Protein AF-A0A848HHR5-F1 (afdb_monomer_lite)

Radius of gyration: 33.27 Å; chains: 1; bounding box: 95×96×100 Å

Foldseek 3Di:
DDDDDDDDDDDDDDDDDDDDDDDDDDDDDDDDDDDDDDDDDDDDDDDDDDDDDDDDDDDDDDDDDDDDDDDDDDDDDDDDDDDDDPDDDPDDPDDDDPDPPPPPPDPDQDDLVVLLVPWDWDWDADPNDIFIFTPLVNLLSLLQSLLVVLVVLLLQDHSLLLQLQLCLVAVRTWDWDQDPVRFIFGTSNRDGPVLCVVLVNDDRNPSNSVSNSLSNLLSVQSLVQCVLLVPPPDDLLLSQLLSSLSSLCSSRDDPVLSVPDNSPVSVVDDPSSVSSSVSSVVSSVVSVCVVVVNDDDDDRSDRRDPVSSVCVNVVVVVVVVPPPPPPPPPPPPPDPWAFPDKDWDFDDDPPDTDIFIWTATPVGDIHGDDDDPDDDDDDDDDDDD

Organism: NCBI:txid2728837

Secondary structure (DSSP, 8-state):
---PPP-------------------------PPPPPPPPPPP----PPPPP--------------------------------------------------------PPPPHHHHHHH--EEEEEETTEEEEEE-HHHHHHHHHHHHHHHTGGGGT--HHHHHHHHHHHHTT----EE-TTSPEEBTTTTB-HHHHHHTT-S-TT-HHHHHHHHHHHHHHHHHHHHHHHTTS---HHHHHHHHHHHHHHHHHS-HHHHTT--SS-GGGS-HHHHHHHHHHHHHHHHHHHHHTTT---PPP-PPPPHHHHHHHHHHHHHHHHH-TT--------PPPPPEEEEEEEE---TTTPPEEEEEEETTS-EEEPP---S-------PPP-

Structure (mmCIF, N/CA/C/O backbone):
data_AF-A0A848HHR5-F1
#
_entry.id   AF-A0A848HHR5-F1
#
loop_
_atom_site.group_PDB
_atom_site.id
_atom_site.type_symbol
_atom_site.label_atom_id
_atom_site.label_alt_id
_atom_site.label_comp_id
_atom_site.label_asym_id
_atom_site.label_entity_id
_atom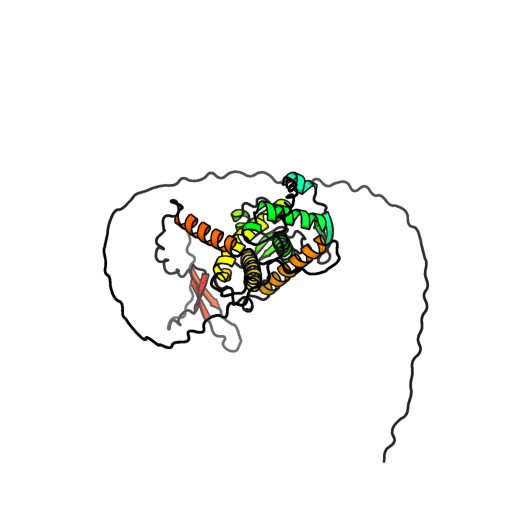_site.label_seq_id
_atom_site.pdbx_PDB_ins_code
_atom_site.Cartn_x
_atom_site.Cartn_y
_atom_site.Cartn_z
_atom_site.occupancy
_atom_site.B_iso_or_equiv
_atom_site.auth_seq_id
_atom_site.auth_comp_id
_atom_site.auth_asym_id
_atom_site.auth_atom_id
_atom_site.pdbx_PDB_model_num
ATOM 1 N N . MET A 1 1 ? 62.975 30.315 33.479 1.00 37.38 1 MET A N 1
ATOM 2 C CA . MET A 1 1 ? 62.998 28.867 33.166 1.00 37.38 1 MET A CA 1
ATOM 3 C C . MET A 1 1 ? 61.947 28.173 34.021 1.00 37.38 1 MET A C 1
ATOM 5 O O . MET A 1 1 ? 61.693 28.634 35.124 1.00 37.38 1 MET A O 1
ATOM 9 N N . GLN A 1 2 ? 61.260 27.200 33.428 1.00 36.53 2 GLN A N 1
ATOM 10 C CA . GLN A 1 2 ? 59.900 26.728 33.726 1.00 36.53 2 GLN A CA 1
ATOM 11 C C . GLN A 1 2 ? 59.571 26.403 35.196 1.00 36.53 2 GLN A C 1
ATOM 13 O O . GLN A 1 2 ? 60.320 25.706 35.872 1.00 36.53 2 GLN A O 1
ATOM 18 N N . LYS A 1 3 ? 58.369 26.819 35.618 1.00 33.44 3 LYS A N 1
ATOM 19 C CA . LYS A 1 3 ? 57.545 26.160 36.642 1.00 33.44 3 LYS A CA 1
ATOM 20 C C . LYS A 1 3 ? 56.336 25.534 35.932 1.00 33.44 3 LYS A C 1
ATOM 22 O O . LYS A 1 3 ? 55.678 26.265 35.194 1.00 33.44 3 LYS A O 1
ATOM 27 N N . PRO A 1 4 ? 56.028 24.246 36.132 1.00 59.38 4 PRO A N 1
ATOM 28 C CA . PRO A 1 4 ? 54.695 23.721 35.881 1.00 59.38 4 PRO A CA 1
ATOM 29 C C . PRO A 1 4 ? 53.913 23.582 37.193 1.00 59.38 4 PRO A C 1
ATOM 31 O O . PRO A 1 4 ? 54.432 23.101 38.202 1.00 59.38 4 PRO A O 1
ATOM 34 N N . ASP A 1 5 ? 52.661 24.026 37.137 1.00 50.75 5 ASP A N 1
ATOM 35 C CA . ASP A 1 5 ? 51.685 23.977 38.216 1.00 50.75 5 ASP A CA 1
ATOM 36 C C . ASP A 1 5 ? 51.195 22.546 38.491 1.00 50.75 5 ASP A C 1
ATOM 38 O O . ASP A 1 5 ? 50.785 21.797 37.605 1.00 50.75 5 ASP A O 1
ATOM 42 N N . SER A 1 6 ? 51.213 22.213 39.778 1.00 45.38 6 SER A N 1
ATOM 43 C CA . SER A 1 6 ? 50.353 21.259 40.486 1.00 45.38 6 SER A CA 1
ATOM 44 C C . SER A 1 6 ? 48.867 21.583 40.242 1.00 45.38 6 SER A C 1
ATOM 46 O O . SER A 1 6 ? 48.511 22.753 40.191 1.00 45.38 6 SER A O 1
ATOM 48 N N . SER A 1 7 ? 47.921 20.638 40.161 1.00 39.66 7 SER A N 1
ATOM 49 C CA . SER A 1 7 ? 47.359 19.981 41.354 1.00 39.66 7 SER A CA 1
ATOM 50 C C . SER A 1 7 ? 46.052 19.217 41.017 1.00 39.66 7 SER A C 1
ATOM 52 O O . SER A 1 7 ? 45.116 19.844 40.534 1.00 39.66 7 SER A O 1
ATOM 54 N N . PHE A 1 8 ? 46.010 17.921 41.385 1.00 41.19 8 PHE A N 1
ATOM 55 C CA . PHE A 1 8 ? 44.899 17.112 41.961 1.00 41.19 8 PHE A CA 1
ATOM 56 C C . PHE A 1 8 ? 43.572 16.933 41.163 1.00 41.19 8 PHE A C 1
ATOM 58 O O . PHE A 1 8 ? 42.907 17.902 40.832 1.00 41.19 8 PHE A O 1
ATOM 65 N N . ALA A 1 9 ? 43.129 15.730 40.735 1.00 34.00 9 ALA A N 1
ATOM 66 C CA . ALA A 1 9 ? 42.747 14.498 41.476 1.00 34.00 9 ALA A CA 1
ATOM 67 C C . ALA A 1 9 ? 41.619 14.751 42.510 1.00 34.00 9 ALA A C 1
ATOM 69 O O . ALA A 1 9 ? 41.742 15.673 43.297 1.00 34.00 9 ALA A O 1
ATOM 70 N N . ALA A 1 10 ? 40.525 13.998 42.677 1.00 34.19 10 ALA A N 1
ATOM 71 C CA . ALA A 1 10 ? 39.921 12.798 42.086 1.00 34.19 10 ALA A CA 1
ATOM 72 C C . ALA A 1 10 ? 38.470 12.678 42.693 1.00 34.19 10 ALA A C 1
ATOM 74 O O . ALA A 1 10 ? 38.070 13.562 43.450 1.00 34.19 10 ALA A O 1
ATOM 75 N N . PRO A 1 11 ? 37.673 11.626 42.394 1.00 59.50 11 PRO A N 1
ATOM 76 C CA . PRO A 1 11 ? 36.202 11.571 42.517 1.00 59.50 11 PRO A CA 1
ATOM 77 C C . PRO A 1 11 ? 35.675 10.808 43.752 1.00 59.50 11 PRO A C 1
ATOM 79 O O . PRO A 1 11 ? 36.403 9.986 44.295 1.00 59.50 11 PRO A O 1
ATOM 82 N N . VAL A 1 12 ? 34.378 10.936 44.101 1.00 33.50 12 VAL A N 1
ATOM 83 C CA . VAL A 1 12 ? 33.639 9.931 44.910 1.00 33.50 12 VAL A CA 1
ATO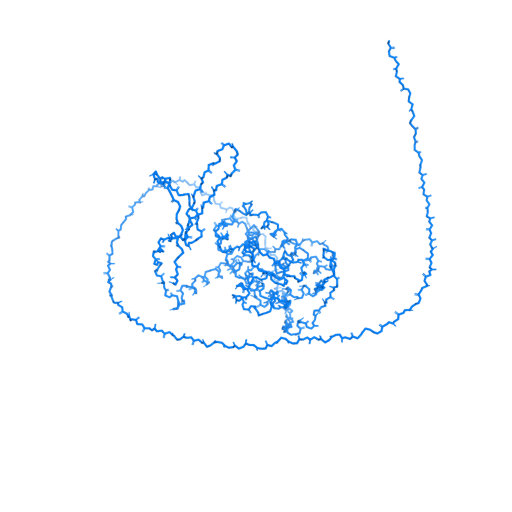M 84 C C . VAL A 1 12 ? 32.143 9.862 44.536 1.00 33.50 12 VAL A C 1
ATOM 86 O O . VAL A 1 12 ? 31.489 10.863 44.263 1.00 33.50 12 VAL A O 1
ATOM 89 N N . ARG A 1 13 ? 31.646 8.619 44.522 1.00 37.34 13 ARG A N 1
ATOM 90 C CA . ARG A 1 13 ? 30.286 8.109 44.279 1.00 37.34 13 ARG A CA 1
ATOM 91 C C . ARG A 1 13 ? 29.279 8.524 45.366 1.00 37.34 13 ARG A C 1
ATOM 93 O O . ARG A 1 13 ? 29.666 8.666 46.516 1.00 37.34 13 ARG A O 1
ATOM 100 N N . ASN A 1 14 ? 27.981 8.521 45.048 1.00 32.12 14 ASN A N 1
ATOM 101 C CA . ASN A 1 14 ? 26.959 8.164 46.038 1.00 32.12 14 ASN A CA 1
ATOM 102 C C . ASN A 1 14 ? 25.774 7.416 45.409 1.00 32.12 14 ASN A C 1
ATOM 104 O O . ASN A 1 14 ? 25.196 7.835 44.409 1.00 32.12 14 ASN A O 1
ATOM 108 N N . VAL A 1 15 ? 25.462 6.284 46.034 1.00 34.97 15 VAL A N 1
ATOM 109 C CA . VAL A 1 15 ? 24.302 5.407 45.859 1.00 34.97 15 VAL A CA 1
ATOM 110 C C . VAL A 1 15 ? 23.445 5.615 47.105 1.00 34.97 15 VAL A C 1
ATOM 112 O O . VAL A 1 15 ? 24.000 5.504 48.192 1.00 34.97 15 VAL A O 1
ATOM 115 N N . LEU A 1 16 ? 22.133 5.846 46.981 1.00 31.00 16 LEU A N 1
ATOM 116 C CA . LEU A 1 16 ? 21.130 5.235 47.868 1.00 31.00 16 LEU A CA 1
ATOM 117 C C . LEU A 1 16 ? 19.696 5.451 47.359 1.00 31.00 16 LEU A C 1
ATOM 119 O O . LEU A 1 16 ? 19.347 6.504 46.834 1.00 31.00 16 LEU A O 1
ATOM 123 N N . ALA A 1 17 ? 18.886 4.415 47.554 1.00 34.59 17 ALA A N 1
ATOM 124 C CA . ALA A 1 17 ? 17.460 4.324 47.283 1.00 34.59 17 ALA A CA 1
ATOM 125 C C . ALA A 1 17 ? 16.608 4.860 48.448 1.00 34.59 17 ALA A C 1
ATOM 127 O O . ALA A 1 17 ? 17.047 4.809 49.596 1.00 34.59 17 ALA A O 1
ATOM 128 N N . LEU A 1 18 ? 15.351 5.238 48.177 1.00 27.98 18 LEU A N 1
ATOM 129 C CA . LEU A 1 18 ? 14.260 5.086 49.146 1.00 27.98 18 LEU A CA 1
ATOM 130 C C . LEU A 1 18 ? 12.892 4.982 48.453 1.00 27.98 18 LEU A C 1
ATOM 132 O O . LEU A 1 18 ? 12.607 5.685 47.486 1.00 27.98 18 LEU A O 1
ATOM 136 N N . ALA A 1 19 ? 12.078 4.061 48.962 1.00 33.22 19 ALA A N 1
ATOM 137 C CA . ALA A 1 19 ? 10.745 3.692 48.505 1.00 33.22 19 ALA A CA 1
ATOM 138 C C . ALA A 1 19 ? 9.636 4.293 49.395 1.00 33.22 19 ALA A C 1
ATOM 140 O O . ALA A 1 19 ? 9.909 4.746 50.503 1.00 33.22 19 ALA A O 1
ATOM 141 N N . LEU A 1 20 ? 8.392 4.128 48.915 1.00 30.38 20 LEU A N 1
ATOM 142 C CA . LEU A 1 20 ? 7.089 4.173 49.607 1.00 30.38 20 LEU A CA 1
ATOM 143 C C . LEU A 1 20 ? 6.464 5.537 49.949 1.00 30.38 20 LEU A C 1
ATOM 145 O O . LEU A 1 20 ? 6.865 6.209 50.890 1.00 30.38 20 LEU A O 1
ATOM 149 N N . LEU A 1 21 ? 5.324 5.815 49.299 1.00 33.81 21 LEU A N 1
ATOM 150 C CA . LEU A 1 21 ? 4.102 6.236 49.993 1.00 33.81 21 LEU A CA 1
ATOM 151 C C . LEU A 1 21 ? 2.856 5.960 49.139 1.00 33.81 21 LEU A C 1
ATOM 153 O O . LEU A 1 21 ? 2.748 6.387 47.992 1.00 33.81 21 LEU A O 1
ATOM 157 N N . ALA A 1 22 ? 1.930 5.213 49.738 1.00 35.84 22 ALA A N 1
ATOM 158 C CA . ALA A 1 22 ? 0.585 4.945 49.260 1.00 35.84 22 ALA A CA 1
ATOM 159 C C . ALA A 1 22 ? -0.413 5.830 50.025 1.00 35.84 22 ALA A C 1
ATOM 161 O O . ALA A 1 22 ? -0.352 5.896 51.249 1.00 35.84 22 ALA A O 1
ATOM 162 N N . ALA A 1 23 ? -1.336 6.461 49.301 1.00 37.28 23 ALA A N 1
ATOM 163 C CA . ALA A 1 23 ? -2.657 6.937 49.734 1.00 37.28 23 ALA A CA 1
ATOM 164 C C . ALA A 1 23 ? -3.402 7.304 48.430 1.00 37.28 23 ALA A C 1
ATOM 166 O O . ALA A 1 23 ? -2.829 7.966 47.575 1.00 37.28 23 ALA A O 1
ATOM 167 N N . GLY A 1 24 ? -4.607 6.838 48.108 1.00 32.59 24 GLY A N 1
ATOM 168 C CA . GLY A 1 24 ? -5.768 6.683 48.973 1.00 32.59 24 GLY A CA 1
ATOM 169 C C . GLY A 1 24 ? -6.681 7.902 48.802 1.00 32.59 24 GLY A C 1
ATOM 170 O O . GLY A 1 24 ? -6.751 8.718 49.709 1.00 32.59 24 GLY A O 1
ATOM 171 N N . VAL A 1 25 ? -7.352 8.051 47.649 1.00 41.31 25 VAL A N 1
ATOM 172 C CA . VAL A 1 25 ? -8.451 9.022 47.474 1.00 41.31 25 VAL A CA 1
ATOM 173 C C . VAL A 1 25 ? -9.601 8.369 46.709 1.00 41.31 25 VAL A C 1
ATOM 175 O O . VAL A 1 25 ? -9.448 7.879 45.592 1.00 41.31 25 VAL A O 1
ATOM 178 N N . THR A 1 26 ? -10.754 8.352 47.367 1.00 40.81 26 THR A N 1
ATOM 179 C CA . THR A 1 26 ? -12.044 7.831 46.922 1.00 40.81 26 THR A CA 1
ATOM 180 C C . THR A 1 26 ? -12.837 8.849 46.099 1.00 40.81 26 THR A C 1
ATOM 182 O O . THR A 1 26 ? -12.903 10.018 46.456 1.00 40.81 26 THR A O 1
ATOM 185 N N . ALA A 1 27 ? -13.486 8.331 45.052 1.00 37.78 27 ALA A N 1
ATOM 186 C CA . ALA A 1 27 ? -14.789 8.680 44.470 1.00 37.78 27 ALA A CA 1
ATOM 187 C C . ALA A 1 27 ? -15.259 10.152 44.393 1.00 37.78 27 ALA A C 1
ATOM 189 O O . ALA A 1 27 ? -15.566 10.799 45.389 1.00 37.78 27 ALA A O 1
ATOM 190 N N . SER A 1 28 ? -15.564 10.586 43.166 1.00 43.88 28 SER A N 1
ATOM 191 C CA . SER A 1 28 ? -16.749 11.409 42.882 1.00 43.88 28 SER A CA 1
ATOM 192 C C . SER A 1 28 ? -17.263 11.110 41.475 1.00 43.88 28 SER A C 1
ATOM 194 O O . SER A 1 28 ? -16.676 11.492 40.466 1.00 43.88 28 SER A O 1
ATOM 196 N N . THR A 1 29 ? -18.363 10.366 41.431 1.00 38.31 29 THR A N 1
ATOM 197 C CA . THR A 1 29 ? -19.198 10.096 40.260 1.00 38.31 29 THR A CA 1
ATOM 198 C C . THR A 1 29 ? -20.155 11.266 40.036 1.00 38.31 29 THR A C 1
ATOM 200 O O . THR A 1 29 ? -21.004 11.529 40.886 1.00 38.31 29 THR A O 1
ATOM 203 N N . LEU A 1 30 ? -20.064 11.929 38.882 1.00 48.12 30 LEU A N 1
ATOM 204 C CA . LEU A 1 30 ? -21.084 12.855 38.380 1.00 48.12 30 LEU A CA 1
ATOM 205 C C . LEU A 1 30 ? -21.720 12.265 37.111 1.00 48.12 30 LEU A C 1
ATOM 207 O O . LEU A 1 30 ? -20.984 11.831 36.221 1.00 48.12 30 LEU A O 1
ATOM 211 N N . PRO A 1 31 ? -23.060 12.244 36.984 1.00 52.94 31 PRO A N 1
ATOM 212 C CA . PRO A 1 31 ? -23.716 11.781 35.770 1.00 52.94 31 PRO A CA 1
ATOM 213 C C . PRO A 1 31 ? -23.699 12.884 34.701 1.00 52.94 31 PRO A C 1
ATOM 215 O O . PRO A 1 31 ? -24.351 13.920 34.839 1.00 52.94 31 PRO A O 1
ATOM 218 N N . LEU A 1 32 ? -22.967 12.654 33.610 1.00 48.69 32 LEU A N 1
ATOM 219 C CA . LEU A 1 32 ? -23.020 13.482 32.405 1.00 48.69 32 LEU A CA 1
ATOM 220 C C . LEU A 1 32 ? -24.165 13.013 31.497 1.00 48.69 32 LEU A C 1
ATOM 222 O O . LEU A 1 32 ? -24.203 11.888 31.005 1.00 48.69 32 LEU A O 1
ATOM 226 N N . ARG A 1 33 ? -25.111 13.928 31.307 1.00 46.00 33 ARG A N 1
ATOM 227 C CA . ARG A 1 33 ? -26.273 13.878 30.414 1.00 46.00 33 ARG A CA 1
ATOM 228 C C . ARG A 1 33 ? -25.806 13.811 28.945 1.00 46.00 33 ARG A C 1
ATOM 230 O O . ARG A 1 33 ? -25.019 14.672 28.553 1.00 46.00 33 ARG A O 1
ATOM 237 N N . PRO A 1 34 ? -26.262 12.858 28.110 1.00 55.62 34 PRO A N 1
ATOM 238 C CA . PRO A 1 34 ? -25.859 12.828 26.706 1.00 55.62 34 PRO A CA 1
ATOM 239 C C . PRO A 1 34 ? -26.571 13.937 25.920 1.00 55.62 34 PRO A C 1
ATOM 241 O O . PRO A 1 34 ? -27.795 14.066 25.964 1.00 55.62 34 PRO A O 1
ATOM 244 N N . ALA A 1 35 ? -25.784 14.747 25.211 1.00 46.03 35 ALA A N 1
ATOM 245 C CA . ALA A 1 35 ? -26.263 15.731 24.252 1.00 46.03 35 ALA A CA 1
ATOM 246 C C . ALA A 1 35 ? -26.775 15.035 22.978 1.00 46.03 35 ALA A C 1
ATOM 248 O O . ALA A 1 35 ? -26.181 14.072 22.494 1.00 46.03 35 ALA A O 1
ATOM 249 N N . ALA A 1 36 ? -27.891 15.537 22.450 1.00 44.28 36 ALA A N 1
ATOM 250 C CA . ALA A 1 36 ? -28.538 15.045 21.243 1.00 44.28 36 ALA A CA 1
ATOM 251 C C . ALA A 1 36 ? -27.656 15.246 19.999 1.00 44.28 36 ALA A C 1
ATOM 253 O O . ALA A 1 36 ? -27.106 16.324 19.779 1.00 44.28 36 ALA A O 1
ATOM 254 N N . VAL A 1 37 ? -27.564 14.208 19.166 1.00 52.19 37 VAL A N 1
ATOM 255 C CA . VAL A 1 37 ? -26.891 14.244 17.862 1.00 52.19 37 VAL A CA 1
ATOM 256 C C . VAL A 1 37 ? -27.896 14.708 16.797 1.00 52.19 37 VAL A C 1
ATOM 258 O O . VAL A 1 37 ? -28.930 14.056 16.640 1.00 52.19 37 VAL A O 1
ATOM 261 N N . PRO A 1 38 ? -27.635 15.790 16.041 1.00 42.22 38 PRO A N 1
ATOM 262 C CA . PRO A 1 38 ? -28.465 16.156 14.898 1.00 42.22 38 PRO A CA 1
ATOM 263 C C . PRO A 1 38 ? -28.172 15.245 13.695 1.00 42.22 38 PRO A C 1
ATOM 265 O O . PRO A 1 38 ? -27.018 15.039 13.318 1.00 42.22 38 PRO A O 1
ATOM 268 N N . GLN A 1 39 ? -29.228 14.705 13.078 1.00 44.66 39 GLN A N 1
ATOM 269 C CA . GLN A 1 39 ? -29.140 13.976 11.810 1.00 44.66 39 GLN A CA 1
ATOM 270 C C . GLN A 1 39 ? -28.968 14.945 10.628 1.00 44.66 39 GLN A C 1
ATOM 272 O O . GLN A 1 39 ? -29.688 15.945 10.567 1.00 44.66 39 GLN A O 1
ATOM 277 N N . PRO A 1 40 ? -28.092 14.656 9.648 1.00 42.28 40 PRO A N 1
ATOM 278 C CA . PRO A 1 40 ? -28.073 15.392 8.394 1.00 42.28 40 PRO A CA 1
ATOM 279 C C . PRO A 1 40 ? -29.152 14.887 7.424 1.00 42.28 40 PRO A C 1
ATOM 281 O O . PRO A 1 40 ? -29.304 13.693 7.169 1.00 42.28 40 PRO A O 1
ATOM 284 N N . LEU A 1 41 ? -29.878 15.864 6.886 1.00 33.81 41 LEU A N 1
ATOM 285 C CA . LEU A 1 41 ? -30.939 15.763 5.893 1.00 33.81 41 LEU A CA 1
ATOM 286 C C . LEU A 1 41 ? -30.459 15.162 4.561 1.00 33.81 41 LEU A C 1
ATOM 288 O O . LEU A 1 41 ? -29.432 15.545 4.004 1.00 33.81 41 LEU A O 1
ATOM 292 N N . LEU A 1 42 ? -31.290 14.267 4.026 1.00 38.62 42 LEU A N 1
ATOM 293 C CA . LEU A 1 42 ? -31.287 13.792 2.645 1.00 38.62 42 LEU A CA 1
ATOM 294 C C . LEU A 1 42 ? -31.529 14.950 1.659 1.00 38.62 42 LEU A C 1
ATOM 296 O O . LEU A 1 42 ? -32.478 15.717 1.804 1.00 38.62 42 LEU A O 1
ATOM 300 N N . SER A 1 43 ? -30.725 15.031 0.600 1.00 36.53 43 SER A N 1
ATOM 301 C CA . SER A 1 43 ? -31.025 15.782 -0.632 1.00 36.53 43 SER A CA 1
ATOM 302 C C . SER A 1 43 ? -30.386 15.030 -1.803 1.00 36.53 43 SER A C 1
ATOM 304 O O . SER A 1 43 ? -29.174 14.865 -1.855 1.00 36.53 43 SER A O 1
ATOM 306 N N . GLN A 1 44 ? -31.180 14.233 -2.518 1.00 31.78 44 GLN A N 1
ATOM 307 C CA . GLN A 1 44 ? -31.932 14.579 -3.737 1.00 31.78 44 GLN A CA 1
ATOM 308 C C . GLN A 1 44 ? -31.090 14.509 -5.026 1.00 31.78 44 GLN A C 1
ATOM 310 O O . GLN A 1 44 ? -30.401 15.436 -5.425 1.00 31.78 44 GLN A O 1
ATOM 315 N N . SER A 1 45 ? -31.190 13.324 -5.637 1.00 33.25 45 SER A N 1
ATOM 316 C CA . SER A 1 45 ? -31.357 12.999 -7.062 1.00 33.25 45 SER A CA 1
ATOM 317 C C . SER A 1 45 ? -31.180 14.116 -8.105 1.00 33.25 45 SER A C 1
ATOM 319 O O . SER A 1 45 ? -31.955 15.068 -8.146 1.00 33.25 45 SER A O 1
ATOM 321 N N . ALA A 1 46 ? -30.273 13.893 -9.062 1.00 32.53 46 ALA A N 1
ATOM 322 C CA . ALA A 1 46 ? -30.305 14.533 -10.376 1.00 32.53 46 ALA A CA 1
ATOM 323 C C . ALA A 1 46 ? -30.219 13.467 -11.486 1.00 32.53 46 ALA A C 1
ATOM 325 O O . ALA A 1 46 ? -29.346 12.598 -11.478 1.00 32.53 46 ALA A O 1
ATOM 326 N N . LYS A 1 47 ? -31.183 13.542 -12.414 1.00 32.06 47 LYS A N 1
ATOM 327 C CA . LYS A 1 47 ? -31.397 12.674 -13.585 1.00 32.06 47 LYS A CA 1
ATOM 328 C C . LYS A 1 47 ? -30.266 12.787 -14.627 1.00 32.06 47 LYS A C 1
ATOM 330 O O . LYS A 1 47 ? -29.716 13.874 -14.793 1.00 32.06 47 LYS A O 1
ATOM 335 N N . PRO A 1 48 ? -29.987 11.720 -15.402 1.00 30.61 48 PRO A N 1
ATOM 336 C CA . PRO A 1 48 ? -29.057 11.769 -16.527 1.00 30.61 48 PRO A CA 1
ATOM 337 C C . PRO A 1 48 ? -29.718 12.377 -17.775 1.00 30.61 48 PRO A C 1
ATOM 339 O O . PRO A 1 48 ? -30.859 12.045 -18.101 1.00 30.61 48 PRO A O 1
ATOM 342 N N . LEU A 1 49 ? -28.990 13.244 -18.487 1.00 28.03 49 LEU A N 1
ATOM 343 C CA . LEU A 1 49 ? -29.385 13.738 -19.807 1.00 28.03 49 LEU A CA 1
ATOM 344 C C . LEU A 1 49 ? -28.797 12.847 -20.911 1.00 28.03 49 LEU A C 1
ATOM 346 O O . LEU A 1 49 ? -27.661 12.384 -20.823 1.00 28.03 49 LEU A O 1
ATOM 350 N N . ALA A 1 50 ? -29.624 12.608 -21.923 1.00 29.08 50 ALA A N 1
ATOM 351 C CA . ALA A 1 50 ? -29.460 11.620 -22.973 1.00 29.08 50 ALA A CA 1
ATOM 352 C C . ALA A 1 50 ? -28.391 11.960 -24.027 1.00 29.08 50 ALA A C 1
ATOM 354 O O . ALA A 1 50 ? -28.065 13.114 -24.297 1.00 29.08 50 ALA A O 1
ATOM 355 N N . ILE A 1 51 ? -27.905 10.881 -24.640 1.00 28.36 51 ILE A N 1
ATOM 356 C CA . ILE A 1 51 ? -26.971 10.792 -25.762 1.00 28.36 51 ILE A CA 1
ATOM 357 C C . ILE A 1 51 ? -27.695 11.157 -27.067 1.00 28.36 51 ILE A C 1
ATOM 359 O O . ILE A 1 51 ? -28.794 10.665 -27.314 1.00 28.36 51 ILE A O 1
ATOM 363 N N . ALA A 1 52 ? -27.042 11.938 -27.931 1.00 29.25 52 ALA A N 1
ATOM 364 C CA . ALA A 1 52 ? -27.423 12.106 -29.332 1.00 29.25 52 ALA A CA 1
ATOM 365 C C . ALA A 1 52 ? -26.330 11.520 -30.242 1.00 29.25 52 ALA A C 1
ATOM 367 O O . ALA A 1 52 ? -25.149 11.836 -30.096 1.00 29.25 52 ALA A O 1
ATOM 368 N N . ALA A 1 53 ? -26.741 10.647 -31.161 1.00 33.72 53 ALA A N 1
ATOM 369 C CA . ALA A 1 53 ? -25.914 9.968 -32.155 1.00 33.72 53 ALA A CA 1
ATOM 370 C C . ALA A 1 53 ? -26.165 10.557 -33.550 1.00 33.72 53 ALA A C 1
ATOM 372 O O . ALA A 1 53 ? -27.324 10.714 -33.918 1.00 33.72 53 ALA A O 1
ATOM 373 N N . VAL A 1 54 ? -25.112 10.812 -34.341 1.00 29.72 54 VAL A N 1
ATOM 374 C CA . VAL A 1 54 ? -25.177 11.024 -35.808 1.00 29.72 54 VAL A CA 1
ATOM 375 C C . VAL A 1 54 ? -23.787 10.728 -36.447 1.00 29.72 54 VAL A C 1
ATOM 377 O O . VAL A 1 54 ? -22.826 10.547 -35.699 1.00 29.72 54 VAL A O 1
ATOM 380 N N . PRO A 1 55 ? -23.635 10.584 -37.785 1.00 33.94 55 PRO A N 1
ATOM 381 C CA . PRO A 1 55 ? -23.530 9.302 -38.476 1.00 33.94 55 PRO A CA 1
ATOM 382 C C . PRO A 1 55 ? -22.151 9.047 -39.127 1.00 33.94 55 PRO A C 1
ATOM 384 O O . PRO A 1 55 ? -21.250 9.881 -39.129 1.00 33.94 55 PRO A O 1
ATOM 387 N N . ALA A 1 56 ? -22.013 7.845 -39.689 1.00 30.80 56 ALA A N 1
ATOM 388 C CA . ALA A 1 56 ? -20.823 7.309 -40.342 1.00 30.80 56 ALA A CA 1
ATOM 389 C C . ALA A 1 56 ? -20.450 8.014 -41.662 1.00 30.80 56 ALA A C 1
ATOM 391 O O . ALA A 1 56 ? -21.318 8.309 -42.482 1.00 30.80 56 ALA A O 1
ATOM 392 N N . ALA A 1 57 ? -19.144 8.153 -41.911 1.00 31.73 57 ALA A N 1
ATOM 393 C CA . ALA A 1 57 ? -18.572 8.464 -43.221 1.00 31.73 57 ALA A CA 1
ATOM 394 C C . ALA A 1 57 ? -17.512 7.412 -43.603 1.00 31.73 57 ALA A C 1
ATOM 396 O O . ALA A 1 57 ? -16.776 6.912 -42.750 1.00 31.73 57 ALA A O 1
ATOM 397 N N . ARG A 1 58 ? -17.508 7.043 -44.889 1.00 32.66 58 ARG A N 1
ATOM 398 C CA . ARG A 1 58 ? -16.719 5.979 -45.534 1.00 32.66 58 ARG A CA 1
ATOM 399 C C . ARG A 1 58 ? -15.422 6.506 -46.177 1.00 32.66 58 ARG A C 1
ATOM 401 O O . ARG A 1 58 ? -15.356 7.673 -46.541 1.00 32.66 58 ARG A O 1
ATOM 408 N N . HIS A 1 59 ? -14.534 5.542 -46.469 1.00 29.31 59 HIS A N 1
ATOM 409 C CA . HIS A 1 59 ? -13.371 5.548 -47.386 1.00 29.31 59 HIS A CA 1
ATOM 410 C C . HIS A 1 59 ? -12.112 6.273 -46.855 1.00 29.31 59 HIS A C 1
ATOM 412 O O . HIS A 1 59 ? -12.226 7.214 -46.089 1.00 29.31 59 HIS A O 1
ATOM 418 N N . VAL A 1 60 ? -10.866 5.856 -47.127 1.00 32.25 60 VAL A N 1
ATOM 419 C CA . VAL A 1 60 ? -10.242 5.295 -48.344 1.00 32.25 60 VAL A CA 1
ATOM 420 C C . VAL A 1 60 ? -9.065 4.366 -47.960 1.00 32.25 60 VAL A C 1
ATOM 422 O O . VAL A 1 60 ? -8.390 4.599 -46.961 1.00 32.25 60 VAL A O 1
ATOM 425 N N . VAL A 1 61 ? -8.827 3.325 -48.767 1.00 32.81 61 VAL A N 1
ATOM 426 C CA . VAL A 1 61 ? -7.664 2.415 -48.732 1.00 32.81 61 VAL A CA 1
ATOM 427 C C . VAL A 1 61 ? -6.505 3.040 -49.516 1.00 32.81 61 VAL A C 1
ATOM 429 O O . VAL A 1 61 ? -6.723 3.496 -50.635 1.00 32.81 61 VAL A O 1
ATOM 432 N N . ALA A 1 62 ? -5.283 3.009 -48.980 1.00 34.12 62 ALA A N 1
ATOM 433 C CA . ALA A 1 62 ? -4.060 3.268 -49.743 1.00 34.12 62 ALA A CA 1
ATOM 434 C C . ALA A 1 62 ? -2.943 2.303 -49.308 1.00 34.12 62 ALA A C 1
ATOM 436 O O . ALA A 1 62 ? -2.798 1.999 -48.124 1.00 34.12 62 ALA A O 1
ATOM 437 N N . ALA A 1 63 ? -2.215 1.798 -50.301 1.00 31.73 63 ALA A N 1
ATOM 438 C CA . ALA A 1 63 ? -1.279 0.681 -50.258 1.00 31.73 63 ALA A CA 1
ATOM 439 C C . ALA A 1 63 ? 0.191 1.134 -50.369 1.00 31.73 63 ALA A C 1
ATOM 441 O O . ALA A 1 63 ? 0.436 2.081 -51.106 1.00 31.73 63 ALA A O 1
ATOM 442 N N . GLY A 1 64 ? 1.103 0.377 -49.722 1.00 29.31 64 GLY A N 1
ATOM 443 C CA . GLY A 1 64 ? 2.543 0.142 -50.032 1.00 29.31 64 GLY A CA 1
ATOM 444 C C . GLY A 1 64 ? 3.490 1.350 -50.186 1.00 29.31 64 GLY A C 1
ATOM 445 O O . GLY A 1 64 ? 3.000 2.473 -50.222 1.00 29.31 64 GLY A O 1
ATOM 446 N N . PRO A 1 65 ? 4.833 1.181 -50.319 1.00 49.34 65 PRO A N 1
ATOM 447 C CA . PRO A 1 65 ? 5.712 -0.020 -50.391 1.00 49.34 65 PRO A CA 1
ATOM 448 C C . PRO A 1 65 ? 6.688 -0.112 -49.171 1.00 49.34 65 PRO A C 1
ATOM 450 O O . PRO A 1 65 ? 6.699 0.803 -48.357 1.00 49.34 65 PRO A O 1
ATOM 453 N N . ALA A 1 66 ? 7.388 -1.200 -48.801 1.00 36.78 66 ALA A N 1
ATOM 454 C CA . ALA A 1 66 ? 8.339 -2.150 -49.426 1.00 36.78 66 ALA A CA 1
ATOM 455 C C . ALA A 1 66 ? 9.815 -1.666 -49.549 1.00 36.78 66 ALA A C 1
ATOM 457 O O . ALA A 1 66 ? 10.050 -0.600 -50.107 1.00 36.78 66 ALA A O 1
ATOM 458 N N . ALA A 1 67 ? 10.739 -2.550 -49.105 1.00 37.09 67 ALA A N 1
ATOM 459 C CA . ALA A 1 67 ? 12.223 -2.588 -49.212 1.00 37.09 67 ALA A CA 1
ATOM 460 C C . ALA A 1 67 ? 13.022 -1.645 -48.263 1.00 37.09 67 ALA A C 1
ATOM 462 O O . ALA A 1 67 ? 12.515 -0.590 -47.907 1.00 37.09 67 ALA A O 1
ATOM 463 N N . GLU A 1 68 ? 14.211 -1.959 -47.715 1.00 39.69 68 GLU A N 1
ATOM 464 C CA . GLU A 1 68 ? 15.362 -2.769 -48.177 1.00 39.69 68 GLU A CA 1
ATOM 465 C C . GLU A 1 68 ? 16.183 -3.399 -47.013 1.00 39.69 68 GLU A C 1
ATOM 467 O O . GLU A 1 68 ? 16.218 -2.860 -45.905 1.00 39.69 68 GLU A O 1
ATOM 472 N N . GLU A 1 69 ? 16.866 -4.517 -47.306 1.00 43.66 69 GLU A N 1
ATOM 473 C CA . GLU A 1 69 ? 18.041 -5.081 -46.597 1.00 43.66 69 GLU A CA 1
ATOM 474 C C . GLU A 1 69 ? 19.344 -4.341 -46.984 1.00 43.66 69 GLU A C 1
ATOM 476 O O . GLU A 1 69 ? 19.363 -3.644 -48.000 1.00 43.66 69 GLU A O 1
ATOM 481 N N . PRO A 1 70 ? 20.437 -4.466 -46.199 1.00 57.00 70 PRO A N 1
ATOM 482 C CA . PRO A 1 70 ? 21.552 -5.380 -46.563 1.00 57.00 70 PRO A CA 1
ATOM 483 C C . PRO A 1 70 ? 22.130 -6.134 -45.334 1.00 57.00 70 PRO A C 1
ATOM 485 O O . PRO A 1 70 ? 22.032 -5.647 -44.210 1.00 57.00 70 PRO A O 1
ATOM 488 N N . ALA A 1 71 ? 22.526 -7.409 -45.430 1.00 40.28 71 ALA A N 1
ATOM 489 C CA . ALA A 1 71 ? 23.737 -8.029 -46.009 1.00 40.28 71 ALA A CA 1
ATOM 490 C C . ALA A 1 71 ? 25.022 -7.922 -45.147 1.00 40.28 71 ALA A C 1
ATOM 492 O O . ALA A 1 71 ? 25.471 -6.825 -44.830 1.00 40.28 71 ALA A O 1
ATOM 493 N N . ASP A 1 72 ? 25.563 -9.117 -44.853 1.00 42.78 72 ASP A N 1
ATOM 494 C CA . ASP A 1 72 ? 26.948 -9.550 -44.583 1.00 42.78 72 ASP A CA 1
ATOM 495 C C . ASP A 1 72 ? 27.769 -8.886 -43.464 1.00 42.78 72 ASP A C 1
ATOM 497 O O . ASP A 1 72 ? 27.965 -7.679 -43.466 1.00 42.78 72 ASP A O 1
ATOM 501 N N . THR A 1 73 ? 28.358 -9.675 -42.546 1.00 42.12 73 THR A N 1
ATOM 502 C CA . THR A 1 73 ? 29.790 -10.068 -42.612 1.00 42.12 73 THR A CA 1
ATOM 503 C C . THR A 1 73 ? 30.206 -11.079 -41.506 1.00 42.12 73 THR A C 1
ATOM 505 O O . THR A 1 73 ? 29.816 -10.944 -40.350 1.00 42.12 73 THR A O 1
ATOM 508 N N . GLU A 1 74 ? 31.072 -12.016 -41.922 1.00 52.94 74 GLU A N 1
ATOM 509 C CA . GLU A 1 74 ? 32.141 -12.770 -41.219 1.00 52.94 74 GLU A CA 1
ATOM 510 C C . GLU A 1 74 ? 31.857 -14.098 -40.489 1.00 52.94 74 GLU A C 1
ATOM 512 O O . GLU A 1 74 ? 31.487 -14.172 -39.318 1.00 52.94 74 GLU A O 1
ATOM 517 N N . GLU A 1 75 ? 32.173 -15.156 -41.249 1.00 46.81 75 GLU A N 1
ATOM 518 C CA . GLU A 1 75 ? 32.807 -16.411 -40.844 1.00 46.81 75 GLU A CA 1
ATOM 519 C C . GLU A 1 75 ? 34.048 -16.197 -39.962 1.00 46.81 75 GLU A C 1
ATOM 521 O O . GLU A 1 75 ? 34.905 -15.359 -40.244 1.00 46.81 75 GLU A O 1
ATOM 526 N N . GLY A 1 76 ? 34.174 -17.043 -38.943 1.00 44.16 76 GLY A N 1
ATOM 527 C CA . GLY A 1 76 ? 35.397 -17.260 -38.183 1.00 44.16 76 GLY A CA 1
ATOM 528 C C . GLY A 1 76 ? 35.411 -18.694 -37.670 1.00 44.16 76 GLY A C 1
ATOM 529 O O . GLY A 1 76 ? 34.758 -19.002 -36.673 1.00 44.16 76 GLY A O 1
ATOM 530 N N . ASP A 1 77 ? 36.120 -19.551 -38.401 1.00 44.66 77 ASP A N 1
ATOM 531 C CA . ASP A 1 77 ? 36.577 -20.872 -37.977 1.00 44.66 77 ASP A CA 1
ATOM 532 C C . ASP A 1 77 ? 37.358 -20.781 -36.655 1.00 44.66 77 ASP A C 1
ATOM 534 O O . ASP A 1 77 ? 38.157 -19.867 -36.472 1.00 44.66 77 ASP A O 1
ATOM 538 N N . GLU A 1 78 ? 37.193 -21.756 -35.760 1.00 49.75 78 GLU A N 1
ATOM 539 C CA . GLU A 1 78 ? 38.282 -22.699 -35.475 1.00 49.75 78 GLU A CA 1
ATOM 540 C C . GLU A 1 78 ? 37.852 -23.828 -34.529 1.00 49.75 78 GLU A C 1
ATOM 542 O O . GLU A 1 78 ? 37.081 -23.671 -33.582 1.00 49.75 78 GLU A O 1
ATOM 547 N N . ALA A 1 79 ? 38.374 -25.000 -34.875 1.00 44.88 79 ALA A N 1
ATOM 548 C CA . ALA A 1 79 ? 38.138 -26.309 -34.309 1.00 44.88 79 ALA A CA 1
ATOM 549 C C . ALA A 1 79 ? 38.597 -26.451 -32.850 1.00 44.88 79 ALA A C 1
ATOM 551 O O . ALA A 1 79 ? 39.619 -25.913 -32.430 1.00 44.88 79 ALA A O 1
ATOM 552 N N . GLY A 1 80 ? 37.874 -27.292 -32.113 1.00 44.22 80 GLY A N 1
ATOM 553 C CA . GLY A 1 80 ? 38.228 -27.730 -30.769 1.00 44.22 80 GLY A CA 1
ATOM 554 C C . GLY A 1 80 ? 37.335 -28.883 -30.327 1.00 44.22 80 GLY A C 1
ATOM 555 O O . GLY A 1 80 ? 36.563 -28.745 -29.384 1.00 44.22 80 GLY A O 1
ATOM 556 N N . GLU A 1 81 ? 37.385 -29.997 -31.059 1.00 47.25 81 GLU A N 1
ATOM 557 C CA . GLU A 1 81 ? 36.793 -31.265 -30.629 1.00 47.25 81 GLU A CA 1
ATOM 558 C C . GLU A 1 81 ? 37.650 -31.857 -29.498 1.00 47.25 81 GLU A C 1
ATOM 560 O O . GLU A 1 81 ? 38.687 -32.469 -29.745 1.00 47.25 81 GLU A O 1
ATOM 565 N N . GLU A 1 82 ? 37.223 -31.673 -28.247 1.00 49.81 82 GLU A N 1
ATOM 566 C CA . GLU A 1 82 ? 37.662 -32.508 -27.127 1.00 49.81 82 GLU A CA 1
ATOM 567 C C . GLU A 1 82 ? 36.564 -33.533 -26.813 1.00 49.81 82 GLU A C 1
ATOM 569 O O . GLU A 1 82 ? 35.463 -33.193 -26.373 1.00 49.81 82 GLU A O 1
ATOM 574 N N . GLU A 1 83 ? 36.869 -34.809 -27.068 1.00 53.03 83 GLU A N 1
ATOM 575 C CA . GLU A 1 83 ? 36.062 -35.954 -26.650 1.00 53.03 83 GLU A CA 1
ATOM 576 C C . GLU A 1 83 ? 35.869 -35.958 -25.121 1.00 53.03 83 GLU A C 1
ATOM 578 O O . GLU A 1 83 ? 36.852 -35.955 -24.371 1.00 53.03 83 GLU A O 1
ATOM 583 N N . PRO A 1 84 ? 34.631 -36.047 -24.605 1.00 57.03 84 PRO A N 1
ATOM 584 C CA . PRO A 1 84 ? 34.425 -36.241 -23.182 1.00 57.03 84 PRO A CA 1
ATOM 585 C C . PRO A 1 84 ? 34.708 -37.699 -22.802 1.00 57.03 84 PRO A C 1
ATOM 587 O O . PRO A 1 84 ? 33.992 -38.630 -23.175 1.00 57.03 84 PRO A O 1
ATOM 590 N N . VAL A 1 85 ? 35.742 -37.880 -21.981 1.00 55.72 85 VAL A N 1
ATOM 591 C CA . VAL A 1 85 ? 36.009 -39.101 -21.217 1.00 55.72 85 VAL A CA 1
ATOM 592 C C . VAL A 1 85 ? 34.755 -39.484 -20.421 1.00 55.72 85 VAL A C 1
ATOM 594 O O . VAL A 1 85 ? 34.341 -38.776 -19.503 1.00 55.72 85 VAL A O 1
ATOM 597 N N . LEU A 1 86 ? 34.166 -40.634 -20.759 1.00 45.47 86 LEU A N 1
ATOM 598 C CA . LEU A 1 86 ? 33.079 -41.282 -20.021 1.00 45.47 86 LEU A CA 1
ATOM 599 C C . LEU A 1 86 ? 33.563 -41.707 -18.622 1.00 45.47 86 LEU A C 1
ATOM 601 O O . LEU A 1 86 ? 33.935 -42.859 -18.395 1.00 45.47 86 LEU A O 1
ATOM 605 N N . GLN A 1 87 ? 33.545 -40.782 -17.661 1.00 56.59 87 GLN A N 1
ATOM 606 C CA . GLN A 1 87 ? 33.585 -41.133 -16.244 1.00 56.59 87 GLN A CA 1
ATOM 607 C C . GLN A 1 87 ? 32.229 -41.713 -15.842 1.00 56.59 87 GLN A C 1
ATOM 609 O O . GLN A 1 87 ? 31.213 -41.021 -15.788 1.00 56.59 87 GLN A O 1
ATOM 614 N N . GLN A 1 88 ? 32.236 -43.016 -15.572 1.00 51.03 88 GLN A N 1
ATOM 615 C CA . GLN A 1 88 ? 31.138 -43.750 -14.960 1.00 51.03 88 GLN A CA 1
ATOM 616 C C . GLN A 1 88 ? 30.727 -43.068 -13.649 1.00 51.03 88 GLN A C 1
ATOM 618 O O . GLN A 1 88 ? 31.442 -43.116 -12.648 1.00 51.03 88 GLN A O 1
ATOM 623 N N . LEU A 1 89 ? 29.560 -42.426 -13.675 1.00 52.75 89 LEU A N 1
ATOM 624 C CA . LEU A 1 89 ? 28.886 -41.919 -12.490 1.00 52.75 89 LEU A CA 1
ATOM 625 C C . LEU A 1 89 ? 28.475 -43.104 -11.596 1.00 52.75 89 LEU A C 1
ATOM 627 O O . LEU A 1 89 ? 27.926 -44.086 -12.104 1.00 52.75 89 LEU A O 1
ATOM 631 N N . PRO A 1 90 ? 28.709 -43.035 -10.274 1.00 57.78 90 PRO A N 1
ATOM 632 C CA . PRO A 1 90 ? 28.209 -44.034 -9.344 1.00 57.78 90 PRO A CA 1
ATOM 633 C C . PRO A 1 90 ? 26.676 -44.059 -9.368 1.00 57.78 90 PRO A C 1
ATOM 635 O O . PRO A 1 90 ? 26.025 -43.014 -9.342 1.00 57.78 90 PRO A O 1
ATOM 638 N N . LEU A 1 91 ? 26.128 -45.277 -9.417 1.00 53.59 91 LEU A N 1
ATOM 639 C CA . LEU A 1 91 ? 24.706 -45.601 -9.295 1.00 53.59 91 LEU A CA 1
ATOM 640 C C . LEU A 1 91 ? 24.063 -44.753 -8.185 1.00 53.59 91 LEU A C 1
ATOM 642 O O . LEU A 1 91 ? 24.398 -44.899 -7.008 1.00 53.59 91 LEU A O 1
ATOM 646 N N . ALA A 1 92 ? 23.159 -43.854 -8.574 1.00 56.56 92 ALA A N 1
ATOM 647 C CA . ALA A 1 92 ? 22.397 -43.045 -7.638 1.00 56.56 92 ALA A CA 1
ATOM 648 C C . ALA A 1 92 ? 21.521 -43.953 -6.748 1.00 56.56 92 ALA A C 1
ATOM 650 O O . ALA A 1 92 ? 20.946 -44.927 -7.246 1.00 56.56 92 ALA A O 1
ATOM 651 N N . PRO A 1 93 ? 21.419 -43.668 -5.438 1.00 57.88 93 PRO A N 1
ATOM 652 C CA . PRO A 1 93 ? 20.556 -44.412 -4.533 1.00 57.88 93 PRO A CA 1
ATOM 653 C C . PRO A 1 93 ? 19.085 -44.247 -4.927 1.00 57.88 93 PRO A C 1
ATOM 655 O O . PRO A 1 93 ? 18.662 -43.177 -5.359 1.00 57.88 93 PRO A O 1
ATOM 658 N N . ALA A 1 94 ? 18.350 -45.348 -4.764 1.00 56.16 94 ALA A N 1
ATOM 659 C CA . ALA A 1 94 ? 16.946 -45.540 -5.094 1.00 56.16 94 ALA A CA 1
ATOM 660 C C . ALA A 1 94 ? 16.067 -44.305 -4.843 1.00 56.16 94 ALA A C 1
ATOM 662 O O . ALA A 1 94 ? 16.091 -43.709 -3.765 1.00 56.16 94 ALA A O 1
ATOM 663 N N . GLU A 1 95 ? 15.272 -43.976 -5.861 1.00 48.84 95 GLU A N 1
ATOM 664 C CA . GLU A 1 95 ? 14.224 -42.964 -5.845 1.00 48.84 95 GLU A CA 1
ATOM 665 C C . GLU A 1 95 ? 13.297 -43.198 -4.645 1.00 48.84 95 GLU A C 1
ATOM 667 O O . GLU A 1 95 ? 12.502 -44.136 -4.611 1.00 48.84 95 GLU A O 1
ATOM 672 N N . ALA A 1 96 ? 13.437 -42.351 -3.625 1.00 58.09 96 ALA A N 1
ATOM 673 C CA . ALA A 1 96 ? 12.486 -42.282 -2.532 1.00 58.09 96 ALA A CA 1
ATOM 674 C C . ALA A 1 96 ? 11.145 -41.819 -3.110 1.00 58.09 96 ALA A C 1
ATOM 676 O O . ALA A 1 96 ? 11.049 -40.718 -3.657 1.00 58.09 96 ALA A O 1
ATOM 677 N N . GLU A 1 97 ? 10.129 -42.676 -3.003 1.00 51.97 97 GLU A N 1
ATOM 678 C CA . GLU A 1 97 ? 8.760 -42.363 -3.396 1.00 51.97 97 GLU A CA 1
ATOM 679 C C . GLU A 1 97 ? 8.352 -40.995 -2.822 1.00 51.97 97 GLU A C 1
ATOM 681 O O . GLU A 1 97 ? 8.574 -40.736 -1.631 1.00 51.97 97 GLU A O 1
ATOM 686 N N . PRO A 1 98 ? 7.788 -40.086 -3.640 1.00 53.66 98 PRO A N 1
ATOM 687 C CA . PRO A 1 98 ? 7.430 -38.758 -3.180 1.00 53.66 98 PRO A CA 1
ATOM 688 C C . PRO A 1 98 ? 6.346 -38.892 -2.114 1.00 53.66 98 PRO A C 1
ATOM 690 O O . PRO A 1 98 ? 5.192 -39.201 -2.412 1.00 53.66 98 PRO A O 1
ATOM 693 N N . ALA A 1 99 ? 6.727 -38.649 -0.859 1.00 49.25 99 ALA A N 1
ATOM 694 C CA . ALA A 1 99 ? 5.794 -38.498 0.240 1.00 49.25 99 ALA A CA 1
ATOM 695 C C . ALA A 1 99 ? 4.741 -37.466 -0.179 1.00 49.25 99 ALA A C 1
ATOM 697 O O . ALA A 1 99 ? 5.043 -36.284 -0.359 1.00 49.25 99 ALA A O 1
ATOM 698 N N . ILE A 1 100 ? 3.510 -37.933 -0.386 1.00 46.22 100 ILE A N 1
ATOM 699 C CA . ILE A 1 100 ? 2.361 -37.099 -0.718 1.00 46.22 100 ILE A CA 1
ATOM 700 C C . ILE A 1 100 ? 2.118 -36.215 0.505 1.00 46.22 100 ILE A C 1
ATOM 702 O O . ILE A 1 100 ? 1.496 -36.631 1.482 1.00 46.22 100 ILE A O 1
ATOM 706 N N . ILE A 1 101 ? 2.677 -35.003 0.484 1.00 44.88 101 ILE A N 1
ATOM 707 C CA . ILE A 1 101 ? 2.435 -33.991 1.506 1.00 44.88 101 ILE A CA 1
ATOM 708 C C . ILE A 1 101 ? 0.948 -33.665 1.417 1.00 44.88 101 ILE A C 1
ATOM 710 O O . ILE A 1 101 ? 0.500 -33.025 0.464 1.00 44.88 101 ILE A O 1
ATOM 714 N N . ALA A 1 102 ? 0.180 -34.149 2.393 1.00 43.66 102 ALA A N 1
ATOM 715 C CA . ALA A 1 102 ? -1.226 -33.825 2.538 1.00 43.66 102 ALA A CA 1
ATOM 716 C C . ALA A 1 102 ? -1.369 -32.297 2.540 1.00 43.66 102 ALA A C 1
ATOM 718 O O . ALA A 1 102 ? -0.893 -31.610 3.447 1.00 43.66 102 ALA A O 1
ATOM 719 N N . VAL A 1 103 ? -1.975 -31.764 1.479 1.00 47.03 103 VAL A N 1
ATOM 720 C CA . VAL A 1 103 ? -2.286 -30.343 1.351 1.00 47.03 103 VAL A CA 1
ATOM 721 C C . VAL A 1 103 ? -3.303 -30.037 2.441 1.00 47.03 103 VAL A C 1
ATOM 723 O O . VAL A 1 103 ? -4.477 -30.362 2.295 1.00 47.03 103 VAL A O 1
ATOM 726 N N . ALA A 1 104 ? -2.835 -29.481 3.560 1.00 48.38 104 ALA A N 1
ATOM 727 C CA . ALA A 1 104 ? -3.695 -29.058 4.654 1.00 48.38 104 ALA A CA 1
ATOM 728 C C . ALA A 1 104 ? -4.831 -28.202 4.079 1.00 48.38 104 ALA A C 1
ATOM 730 O O . ALA A 1 104 ? -4.570 -27.196 3.408 1.00 48.38 104 ALA A O 1
ATOM 731 N N . GLU A 1 105 ? -6.077 -28.634 4.294 1.00 47.81 105 GLU A N 1
ATOM 732 C CA . GLU A 1 105 ? -7.259 -27.916 3.832 1.00 47.81 105 GLU A CA 1
ATOM 733 C C . GLU A 1 105 ? -7.184 -26.472 4.323 1.00 47.81 105 GLU A C 1
ATOM 735 O O . GLU A 1 105 ? -7.138 -26.174 5.518 1.00 47.81 105 GLU A O 1
ATOM 740 N N . LYS A 1 106 ? -7.098 -25.553 3.365 1.00 64.62 106 LYS A N 1
ATOM 741 C CA . LYS A 1 106 ? -6.990 -24.127 3.630 1.00 64.62 106 LYS A CA 1
ATOM 742 C C . LYS A 1 106 ? -8.333 -23.670 4.184 1.00 64.62 106 LYS A C 1
ATOM 744 O O . LYS A 1 106 ? -9.290 -23.567 3.419 1.00 64.62 106 LYS A O 1
ATOM 749 N N . GLU A 1 107 ? -8.399 -23.411 5.491 1.00 74.00 107 GLU A N 1
ATOM 750 C CA . GLU A 1 107 ? -9.615 -22.900 6.129 1.00 74.00 107 GLU A CA 1
ATOM 751 C C . GLU A 1 107 ? -10.223 -21.756 5.296 1.00 74.00 107 GLU A C 1
ATOM 753 O O . GLU A 1 107 ? -9.494 -20.848 4.859 1.00 74.00 107 GLU A O 1
ATOM 758 N N . PRO A 1 108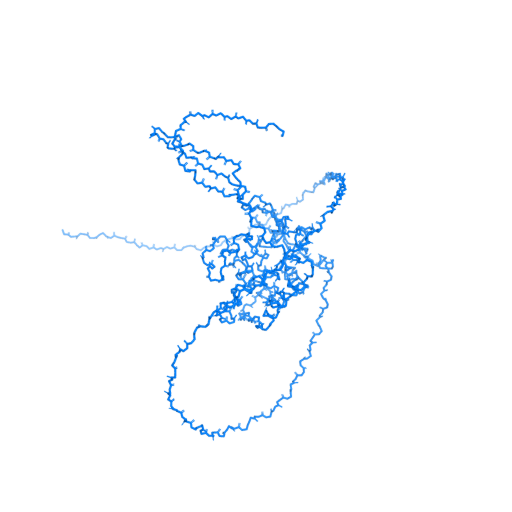 ? -11.545 -21.779 5.049 1.00 80.50 108 PRO A N 1
ATOM 759 C CA . PRO A 1 108 ? -12.192 -20.748 4.260 1.00 80.50 108 PRO A CA 1
ATOM 760 C C . PRO A 1 108 ? -12.012 -19.387 4.938 1.00 80.50 108 PRO A C 1
ATOM 762 O O . PRO A 1 108 ? -12.255 -19.217 6.134 1.00 80.50 108 PRO A O 1
ATOM 765 N N . LEU A 1 109 ? -11.582 -18.388 4.162 1.00 83.75 109 LEU A N 1
ATOM 766 C CA . LEU A 1 109 ? -11.407 -17.029 4.670 1.00 83.75 109 LEU A CA 1
ATOM 767 C C . LEU A 1 109 ? -12.748 -16.479 5.176 1.00 83.75 109 LEU A C 1
ATOM 769 O O . LEU A 1 109 ? -13.747 -16.593 4.459 1.00 83.75 109 LEU A O 1
ATOM 773 N N . PRO A 1 110 ? -12.774 -15.805 6.344 1.00 84.88 110 PRO A N 1
ATOM 774 C CA . PRO A 1 110 ? -14.000 -15.215 6.867 1.00 84.88 110 PRO A CA 1
ATOM 775 C C . PRO A 1 110 ? -14.568 -14.217 5.860 1.00 84.88 110 PRO A C 1
ATOM 777 O O . PRO A 1 110 ? -13.812 -13.511 5.174 1.00 84.88 110 PRO A O 1
ATOM 780 N N . ASP A 1 111 ? -15.895 -14.139 5.766 1.00 93.00 111 ASP A N 1
ATOM 781 C CA . ASP A 1 111 ? -16.547 -13.096 4.976 1.00 93.00 111 ASP A CA 1
ATOM 782 C C . ASP A 1 111 ? -16.186 -11.688 5.505 1.00 93.00 111 ASP A C 1
ATOM 784 O O . ASP A 1 111 ? -15.646 -11.522 6.603 1.00 93.00 111 ASP A O 1
ATOM 788 N N . LEU A 1 112 ? -16.438 -10.643 4.710 1.00 92.94 112 LEU A N 1
ATOM 789 C CA . LEU A 1 112 ? -16.037 -9.280 5.087 1.00 92.94 112 LEU A CA 1
ATOM 790 C C . LEU A 1 112 ? -16.772 -8.759 6.331 1.00 92.94 112 LEU A C 1
ATOM 792 O O . LEU A 1 112 ? -16.247 -7.884 7.018 1.00 92.94 112 LEU A O 1
ATOM 796 N N . GLN A 1 113 ? -17.969 -9.264 6.629 1.00 94.06 113 GLN A N 1
ATOM 797 C CA . GLN A 1 113 ? -18.735 -8.865 7.805 1.00 94.06 113 GLN A CA 1
ATOM 798 C C . GLN A 1 113 ? -18.200 -9.546 9.069 1.00 94.06 113 GLN A C 1
ATOM 800 O O . GLN A 1 113 ? -17.976 -8.879 10.078 1.00 94.06 113 GLN A O 1
ATOM 805 N N . GLN A 1 114 ? -17.902 -10.842 8.991 1.00 93.44 114 GLN A N 1
ATOM 806 C CA . GLN A 1 114 ? -17.203 -11.592 10.034 1.00 93.44 114 GLN A CA 1
ATOM 807 C C . GLN A 1 114 ? -15.811 -11.020 10.302 1.00 93.44 114 GLN A C 1
ATOM 809 O O . GLN A 1 114 ? -15.353 -10.986 11.440 1.00 93.44 114 GLN A O 1
ATOM 814 N N . LEU A 1 115 ? -15.121 -10.547 9.265 1.00 94.25 115 LEU A N 1
ATOM 815 C CA . LEU A 1 115 ? -13.827 -9.903 9.439 1.00 94.25 115 LEU A CA 1
ATOM 816 C C . LEU A 1 115 ? -13.946 -8.617 10.264 1.00 94.25 115 LEU A C 1
ATOM 818 O O . LEU A 1 115 ? -13.137 -8.421 11.166 1.00 94.25 115 LEU A O 1
ATOM 822 N N . ARG A 1 116 ? -14.966 -7.782 10.009 1.00 96.88 116 ARG A N 1
ATOM 823 C CA . ARG A 1 116 ? -15.220 -6.558 10.793 1.00 96.88 116 ARG A CA 1
ATOM 824 C C . ARG A 1 116 ? -15.449 -6.857 12.271 1.00 96.88 116 ARG A C 1
ATOM 826 O O . ARG A 1 116 ? -14.884 -6.161 13.108 1.00 96.88 116 ARG A O 1
ATOM 833 N N . SER A 1 117 ? -16.237 -7.884 12.593 1.00 96.88 117 SER A N 1
ATOM 834 C CA . SER A 1 117 ? -16.537 -8.239 13.988 1.00 96.88 117 SER A CA 1
ATOM 835 C C . SER A 1 117 ? -15.348 -8.846 14.737 1.00 96.88 117 SER A C 1
ATOM 837 O O . SER A 1 117 ? -15.329 -8.828 15.965 1.00 96.88 117 SER A O 1
ATOM 839 N N . ARG A 1 118 ? -14.339 -9.354 14.018 1.00 95.62 118 ARG A N 1
ATOM 840 C CA . ARG A 1 118 ? -13.096 -9.886 14.598 1.00 95.62 118 ARG A CA 1
ATOM 841 C C . ARG A 1 118 ? -12.032 -8.817 14.859 1.00 95.62 118 ARG A C 1
ATOM 843 O O . ARG A 1 118 ? -11.036 -9.131 15.507 1.00 95.62 118 ARG A O 1
ATOM 850 N N . LEU A 1 119 ? -12.207 -7.588 14.363 1.00 96.81 119 LEU A N 1
ATOM 851 C CA . LEU A 1 119 ? -11.229 -6.522 14.577 1.00 96.81 119 LEU A CA 1
ATOM 852 C C . LEU A 1 119 ? -11.275 -6.021 16.017 1.00 96.81 119 LEU A C 1
ATOM 854 O O . LEU A 1 119 ? -12.312 -5.580 16.511 1.00 96.81 119 LEU A O 1
ATOM 858 N N . LYS A 1 120 ? -10.111 -6.021 16.658 1.00 97.69 120 LYS A N 1
ATOM 859 C CA . LYS A 1 120 ? -9.888 -5.404 17.961 1.00 97.69 120 LYS A CA 1
ATOM 860 C C . LYS A 1 120 ? -9.186 -4.071 17.768 1.00 97.69 120 LYS A C 1
ATOM 862 O O . LYS A 1 120 ? -8.214 -3.974 17.021 1.00 97.69 120 LYS A O 1
ATOM 867 N N . TRP A 1 121 ? -9.679 -3.056 18.462 1.00 97.75 121 TRP A N 1
ATOM 868 C CA . TRP A 1 121 ? -9.151 -1.699 18.412 1.00 97.75 121 TRP A CA 1
ATOM 869 C C . TRP A 1 121 ? -8.427 -1.380 19.713 1.00 97.75 121 TRP A C 1
ATOM 871 O O . TRP A 1 121 ? -8.910 -1.716 20.793 1.00 97.75 121 TRP A O 1
ATOM 881 N N . VAL A 1 122 ? -7.278 -0.723 19.605 1.00 97.69 122 VAL A N 1
ATOM 882 C CA . VAL A 1 122 ? -6.473 -0.263 20.739 1.00 97.69 122 VAL A CA 1
ATOM 883 C C . VAL A 1 122 ? -6.231 1.236 20.630 1.00 97.69 122 VAL A C 1
ATOM 885 O O . VAL A 1 122 ? -6.133 1.778 19.527 1.00 97.69 122 VAL A O 1
ATOM 888 N N . GLN A 1 123 ? -6.147 1.899 21.782 1.00 97.56 123 GLN A N 1
ATOM 889 C CA . GLN A 1 123 ? -5.812 3.317 21.866 1.00 97.56 123 GLN A CA 1
ATOM 890 C C . GLN A 1 123 ? -4.306 3.518 21.693 1.00 97.56 123 GLN A C 1
ATOM 892 O O . GLN A 1 123 ? -3.499 2.753 22.226 1.00 97.56 123 GLN A O 1
ATOM 897 N N . VAL A 1 124 ? -3.930 4.559 20.960 1.00 95.69 124 VAL A N 1
ATOM 898 C CA . VAL A 1 124 ? -2.546 4.982 20.740 1.00 95.69 124 VAL A CA 1
ATOM 899 C C . VAL A 1 124 ? -2.447 6.501 20.794 1.00 95.69 124 VAL A C 1
ATOM 901 O O . VAL A 1 124 ? -3.387 7.213 20.449 1.00 95.69 124 VAL A O 1
ATOM 904 N N . GLN A 1 125 ? -1.286 7.002 21.203 1.00 95.62 125 GLN A N 1
ATOM 905 C CA . GLN A 1 125 ? -0.983 8.431 21.201 1.00 95.62 125 GLN A CA 1
ATOM 906 C C . GLN A 1 125 ? -0.192 8.785 19.941 1.00 95.62 125 GLN A C 1
ATOM 908 O O . GLN A 1 125 ? 0.917 8.289 19.737 1.00 95.62 125 GLN A O 1
ATOM 913 N N . VAL A 1 126 ? -0.746 9.654 19.094 1.00 92.06 126 VAL A N 1
ATOM 914 C CA . VAL A 1 126 ? -0.097 10.123 17.861 1.00 92.06 126 VAL A CA 1
ATOM 915 C C . VAL A 1 126 ? -0.105 11.643 17.843 1.00 92.06 126 VAL A C 1
ATOM 917 O O . VAL A 1 126 ? -1.158 12.269 17.772 1.00 92.06 126 VAL A O 1
ATOM 920 N N . GLY A 1 127 ? 1.080 12.254 17.919 1.00 89.81 127 GLY A N 1
ATOM 921 C CA . GLY A 1 127 ? 1.206 13.716 17.930 1.00 89.81 127 GLY A CA 1
ATOM 922 C C . GLY A 1 127 ? 0.463 14.380 19.097 1.00 89.81 127 GLY A C 1
ATOM 923 O O . GLY A 1 127 ? -0.133 15.437 18.913 1.00 89.81 127 GLY A O 1
ATOM 924 N N . GLY A 1 128 ? 0.444 13.733 20.269 1.00 92.88 128 GLY A N 1
ATOM 925 C CA . GLY A 1 128 ? -0.255 14.217 21.465 1.00 92.88 128 GLY A CA 1
ATOM 926 C C . GLY A 1 128 ? -1.780 14.076 21.423 1.00 92.88 128 GLY A C 1
ATOM 927 O O . GLY A 1 128 ? -2.460 14.666 22.257 1.00 92.88 128 GLY A O 1
ATOM 928 N N . ARG A 1 129 ? -2.327 13.340 20.447 1.00 94.94 129 ARG A N 1
ATOM 929 C CA . ARG A 1 129 ? -3.758 13.036 20.349 1.00 94.94 129 ARG A CA 1
ATOM 930 C C . ARG A 1 129 ? -4.002 11.546 20.533 1.00 94.94 129 ARG A C 1
ATOM 932 O O . ARG A 1 129 ? -3.305 10.725 19.934 1.00 94.94 129 ARG A O 1
ATOM 939 N N . GLU A 1 130 ? -5.048 11.226 21.285 1.00 96.00 130 GLU A N 1
ATOM 940 C CA . GLU A 1 130 ? -5.571 9.867 21.388 1.00 96.00 130 GLU A CA 1
ATOM 941 C C . GLU A 1 130 ? -6.278 9.480 20.091 1.00 96.00 130 GLU A C 1
ATOM 943 O O . GLU A 1 130 ? -7.158 10.187 19.595 1.00 96.00 130 GLU A O 1
ATOM 948 N N . MET A 1 131 ? -5.859 8.356 19.522 1.00 95.88 131 MET A N 1
ATOM 949 C CA . MET A 1 131 ? -6.425 7.778 18.313 1.00 95.88 131 MET A CA 1
ATOM 950 C C . MET A 1 131 ? -6.591 6.272 18.495 1.00 95.88 131 MET A C 1
ATOM 952 O O . MET A 1 131 ? -5.887 5.649 19.285 1.00 95.88 131 MET A O 1
ATOM 956 N N . VAL A 1 132 ? -7.475 5.666 17.706 1.00 97.00 132 VAL A N 1
ATOM 957 C CA . VAL A 1 132 ? -7.648 4.210 17.678 1.00 97.00 132 VAL A CA 1
ATOM 958 C C . VAL A 1 132 ? -6.960 3.595 16.467 1.00 97.00 132 VAL A C 1
ATOM 960 O O . VAL A 1 132 ? -6.931 4.171 15.381 1.00 97.00 132 VAL A O 1
ATOM 963 N N . THR A 1 133 ? -6.429 2.393 16.637 1.00 97.50 133 THR A N 1
ATOM 964 C CA . THR A 1 133 ? -5.834 1.587 15.564 1.00 97.50 133 THR A CA 1
ATOM 965 C C . THR A 1 133 ? -6.195 0.119 15.775 1.00 97.50 133 THR A C 1
ATOM 967 O O . THR A 1 133 ? -6.395 -0.283 16.925 1.00 97.50 133 THR A O 1
ATOM 970 N N . PRO A 1 134 ? -6.294 -0.708 14.719 1.00 97.75 134 PRO A N 1
ATOM 971 C CA . PRO A 1 134 ? -6.423 -2.146 14.905 1.00 97.75 134 PRO A CA 1
ATOM 972 C C . PRO A 1 134 ? -5.216 -2.684 15.684 1.00 97.75 134 PRO A C 1
ATOM 974 O O . PRO A 1 134 ? -4.091 -2.220 15.471 1.00 97.75 134 PRO A O 1
ATOM 977 N N . ASP A 1 135 ? -5.420 -3.661 16.565 1.00 97.38 135 ASP A N 1
ATOM 978 C CA . ASP A 1 135 ? -4.316 -4.342 17.247 1.00 97.38 135 ASP A CA 1
ATOM 979 C C . ASP A 1 135 ? -3.446 -5.145 16.258 1.00 97.38 135 ASP A C 1
ATOM 981 O O . ASP A 1 135 ? -3.805 -5.350 15.097 1.00 97.38 135 ASP A O 1
ATOM 985 N N . ALA A 1 136 ? -2.268 -5.598 16.695 1.00 96.44 136 ALA A N 1
ATOM 986 C CA . ALA A 1 136 ? -1.309 -6.257 15.805 1.00 96.44 136 ALA A CA 1
ATOM 987 C C . ALA A 1 136 ? -1.892 -7.492 15.087 1.00 96.44 136 ALA A C 1
ATOM 989 O O . ALA A 1 136 ? -1.662 -7.678 13.890 1.00 96.44 136 ALA A O 1
ATOM 990 N N . GLN A 1 137 ? -2.694 -8.298 15.790 1.00 95.56 137 GLN A N 1
ATOM 991 C CA . GLN A 1 137 ? -3.338 -9.483 15.220 1.00 95.56 137 GLN A CA 1
ATOM 992 C C . GLN A 1 137 ? -4.416 -9.105 14.200 1.00 95.56 137 GLN A C 1
ATOM 994 O O . GLN A 1 137 ? -4.479 -9.693 13.120 1.00 95.56 137 GLN A O 1
ATOM 999 N N . SER A 1 138 ? -5.208 -8.070 14.481 1.00 96.81 138 SER A N 1
ATOM 1000 C CA . SER A 1 138 ? -6.208 -7.535 13.554 1.00 96.81 138 SER A CA 1
ATOM 1001 C C . SER A 1 138 ? -5.560 -6.974 12.288 1.00 96.81 138 SER A C 1
ATOM 1003 O O . SER A 1 138 ? -6.081 -7.193 11.196 1.00 96.81 138 SER A O 1
ATOM 1005 N N . ARG A 1 139 ? -4.397 -6.313 12.392 1.00 98.06 139 ARG A N 1
ATOM 1006 C CA . ARG A 1 139 ? -3.631 -5.830 11.223 1.00 98.06 139 ARG A CA 1
ATOM 1007 C C . ARG A 1 139 ? -3.177 -6.980 10.327 1.00 98.06 139 ARG A C 1
ATOM 1009 O O . ARG A 1 139 ? -3.379 -6.926 9.114 1.00 98.06 139 ARG A O 1
ATOM 1016 N N . LEU A 1 140 ? -2.604 -8.035 10.915 1.00 96.88 140 LEU A N 1
ATOM 1017 C CA . LEU A 1 140 ? -2.202 -9.234 10.174 1.00 96.88 140 LEU A CA 1
ATOM 1018 C C . LEU A 1 140 ? -3.403 -9.929 9.528 1.00 96.88 140 LEU A C 1
ATOM 1020 O O . LEU A 1 140 ? -3.348 -10.282 8.350 1.00 96.88 140 LEU A O 1
ATOM 1024 N N . LEU A 1 141 ? -4.497 -10.094 10.274 1.00 95.38 141 LEU A N 1
ATOM 1025 C CA . LEU A 1 141 ? -5.731 -10.699 9.778 1.00 95.38 141 LEU A CA 1
ATOM 1026 C C . LEU A 1 141 ? -6.294 -9.921 8.577 1.00 95.38 141 LEU A C 1
ATOM 1028 O O . LEU A 1 141 ? -6.622 -10.524 7.552 1.00 95.38 141 LEU A O 1
ATOM 1032 N N . LEU A 1 142 ? -6.351 -8.587 8.677 1.00 97.38 142 LEU A N 1
ATOM 1033 C CA . LEU A 1 142 ? -6.772 -7.699 7.591 1.00 97.38 142 LEU A CA 1
ATOM 1034 C C . LEU A 1 142 ? -5.883 -7.853 6.356 1.00 97.38 142 LEU A C 1
ATOM 1036 O O . LEU A 1 142 ? -6.397 -8.082 5.262 1.00 97.38 142 LEU A O 1
ATOM 1040 N N . ALA A 1 143 ? -4.563 -7.762 6.529 1.00 98.12 143 ALA A N 1
ATOM 1041 C CA . ALA A 1 143 ? -3.611 -7.847 5.427 1.00 98.12 143 ALA A CA 1
ATOM 1042 C C . ALA A 1 143 ? -3.669 -9.211 4.719 1.00 98.12 143 ALA A C 1
ATOM 1044 O O . ALA A 1 143 ? -3.676 -9.265 3.488 1.00 98.12 143 ALA A O 1
ATOM 1045 N N . ARG A 1 144 ? -3.774 -10.314 5.477 1.00 96.12 144 ARG A N 1
ATOM 1046 C CA . ARG A 1 144 ? -3.886 -11.678 4.928 1.00 96.12 144 ARG A CA 1
ATOM 1047 C C . ARG A 1 144 ? -5.178 -11.875 4.148 1.00 96.12 144 ARG A C 1
ATOM 1049 O O . ARG A 1 144 ? -5.131 -12.380 3.027 1.00 96.12 144 ARG A O 1
ATOM 1056 N N . SER A 1 145 ? -6.309 -11.451 4.712 1.00 96.69 145 SER A N 1
ATOM 1057 C CA . SER A 1 145 ? -7.605 -11.530 4.029 1.00 96.69 145 SER A CA 1
ATOM 1058 C C . SER A 1 145 ? -7.596 -10.717 2.731 1.00 96.69 145 SER A C 1
ATOM 1060 O O . SER A 1 145 ? -7.982 -11.227 1.678 1.00 96.69 145 SER A O 1
ATOM 1062 N N . ALA A 1 146 ? -7.057 -9.495 2.779 1.00 98.00 146 ALA A N 1
ATOM 1063 C CA . ALA A 1 146 ? -6.980 -8.610 1.625 1.00 98.00 146 ALA A CA 1
ATOM 1064 C C . ALA A 1 146 ? -6.075 -9.153 0.516 1.00 98.00 146 ALA A C 1
ATOM 1066 O O . ALA A 1 146 ? -6.498 -9.203 -0.640 1.00 98.00 146 ALA A O 1
ATOM 1067 N N . ALA A 1 147 ? -4.871 -9.618 0.860 1.00 97.44 147 ALA A N 1
ATOM 1068 C CA . ALA A 1 147 ? -3.943 -10.199 -0.105 1.00 97.44 147 ALA A CA 1
ATOM 1069 C C . ALA A 1 147 ? -4.518 -11.451 -0.778 1.00 97.44 147 ALA A C 1
ATOM 1071 O O . ALA A 1 147 ? -4.431 -11.598 -1.998 1.00 97.44 147 ALA A O 1
ATOM 1072 N N . ALA A 1 148 ? -5.144 -12.333 0.004 1.00 95.62 148 ALA A N 1
ATOM 1073 C CA . ALA A 1 148 ? -5.725 -13.558 -0.522 1.00 95.62 148 ALA A CA 1
ATOM 1074 C C . ALA A 1 148 ? -6.937 -13.282 -1.425 1.00 95.62 148 ALA A C 1
ATOM 1076 O O . ALA A 1 148 ? -7.007 -13.824 -2.524 1.00 95.62 148 ALA A O 1
ATOM 1077 N N . ARG A 1 149 ? -7.853 -12.392 -1.019 1.00 96.19 149 ARG A N 1
ATOM 1078 C CA . ARG A 1 149 ? -9.030 -12.023 -1.829 1.00 96.19 149 ARG A CA 1
ATOM 1079 C C . ARG A 1 149 ? -8.671 -11.259 -3.102 1.00 96.19 149 ARG A C 1
ATOM 1081 O O . ARG A 1 149 ? -9.391 -11.371 -4.087 1.00 96.19 149 ARG A O 1
ATOM 1088 N N . ALA A 1 150 ? -7.587 -10.487 -3.091 1.00 96.75 150 ALA A N 1
ATOM 1089 C CA . ALA A 1 150 ? -7.081 -9.831 -4.293 1.00 96.75 150 ALA A CA 1
ATOM 1090 C C . ALA A 1 150 ? -6.299 -10.793 -5.210 1.00 96.75 150 ALA A C 1
ATOM 1092 O O . ALA A 1 150 ? -6.053 -10.457 -6.366 1.00 96.75 150 ALA A O 1
ATOM 1093 N N . GLY A 1 151 ? -5.909 -11.985 -4.742 1.00 96.00 151 GLY A N 1
ATOM 1094 C CA . GLY A 1 151 ? -5.029 -12.878 -5.500 1.00 96.00 151 GLY A CA 1
ATOM 1095 C C . GLY A 1 151 ? -3.657 -12.241 -5.723 1.00 96.00 151 GLY A C 1
ATOM 1096 O O . GLY A 1 151 ? -3.177 -12.158 -6.850 1.00 96.00 151 GLY A O 1
ATOM 1097 N N . LEU A 1 152 ? -3.052 -11.699 -4.661 1.00 96.62 152 LEU A N 1
ATOM 1098 C CA . LEU A 1 152 ? -1.730 -11.070 -4.751 1.00 96.62 152 LEU A CA 1
ATOM 1099 C C . LEU A 1 152 ? -0.610 -12.068 -5.068 1.00 96.62 152 LEU A C 1
ATOM 1101 O O . LEU A 1 152 ? 0.362 -11.698 -5.724 1.00 96.62 152 LEU A O 1
ATOM 1105 N N . ALA A 1 153 ? -0.788 -13.338 -4.693 1.00 95.81 153 ALA A N 1
ATOM 1106 C CA . ALA A 1 153 ? 0.151 -14.405 -5.027 1.00 95.81 153 ALA A CA 1
ATOM 1107 C C . ALA A 1 153 ? 0.349 -14.544 -6.550 1.00 95.81 153 ALA A C 1
ATOM 1109 O O . ALA A 1 153 ? 1.468 -14.782 -6.998 1.00 95.81 153 ALA A O 1
ATOM 1110 N N . ASP A 1 154 ? -0.700 -14.288 -7.344 1.00 94.38 154 ASP A N 1
ATOM 1111 C CA . ASP A 1 154 ? -0.664 -14.333 -8.815 1.00 94.38 154 ASP A CA 1
ATOM 1112 C C . ASP A 1 154 ? 0.297 -13.299 -9.419 1.00 94.38 154 ASP A C 1
ATOM 1114 O O . ASP A 1 154 ? 0.711 -13.409 -10.566 1.00 94.38 154 ASP A O 1
ATOM 1118 N N . VAL A 1 155 ? 0.634 -12.251 -8.669 1.00 94.62 155 VAL A N 1
ATOM 1119 C CA . VAL A 1 155 ? 1.544 -11.186 -9.110 1.00 94.62 155 VAL A CA 1
ATOM 1120 C C . VAL A 1 155 ? 2.802 -11.127 -8.253 1.00 94.62 155 VAL A C 1
ATOM 1122 O O . VAL A 1 155 ? 3.506 -10.117 -8.234 1.00 94.62 155 VAL A O 1
ATOM 1125 N N . GLY A 1 156 ? 3.100 -12.211 -7.536 1.00 92.94 156 GLY A N 1
ATOM 1126 C CA . GLY A 1 156 ? 4.322 -12.302 -6.756 1.00 92.94 156 GLY A CA 1
ATOM 1127 C C . GLY A 1 156 ? 4.347 -11.471 -5.480 1.00 92.94 156 GLY A C 1
ATOM 1128 O O . GLY A 1 156 ? 5.426 -11.174 -4.963 1.00 92.94 156 GLY A O 1
ATOM 1129 N N . LEU A 1 157 ? 3.170 -11.078 -5.004 1.00 96.38 157 LEU A N 1
ATOM 1130 C CA . LEU A 1 157 ? 2.982 -10.315 -3.783 1.00 96.38 157 LEU A CA 1
ATOM 1131 C C . LEU A 1 157 ? 2.285 -11.152 -2.719 1.00 96.38 157 LEU A C 1
ATOM 1133 O O . LEU A 1 157 ? 1.617 -12.149 -3.003 1.00 96.38 157 LEU A O 1
ATOM 1137 N N . ASP A 1 158 ? 2.389 -10.707 -1.477 1.00 96.75 158 ASP A N 1
ATOM 1138 C CA . ASP A 1 158 ? 1.706 -11.335 -0.358 1.00 96.75 158 ASP A CA 1
ATOM 1139 C C . ASP A 1 158 ? 1.161 -10.310 0.651 1.00 96.75 158 ASP A C 1
ATOM 1141 O O . ASP A 1 158 ? 1.051 -9.108 0.398 1.00 96.75 158 ASP A O 1
ATOM 1145 N N . PHE A 1 159 ? 0.725 -10.805 1.808 1.00 97.56 159 PHE A N 1
ATOM 1146 C CA . PHE A 1 159 ? 0.143 -9.972 2.855 1.00 97.56 159 PHE A CA 1
ATOM 1147 C C . PHE A 1 159 ? 1.145 -8.995 3.484 1.00 97.56 159 PHE A C 1
ATOM 1149 O O . PHE A 1 159 ? 0.722 -7.966 4.015 1.00 97.56 159 PHE A O 1
ATOM 1156 N N . ARG A 1 160 ? 2.451 -9.285 3.432 1.00 97.88 160 ARG A N 1
ATOM 1157 C CA . ARG A 1 160 ? 3.508 -8.399 3.935 1.00 97.88 160 ARG A CA 1
ATOM 1158 C C . ARG A 1 160 ? 3.575 -7.135 3.090 1.00 97.88 160 ARG A C 1
ATOM 1160 O O . ARG A 1 160 ? 3.756 -6.059 3.651 1.00 97.88 160 ARG A O 1
ATOM 1167 N N . ASP A 1 161 ? 3.340 -7.239 1.782 1.00 98.44 161 ASP A N 1
ATOM 1168 C CA . ASP A 1 161 ? 3.290 -6.081 0.884 1.00 98.44 161 ASP A CA 1
ATOM 1169 C C . ASP A 1 161 ? 2.078 -5.182 1.197 1.00 98.44 161 ASP A C 1
ATOM 1171 O O . ASP A 1 161 ? 2.223 -3.964 1.316 1.00 98.44 161 ASP A O 1
ATOM 1175 N N . VAL A 1 162 ? 0.895 -5.771 1.439 1.00 98.56 162 VAL A N 1
ATOM 1176 C CA . VAL A 1 162 ? -0.295 -5.022 1.901 1.00 98.56 162 VAL A CA 1
ATOM 1177 C C . VAL A 1 162 ? -0.011 -4.329 3.229 1.00 98.56 162 VAL A C 1
ATOM 1179 O O . VAL A 1 162 ? -0.276 -3.136 3.379 1.00 98.56 162 VAL A O 1
ATOM 1182 N N . TYR A 1 163 ? 0.545 -5.066 4.194 1.00 98.62 163 TYR A N 1
ATOM 1183 C CA . TYR A 1 163 ? 0.863 -4.518 5.507 1.00 98.62 163 TYR A CA 1
ATOM 1184 C C . TYR A 1 163 ? 1.868 -3.370 5.402 1.00 98.62 163 TYR A C 1
ATOM 1186 O O . TYR A 1 163 ? 1.682 -2.330 6.035 1.00 98.62 163 TYR A O 1
ATOM 1194 N N . GLY A 1 164 ? 2.910 -3.550 4.589 1.00 98.44 164 GLY A N 1
ATOM 1195 C CA . GLY A 1 164 ? 3.935 -2.552 4.319 1.00 98.44 164 GLY A CA 1
ATOM 1196 C C . GLY A 1 164 ? 3.347 -1.246 3.805 1.00 98.44 164 GLY A C 1
ATOM 1197 O O . GLY A 1 164 ? 3.645 -0.188 4.359 1.00 98.44 164 GLY A O 1
ATOM 1198 N N . VAL A 1 165 ? 2.463 -1.312 2.808 1.00 98.56 165 VAL A N 1
ATOM 1199 C CA . VAL A 1 165 ? 1.822 -0.118 2.237 1.00 98.56 165 VAL A CA 1
ATOM 1200 C C . VAL A 1 165 ? 0.953 0.603 3.260 1.00 98.56 165 VAL A C 1
ATOM 1202 O O . VAL A 1 165 ? 1.155 1.793 3.482 1.00 98.56 165 VAL A O 1
ATOM 1205 N N . ILE A 1 166 ? 0.064 -0.097 3.968 1.00 98.62 166 ILE A N 1
ATOM 1206 C CA . ILE A 1 166 ? -0.774 0.545 4.998 1.00 98.62 166 ILE A CA 1
ATOM 1207 C C . ILE A 1 166 ? 0.081 1.163 6.114 1.00 98.62 166 ILE A C 1
ATOM 1209 O O . ILE A 1 166 ? -0.213 2.255 6.612 1.00 98.62 166 ILE A O 1
ATOM 1213 N N . ASN A 1 167 ? 1.175 0.494 6.483 1.00 98.31 167 ASN A N 1
ATOM 1214 C CA . ASN A 1 167 ? 2.130 1.027 7.441 1.00 98.31 167 ASN A CA 1
ATOM 1215 C C . ASN A 1 167 ? 2.814 2.305 6.927 1.00 98.31 167 ASN A C 1
ATOM 1217 O O . ASN A 1 167 ? 2.967 3.255 7.689 1.00 98.31 167 ASN A O 1
ATOM 1221 N N . ALA A 1 168 ? 3.198 2.358 5.651 1.00 97.94 168 ALA A N 1
ATOM 1222 C CA . ALA A 1 168 ? 3.827 3.537 5.062 1.00 97.94 168 ALA A CA 1
ATOM 1223 C C . ALA A 1 168 ? 2.885 4.748 4.983 1.00 97.94 168 ALA A C 1
ATOM 1225 O O . ALA A 1 168 ? 3.339 5.873 5.198 1.00 97.94 168 ALA A O 1
ATOM 1226 N N . GLU A 1 169 ? 1.594 4.520 4.736 1.00 97.25 169 GLU A N 1
ATOM 1227 C CA . GLU A 1 169 ? 0.585 5.583 4.656 1.00 97.25 169 GLU A CA 1
ATOM 1228 C C . GLU A 1 169 ? 0.260 6.193 6.028 1.00 97.25 169 GLU A C 1
ATOM 1230 O O . GLU A 1 169 ? 0.237 7.418 6.228 1.00 97.25 169 GLU A O 1
ATOM 1235 N N . THR A 1 170 ? -0.020 5.335 7.009 1.00 97.19 170 THR A N 1
ATOM 1236 C CA . THR A 1 170 ? -0.634 5.787 8.266 1.00 97.19 170 THR A CA 1
ATOM 1237 C C . THR A 1 170 ? -0.056 5.176 9.524 1.00 97.19 170 THR A C 1
ATOM 1239 O O . THR A 1 170 ? -0.544 5.483 10.612 1.00 97.19 170 THR A O 1
ATOM 1242 N N . SER A 1 171 ? 0.942 4.300 9.418 1.00 97.31 171 SER A N 1
ATOM 1243 C CA . SER A 1 171 ? 1.360 3.444 10.533 1.00 97.31 171 SER A CA 1
ATOM 1244 C C . SER A 1 171 ? 0.164 2.726 11.177 1.00 97.31 171 SER A C 1
ATOM 1246 O O . SER A 1 171 ? 0.114 2.559 12.395 1.00 97.31 171 SER A O 1
ATOM 1248 N N . TRP A 1 172 ? -0.826 2.342 10.357 1.00 98.06 172 TRP A N 1
ATOM 1249 C CA . TRP A 1 172 ? -2.097 1.739 10.772 1.00 98.06 172 TRP A CA 1
ATOM 1250 C C . TRP A 1 172 ? -3.042 2.624 11.603 1.00 98.06 172 TRP A C 1
ATOM 1252 O O . TRP A 1 172 ? -3.984 2.106 12.207 1.00 98.06 172 TRP A O 1
ATOM 1262 N N . VAL A 1 173 ? -2.849 3.943 11.641 1.00 97.62 173 VAL A N 1
ATOM 1263 C CA . VAL A 1 173 ? -3.722 4.871 12.378 1.00 97.62 173 VAL A CA 1
ATOM 1264 C C . VAL A 1 173 ? -4.626 5.630 11.397 1.00 97.62 173 VAL A C 1
ATOM 1266 O O . VAL A 1 173 ? -4.134 6.503 10.680 1.00 97.62 173 VAL A O 1
ATOM 1269 N N . PRO A 1 174 ? -5.942 5.340 11.333 1.00 95.69 174 PRO A N 1
ATOM 1270 C CA . PRO A 1 174 ? -6.835 5.991 10.381 1.00 95.69 174 PRO A CA 1
ATOM 1271 C C . PRO A 1 174 ? -6.827 7.505 10.595 1.00 95.69 174 PRO A C 1
ATOM 1273 O O . PRO A 1 174 ? -7.060 7.989 11.702 1.00 95.69 174 PRO A O 1
ATOM 1276 N N . ARG A 1 175 ? -6.561 8.262 9.533 1.00 94.38 175 ARG A N 1
ATOM 1277 C CA . ARG A 1 175 ? -6.526 9.726 9.580 1.00 94.38 175 ARG A CA 1
ATOM 1278 C C . ARG A 1 175 ? -6.873 10.317 8.226 1.00 94.38 175 ARG A C 1
ATOM 1280 O O . ARG A 1 175 ? -6.833 9.622 7.214 1.00 94.38 175 ARG A O 1
ATOM 1287 N N . SER A 1 176 ? -7.162 11.608 8.209 1.00 91.56 176 SER A N 1
ATOM 1288 C CA . SER A 1 176 ? -7.204 12.374 6.968 1.00 91.56 176 SER A CA 1
ATOM 1289 C C . SER A 1 176 ? -5.857 13.054 6.752 1.00 91.56 176 SER A C 1
ATOM 1291 O O . SER A 1 176 ? -5.294 13.630 7.685 1.00 91.56 176 SER A O 1
ATOM 1293 N N . GLY A 1 177 ? -5.339 12.967 5.535 1.00 86.50 177 GLY A N 1
ATOM 1294 C CA . GLY A 1 177 ? -4.141 13.666 5.082 1.00 86.50 177 GLY A CA 1
ATOM 1295 C C . GLY A 1 177 ? -4.489 14.641 3.965 1.00 86.50 177 GLY A C 1
ATOM 1296 O O . GLY A 1 177 ? -5.503 14.482 3.292 1.00 86.50 177 GLY A O 1
ATOM 1297 N N . MET A 1 178 ? -3.660 15.659 3.756 1.00 90.06 178 MET A N 1
ATOM 1298 C CA . MET A 1 178 ? -3.764 16.533 2.588 1.00 90.06 178 MET A CA 1
ATOM 1299 C C . MET A 1 178 ? -2.580 16.261 1.667 1.00 90.06 178 MET A C 1
ATOM 1301 O O . MET A 1 178 ? -1.426 16.387 2.082 1.00 90.06 178 MET A O 1
ATOM 1305 N N . GLY A 1 179 ? -2.871 15.870 0.429 1.00 82.44 179 GLY A N 1
ATOM 1306 C CA . GLY A 1 179 ? -1.870 15.703 -0.614 1.00 82.44 179 GLY A CA 1
ATOM 1307 C C . GLY A 1 179 ? -1.259 17.041 -1.034 1.00 82.44 179 GLY A C 1
ATOM 1308 O O . GLY A 1 179 ? -1.799 18.117 -0.774 1.00 82.44 179 GLY A O 1
ATOM 1309 N N . ARG A 1 180 ? -0.128 16.988 -1.747 1.00 81.06 180 ARG A N 1
ATOM 1310 C CA . ARG A 1 180 ? 0.539 18.189 -2.301 1.00 81.06 180 ARG A CA 1
ATOM 1311 C C . ARG A 1 180 ? -0.319 18.950 -3.314 1.00 81.06 180 ARG A C 1
ATOM 1313 O O . ARG A 1 180 ? -0.103 20.132 -3.541 1.00 81.06 180 ARG A O 1
ATOM 1320 N N . ASN A 1 181 ? -1.272 18.257 -3.924 1.00 82.12 181 ASN A N 1
ATOM 1321 C CA . ASN A 1 181 ? -2.293 18.791 -4.822 1.00 82.12 181 ASN A CA 1
ATOM 1322 C C . ASN A 1 181 ? -3.465 19.464 -4.076 1.00 82.12 181 ASN A C 1
ATOM 1324 O O . ASN A 1 181 ? -4.402 19.917 -4.726 1.00 82.12 181 ASN A O 1
ATOM 1328 N N . GLY A 1 182 ? -3.450 19.496 -2.738 1.00 89.56 182 GLY A N 1
ATOM 1329 C CA . GLY A 1 182 ? -4.547 20.007 -1.912 1.00 89.56 182 GLY A CA 1
ATOM 1330 C C . GLY A 1 182 ? -5.729 19.043 -1.769 1.00 89.56 182 GLY A C 1
ATOM 1331 O O . GLY A 1 182 ? -6.702 19.370 -1.091 1.00 89.56 182 GLY A O 1
ATOM 1332 N N . VAL A 1 183 ? -5.664 17.850 -2.370 1.00 91.25 183 VAL A N 1
ATOM 1333 C CA . VAL A 1 183 ? -6.732 16.848 -2.286 1.00 91.25 183 VAL A CA 1
ATOM 1334 C C . VAL A 1 183 ? -6.619 16.099 -0.963 1.00 91.25 183 VAL A C 1
ATOM 1336 O O . VAL A 1 183 ? -5.537 15.693 -0.544 1.00 91.25 183 VAL A O 1
ATOM 1339 N N . THR A 1 184 ? -7.745 15.932 -0.271 1.00 93.81 184 THR A N 1
ATOM 1340 C CA . THR A 1 184 ? -7.781 15.199 0.996 1.00 93.81 184 THR A CA 1
ATOM 1341 C C . THR A 1 184 ? -7.794 13.692 0.754 1.00 93.81 184 THR A C 1
ATOM 1343 O O . THR A 1 184 ? -8.700 13.172 0.105 1.00 93.81 184 THR A O 1
ATOM 1346 N N . SER A 1 185 ? -6.828 12.998 1.340 1.00 95.25 185 SER A N 1
ATOM 1347 C CA . SER A 1 185 ? -6.758 11.544 1.443 1.00 95.25 185 SER A CA 1
ATOM 1348 C C . SER A 1 185 ? -7.387 11.066 2.749 1.00 95.25 185 SER A C 1
ATOM 1350 O O . SER A 1 185 ? -7.272 11.743 3.772 1.00 95.25 185 SER A O 1
ATOM 1352 N N . GLN A 1 186 ? -8.053 9.909 2.741 1.00 96.44 186 GLN A N 1
ATOM 1353 C CA . GLN A 1 186 ? -8.825 9.428 3.897 1.00 96.44 186 GLN A CA 1
AT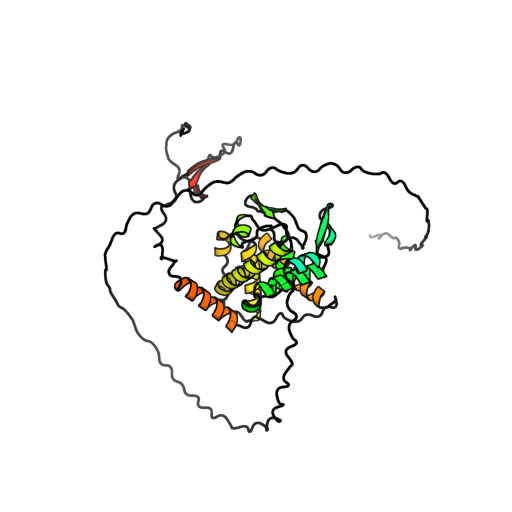OM 1354 C C . GLN A 1 186 ? -8.484 7.988 4.304 1.00 96.44 186 GLN A C 1
ATOM 1356 O O . GLN A 1 186 ? -8.152 7.141 3.470 1.00 96.44 186 GLN A O 1
ATOM 1361 N N . GLY A 1 187 ? -8.625 7.713 5.603 1.00 96.44 187 GLY A N 1
ATOM 1362 C CA . GLY A 1 187 ? -8.583 6.372 6.184 1.00 96.44 187 GLY A CA 1
ATOM 1363 C C . GLY A 1 187 ? -7.195 5.745 6.301 1.00 96.44 187 GLY A C 1
ATOM 1364 O O . GLY A 1 187 ? -6.170 6.408 6.168 1.00 96.44 187 GLY A O 1
ATOM 1365 N N . LEU A 1 188 ? -7.158 4.434 6.561 1.00 97.56 188 LEU A N 1
ATOM 1366 C CA . LEU A 1 188 ? -5.908 3.677 6.748 1.00 97.56 188 LEU A CA 1
ATOM 1367 C C . LEU A 1 188 ? -4.999 3.694 5.516 1.00 97.56 188 LEU A C 1
ATOM 1369 O O . LEU A 1 188 ? -3.779 3.707 5.640 1.00 97.56 188 LEU A O 1
ATOM 1373 N N . ALA A 1 189 ? -5.614 3.678 4.338 1.00 97.56 189 ALA A N 1
ATOM 1374 C CA . ALA A 1 189 ? -4.938 3.563 3.056 1.00 97.56 189 ALA A CA 1
ATOM 1375 C C . ALA A 1 189 ? -4.730 4.924 2.360 1.00 97.56 189 ALA A C 1
ATOM 1377 O O . ALA A 1 189 ? -4.236 4.954 1.239 1.00 97.56 189 ALA A O 1
ATOM 1378 N N . GLN A 1 190 ? -5.124 6.039 2.993 1.00 97.69 190 GLN A N 1
ATOM 1379 C CA . GLN A 1 190 ? -4.974 7.401 2.453 1.00 97.69 190 GLN A CA 1
ATOM 1380 C C . GLN A 1 190 ? -5.505 7.561 1.017 1.00 97.69 190 GLN A C 1
ATOM 1382 O O . GLN A 1 190 ? -4.895 8.221 0.176 1.00 97.69 190 GLN A O 1
ATOM 1387 N N . PHE A 1 191 ? -6.676 6.992 0.723 1.00 97.25 191 PHE A N 1
ATOM 1388 C CA . PHE A 1 191 ? -7.261 7.119 -0.608 1.00 97.25 191 PHE A CA 1
ATOM 1389 C C . PHE A 1 191 ? -7.740 8.545 -0.876 1.00 97.25 191 PHE A C 1
ATOM 1391 O O . PHE A 1 191 ? -8.557 9.084 -0.127 1.00 97.25 191 PHE A O 1
ATOM 1398 N N . GLU A 1 192 ? -7.288 9.118 -1.990 1.00 96.00 192 GLU A N 1
ATOM 1399 C CA . GLU A 1 192 ? -7.936 10.277 -2.604 1.00 96.00 192 GLU A CA 1
ATOM 1400 C C . GLU A 1 192 ? -9.311 9.875 -3.183 1.00 96.00 192 GLU A C 1
ATOM 1402 O O . GLU A 1 192 ? -9.482 8.728 -3.616 1.00 96.00 192 GLU A O 1
ATOM 1407 N N . PRO A 1 193 ? -10.292 10.794 -3.286 1.00 95.69 193 PRO A N 1
ATOM 1408 C CA . PRO A 1 193 ? -11.638 10.471 -3.766 1.00 95.69 193 PRO A CA 1
ATOM 1409 C C . PRO A 1 193 ? -11.671 9.867 -5.177 1.00 95.69 193 PRO A C 1
ATOM 1411 O O . PRO A 1 193 ? -12.442 8.944 -5.443 1.00 95.69 193 PRO A O 1
ATOM 1414 N N . GLY A 1 194 ? -10.820 10.364 -6.083 1.00 95.00 194 GLY A N 1
ATOM 1415 C CA . GLY A 1 194 ? -10.722 9.847 -7.450 1.00 95.00 194 GLY A CA 1
ATOM 1416 C C . GLY A 1 194 ? -10.244 8.396 -7.480 1.00 95.00 194 GLY A C 1
ATOM 1417 O O . GLY A 1 194 ? -10.861 7.551 -8.130 1.00 95.00 194 GLY A O 1
ATOM 1418 N N . THR A 1 195 ? -9.198 8.093 -6.710 1.00 94.94 195 THR A N 1
ATOM 1419 C CA . THR A 1 195 ? -8.655 6.737 -6.580 1.00 94.94 195 THR A CA 1
ATOM 1420 C C . THR A 1 195 ? -9.646 5.813 -5.883 1.00 94.94 195 THR A C 1
ATOM 1422 O O . THR A 1 195 ? -9.886 4.719 -6.385 1.00 94.94 195 THR A O 1
ATOM 1425 N N . ALA A 1 196 ? -10.287 6.260 -4.795 1.00 96.50 196 ALA A N 1
ATOM 1426 C CA . ALA A 1 196 ? -11.327 5.501 -4.099 1.00 96.50 196 ALA A CA 1
ATOM 1427 C C . ALA A 1 196 ? -12.441 5.070 -5.065 1.00 96.50 196 ALA A C 1
ATOM 1429 O O . ALA A 1 196 ? -12.791 3.891 -5.130 1.00 96.50 196 ALA A O 1
ATOM 1430 N N . LYS A 1 197 ? -12.935 6.003 -5.888 1.00 96.56 197 LYS A N 1
ATOM 1431 C CA . LYS A 1 197 ? -13.937 5.710 -6.917 1.00 96.56 197 LYS A CA 1
ATOM 1432 C C . LYS A 1 197 ? -13.425 4.698 -7.946 1.00 96.56 197 LYS A C 1
ATOM 1434 O O . LYS A 1 197 ? -14.151 3.763 -8.273 1.00 96.56 197 LYS A O 1
ATOM 1439 N N . ALA A 1 198 ? -12.196 4.866 -8.435 1.00 94.81 198 ALA A N 1
ATOM 1440 C CA . ALA A 1 198 ? -11.604 3.977 -9.437 1.00 94.81 198 ALA A CA 1
ATOM 1441 C C . ALA A 1 198 ? -11.468 2.527 -8.940 1.00 94.81 198 ALA A C 1
ATOM 1443 O O . ALA A 1 198 ? -11.715 1.596 -9.701 1.00 94.81 198 ALA A O 1
ATOM 1444 N N . VAL A 1 199 ? -11.152 2.330 -7.656 1.00 95.31 199 VAL A N 1
ATOM 1445 C CA . VAL A 1 199 ? -11.018 0.993 -7.046 1.00 95.31 199 VAL A CA 1
ATOM 1446 C C . VAL A 1 199 ? -12.315 0.471 -6.412 1.00 95.31 199 VAL A C 1
ATOM 1448 O O . VAL A 1 199 ? -12.293 -0.551 -5.713 1.00 95.31 199 VAL A O 1
ATOM 1451 N N . GLY A 1 200 ? -13.441 1.166 -6.613 1.00 96.06 200 GLY A N 1
ATOM 1452 C CA . GLY A 1 200 ? -14.751 0.792 -6.071 1.00 96.06 200 GLY A CA 1
ATOM 1453 C C . GLY A 1 200 ? -14.841 0.846 -4.540 1.00 96.06 200 GLY A C 1
ATOM 1454 O O . GLY A 1 200 ? -15.592 0.078 -3.940 1.00 96.06 200 GLY A O 1
ATOM 1455 N N . LEU A 1 201 ? -14.045 1.697 -3.892 1.00 97.31 201 LEU A N 1
ATOM 1456 C CA . LEU A 1 201 ? -14.086 1.932 -2.450 1.00 97.31 201 LEU A CA 1
ATOM 1457 C C . LEU A 1 201 ? -15.231 2.890 -2.113 1.00 97.31 201 LEU A C 1
ATOM 1459 O O . LEU A 1 201 ? -15.257 4.026 -2.587 1.00 97.31 201 LEU A O 1
ATOM 1463 N N . ARG A 1 202 ? -16.171 2.431 -1.283 1.00 97.31 202 ARG A N 1
ATOM 1464 C CA . ARG A 1 202 ? -17.363 3.209 -0.915 1.00 97.31 202 ARG A CA 1
ATOM 1465 C C . ARG A 1 202 ? -17.111 4.054 0.322 1.00 97.31 202 ARG A C 1
ATOM 1467 O O . ARG A 1 202 ? -17.472 5.226 0.339 1.00 97.31 202 ARG A O 1
ATOM 1474 N N . ASN A 1 203 ? -16.485 3.463 1.339 1.00 97.38 203 ASN A N 1
ATOM 1475 C CA . ASN A 1 203 ? -16.146 4.157 2.573 1.00 97.38 203 ASN A CA 1
ATOM 1476 C C . ASN A 1 203 ? -14.640 4.051 2.863 1.00 97.38 203 ASN A C 1
ATOM 1478 O O . ASN A 1 203 ? -14.196 3.015 3.358 1.00 97.38 203 ASN A O 1
ATOM 1482 N N . PRO A 1 204 ? -13.843 5.108 2.622 1.00 96.75 204 PRO A N 1
ATOM 1483 C CA . PRO A 1 204 ? -12.413 5.075 2.919 1.00 96.75 204 PRO A CA 1
ATOM 1484 C C . PRO A 1 204 ? -12.101 5.001 4.419 1.00 96.75 204 PRO A C 1
ATOM 1486 O O . PRO A 1 204 ? -11.002 4.591 4.781 1.00 96.75 204 PRO A O 1
ATOM 1489 N N . ASN A 1 205 ? -13.052 5.338 5.295 1.00 96.75 205 ASN A N 1
ATOM 1490 C CA . ASN A 1 205 ? -12.882 5.246 6.747 1.00 96.75 205 ASN A CA 1
ATOM 1491 C C . ASN A 1 205 ? -13.220 3.853 7.310 1.00 96.75 205 ASN A C 1
ATOM 1493 O O . ASN A 1 205 ? -12.925 3.581 8.472 1.00 96.75 205 ASN A O 1
ATOM 1497 N N . ASP A 1 206 ? -13.803 2.952 6.510 1.00 97.75 206 ASP A N 1
ATOM 1498 C CA . ASP A 1 206 ? -13.956 1.544 6.884 1.00 97.75 206 ASP A CA 1
ATOM 1499 C C . ASP A 1 206 ? -12.619 0.820 6.671 1.00 97.75 206 ASP A C 1
ATOM 1501 O O . ASP A 1 206 ? -12.143 0.676 5.544 1.00 97.75 206 ASP A O 1
ATOM 1505 N N . ALA A 1 207 ? -12.007 0.349 7.760 1.00 97.88 207 ALA A N 1
ATOM 1506 C CA . ALA A 1 207 ? -10.709 -0.321 7.714 1.00 97.88 207 ALA A CA 1
ATOM 1507 C C . ALA A 1 207 ? -10.701 -1.576 6.829 1.00 97.88 207 ALA A C 1
ATOM 1509 O O . ALA A 1 207 ? -9.721 -1.821 6.124 1.00 97.88 207 ALA A O 1
ATOM 1510 N N . VAL A 1 208 ? -11.781 -2.362 6.836 1.00 98.19 208 VAL A N 1
ATOM 1511 C CA . VAL A 1 208 ? -11.886 -3.563 6.004 1.00 98.19 208 VAL A CA 1
ATOM 1512 C C . VAL A 1 208 ? -11.972 -3.167 4.537 1.00 98.19 208 VAL A C 1
ATOM 1514 O O . VAL A 1 208 ? -11.218 -3.714 3.729 1.00 98.19 208 VAL A O 1
ATOM 1517 N N . GLU A 1 209 ? -12.843 -2.222 4.174 1.00 98.06 209 GLU A N 1
ATOM 1518 C CA . GLU A 1 209 ? -12.963 -1.796 2.773 1.00 98.06 209 GLU A CA 1
ATOM 1519 C C . GLU A 1 209 ? -11.678 -1.145 2.262 1.00 98.06 209 GLU A C 1
ATOM 1521 O O . GLU A 1 209 ? -11.217 -1.496 1.174 1.00 98.06 209 GLU A O 1
ATOM 1526 N N . ALA A 1 210 ? -11.074 -0.251 3.048 1.00 98.31 210 ALA A N 1
ATOM 1527 C CA . ALA A 1 210 ? -9.863 0.466 2.667 1.00 98.31 210 ALA A CA 1
ATOM 1528 C C . ALA A 1 210 ? -8.680 -0.485 2.434 1.00 98.31 210 ALA A C 1
ATOM 1530 O O . ALA A 1 210 ? -8.009 -0.383 1.409 1.00 98.31 210 ALA A O 1
ATOM 1531 N N . VAL A 1 211 ? -8.439 -1.453 3.326 1.00 98.50 211 VAL A N 1
ATOM 1532 C CA . VAL A 1 211 ? -7.313 -2.393 3.171 1.00 98.50 211 VAL A CA 1
ATOM 1533 C C . VAL A 1 211 ? -7.536 -3.353 1.992 1.00 98.50 211 VAL A C 1
ATOM 1535 O O . VAL A 1 211 ? -6.600 -3.629 1.241 1.00 98.50 211 VAL A O 1
ATOM 1538 N N . HIS A 1 212 ? -8.771 -3.809 1.749 1.00 98.44 212 HIS A N 1
ATOM 1539 C CA . HIS A 1 212 ? -9.080 -4.615 0.557 1.00 98.44 212 HIS A CA 1
ATOM 1540 C C . HIS A 1 212 ? -8.952 -3.817 -0.742 1.00 98.44 212 HIS A C 1
ATOM 1542 O O . HIS A 1 212 ? -8.450 -4.338 -1.739 1.00 98.44 212 HIS A O 1
ATOM 1548 N N . ALA A 1 213 ? -9.394 -2.560 -0.745 1.00 98.38 213 ALA A N 1
ATOM 1549 C CA . ALA A 1 213 ? -9.223 -1.666 -1.881 1.00 98.38 213 ALA A CA 1
ATOM 1550 C C . ALA A 1 213 ? -7.738 -1.407 -2.169 1.00 98.38 213 ALA A C 1
ATOM 1552 O O . ALA A 1 213 ? -7.335 -1.453 -3.331 1.00 98.38 213 ALA A O 1
ATOM 1553 N N . ALA A 1 214 ? -6.919 -1.222 -1.127 1.00 98.56 214 ALA A N 1
ATOM 1554 C CA . ALA A 1 214 ? -5.471 -1.098 -1.263 1.00 98.56 214 ALA A CA 1
ATOM 1555 C C . ALA A 1 214 ? -4.880 -2.349 -1.917 1.00 98.56 214 ALA A C 1
ATOM 1557 O O . ALA A 1 214 ? -4.198 -2.225 -2.926 1.00 98.56 214 ALA A O 1
ATOM 1558 N N . ALA A 1 215 ? -5.216 -3.554 -1.443 1.00 98.50 215 ALA A N 1
ATOM 1559 C CA . ALA A 1 215 ? -4.724 -4.794 -2.048 1.00 98.50 215 ALA A CA 1
ATOM 1560 C C . ALA A 1 215 ? -5.102 -4.936 -3.537 1.00 98.50 215 ALA A C 1
ATOM 1562 O O . ALA A 1 215 ? -4.269 -5.359 -4.336 1.00 98.50 215 ALA A O 1
ATOM 1563 N N . ARG A 1 216 ? -6.310 -4.523 -3.951 1.00 98.19 216 ARG A N 1
ATOM 1564 C CA . ARG A 1 216 ? -6.671 -4.477 -5.383 1.00 98.19 216 ARG A CA 1
ATOM 1565 C C . ARG A 1 216 ? -5.771 -3.521 -6.170 1.00 98.19 216 ARG A C 1
ATOM 1567 O O . ARG A 1 216 ? -5.281 -3.894 -7.233 1.00 98.19 216 ARG A O 1
ATOM 1574 N N . LEU A 1 217 ? -5.513 -2.331 -5.625 1.00 97.94 217 LEU A N 1
ATOM 1575 C CA . LEU A 1 217 ? -4.605 -1.358 -6.235 1.00 97.94 217 LEU A CA 1
ATOM 1576 C C . LEU A 1 217 ? -3.165 -1.888 -6.313 1.00 97.94 217 LEU A C 1
ATOM 1578 O O . LEU A 1 217 ? -2.482 -1.642 -7.302 1.00 97.94 217 LEU A O 1
ATOM 1582 N N . LEU A 1 218 ? -2.710 -2.661 -5.319 1.00 98.38 218 LEU A N 1
ATOM 1583 C CA . LEU A 1 218 ? -1.388 -3.297 -5.350 1.00 98.38 218 LEU A CA 1
ATOM 1584 C C . LEU A 1 218 ? -1.268 -4.342 -6.458 1.00 98.38 218 LEU A C 1
ATOM 1586 O O . LEU A 1 218 ? -0.203 -4.442 -7.061 1.00 98.38 218 LEU A O 1
ATOM 1590 N N . LYS A 1 219 ? -2.340 -5.080 -6.777 1.00 97.94 219 LYS A N 1
ATOM 1591 C CA . LYS A 1 219 ? -2.325 -6.009 -7.918 1.00 97.94 219 LYS A CA 1
ATOM 1592 C C . LYS A 1 219 ? -2.090 -5.266 -9.233 1.00 97.94 219 LYS A C 1
ATOM 1594 O O . LYS A 1 219 ? -1.237 -5.661 -10.021 1.00 97.94 219 LYS A O 1
ATOM 1599 N N . GLU A 1 220 ? -2.803 -4.162 -9.443 1.00 97.31 220 GLU A N 1
ATOM 1600 C CA . GLU A 1 220 ? -2.618 -3.298 -10.614 1.00 97.31 220 GLU A CA 1
ATOM 1601 C C . GLU A 1 220 ? -1.204 -2.694 -10.655 1.00 97.31 220 GLU A C 1
ATOM 1603 O O . GLU A 1 220 ? -0.525 -2.738 -11.684 1.00 97.31 220 GLU A O 1
ATOM 1608 N N . ALA A 1 221 ? -0.728 -2.201 -9.509 1.00 97.81 221 ALA A N 1
ATOM 1609 C CA . ALA A 1 221 ? 0.616 -1.664 -9.343 1.00 97.81 221 ALA A CA 1
ATOM 1610 C C . ALA A 1 221 ? 1.706 -2.696 -9.667 1.00 97.81 221 ALA A C 1
ATOM 1612 O O . ALA A 1 221 ? 2.717 -2.353 -10.283 1.00 97.81 221 ALA A O 1
ATOM 1613 N N . ALA A 1 222 ? 1.502 -3.959 -9.283 1.00 97.62 222 ALA A N 1
ATOM 1614 C CA . ALA A 1 222 ? 2.427 -5.050 -9.562 1.00 97.62 222 ALA A CA 1
ATOM 1615 C C . ALA A 1 222 ? 2.554 -5.302 -11.063 1.00 97.62 222 ALA A C 1
ATOM 1617 O O . ALA A 1 222 ? 3.670 -5.399 -11.563 1.00 97.62 222 ALA A O 1
ATOM 1618 N N . VAL A 1 223 ? 1.435 -5.332 -11.795 1.00 97.25 223 VAL A N 1
ATOM 1619 C CA . VAL A 1 223 ? 1.439 -5.491 -13.260 1.00 97.25 223 VAL A CA 1
ATOM 1620 C C . VAL A 1 223 ? 2.164 -4.319 -13.927 1.00 97.25 223 VAL A C 1
ATOM 1622 O O . VAL A 1 223 ? 3.044 -4.521 -14.765 1.00 97.25 223 VAL A O 1
ATOM 1625 N N . TRP A 1 224 ? 1.851 -3.089 -13.516 1.00 97.06 224 TRP A N 1
ATOM 1626 C CA . TRP A 1 224 ? 2.508 -1.880 -14.020 1.00 97.06 224 TRP A CA 1
ATOM 1627 C C . TRP A 1 224 ? 4.022 -1.863 -13.748 1.00 97.06 224 TRP A C 1
ATOM 1629 O O . TRP A 1 224 ? 4.812 -1.432 -14.596 1.00 97.06 224 TRP A O 1
ATOM 1639 N N . SER A 1 225 ? 4.421 -2.327 -12.563 1.00 97.56 225 SER A N 1
ATOM 1640 C CA . SER A 1 225 ? 5.814 -2.405 -12.127 1.00 97.56 225 SER A CA 1
ATOM 1641 C C . SER A 1 225 ? 6.560 -3.499 -12.891 1.00 97.56 225 SER A C 1
ATOM 1643 O O . SER A 1 225 ? 7.617 -3.235 -13.468 1.00 97.56 225 SER A O 1
ATOM 1645 N N . ALA A 1 226 ? 5.959 -4.690 -13.002 1.00 96.12 226 ALA A N 1
ATOM 1646 C CA . ALA A 1 226 ? 6.483 -5.834 -13.741 1.00 96.12 226 ALA A CA 1
ATOM 1647 C C . ALA A 1 226 ? 6.836 -5.460 -15.186 1.00 96.12 226 ALA A C 1
ATOM 1649 O O . ALA A 1 226 ? 7.928 -5.778 -15.645 1.00 96.12 226 ALA A O 1
ATOM 1650 N N . GLN A 1 227 ? 5.975 -4.706 -15.875 1.00 95.81 227 GLN A N 1
ATOM 1651 C CA . GLN A 1 227 ? 6.232 -4.244 -17.246 1.00 95.81 227 GLN A CA 1
ATOM 1652 C C . GLN A 1 227 ? 7.486 -3.367 -17.375 1.00 95.81 227 GLN A C 1
ATOM 1654 O O . GLN A 1 227 ? 8.182 -3.433 -18.388 1.00 95.81 227 GLN A O 1
ATOM 1659 N N . ARG A 1 228 ? 7.795 -2.550 -16.361 1.00 95.62 228 ARG A N 1
ATOM 1660 C CA . ARG A 1 228 ? 8.982 -1.676 -16.366 1.00 95.62 228 ARG A CA 1
ATOM 1661 C C . ARG A 1 228 ? 10.248 -2.440 -16.051 1.00 95.62 228 ARG A C 1
ATOM 1663 O O . ARG A 1 228 ? 11.263 -2.234 -16.707 1.00 95.62 228 ARG A O 1
ATOM 1670 N N . VAL A 1 229 ? 10.177 -3.334 -15.072 1.00 96.69 229 VAL A N 1
ATOM 1671 C CA . VAL A 1 229 ? 11.339 -4.125 -14.662 1.00 96.69 229 VAL A CA 1
ATOM 1672 C C . VAL A 1 229 ? 11.602 -5.299 -15.603 1.00 96.69 229 VAL A C 1
ATOM 1674 O O . VAL A 1 229 ? 12.706 -5.826 -15.598 1.00 96.69 229 VAL A O 1
ATOM 1677 N N . ALA A 1 230 ? 10.633 -5.700 -16.435 1.00 93.44 230 ALA A N 1
ATOM 1678 C CA . ALA A 1 230 ? 10.758 -6.812 -17.382 1.00 93.44 230 ALA A CA 1
ATOM 1679 C C . ALA A 1 230 ? 11.990 -6.678 -18.284 1.00 93.44 230 ALA A C 1
ATOM 1681 O O . ALA A 1 230 ? 12.704 -7.653 -18.481 1.00 93.44 230 ALA A O 1
ATOM 1682 N N . ARG A 1 231 ? 12.262 -5.460 -18.764 1.00 92.75 231 ARG A N 1
ATOM 1683 C CA . ARG A 1 231 ? 13.366 -5.156 -19.690 1.00 92.75 231 ARG A CA 1
ATOM 1684 C C . ARG A 1 231 ? 14.712 -4.949 -19.002 1.00 92.75 231 ARG A C 1
ATOM 1686 O O . ARG A 1 231 ? 15.709 -4.724 -19.675 1.00 92.75 231 ARG A O 1
ATOM 1693 N N . LEU A 1 232 ? 14.726 -4.958 -17.673 1.00 93.00 232 LEU A N 1
ATOM 1694 C CA . LEU A 1 232 ? 15.946 -4.853 -16.898 1.00 93.00 232 LEU A CA 1
ATOM 1695 C C . LEU A 1 232 ? 16.462 -6.277 -16.712 1.00 93.00 232 LEU A C 1
ATOM 1697 O O . LEU A 1 232 ? 15.742 -7.129 -16.181 1.00 93.00 232 LEU A O 1
ATOM 1701 N N . ASP A 1 233 ? 17.676 -6.545 -17.178 1.00 94.81 233 ASP A N 1
ATOM 1702 C CA . ASP A 1 233 ? 18.344 -7.835 -17.015 1.00 94.81 233 ASP A CA 1
ATOM 1703 C C . ASP A 1 233 ? 18.797 -8.015 -15.557 1.00 94.81 233 ASP A C 1
ATOM 1705 O O . ASP A 1 233 ? 19.950 -7.831 -15.180 1.00 94.81 233 ASP A O 1
ATOM 1709 N N . LEU A 1 234 ? 17.813 -8.217 -14.681 1.00 94.50 234 LEU A N 1
ATOM 1710 C CA . LEU A 1 234 ? 17.987 -8.311 -13.241 1.00 94.50 234 LEU A CA 1
ATOM 1711 C C . LEU A 1 234 ? 17.878 -9.763 -12.797 1.00 94.50 234 LEU A C 1
ATOM 1713 O O . LEU A 1 234 ? 16.931 -10.465 -13.179 1.00 94.50 234 LEU A O 1
ATOM 1717 N N . ALA A 1 235 ? 18.773 -10.138 -11.881 1.00 95.00 235 ALA A N 1
ATOM 1718 C CA . ALA A 1 235 ? 18.656 -11.357 -11.094 1.00 95.00 235 ALA A CA 1
ATOM 1719 C C . ALA A 1 235 ? 17.274 -11.438 -10.407 1.00 95.00 235 ALA A C 1
ATOM 1721 O O . ALA A 1 235 ? 16.705 -10.393 -10.062 1.00 95.00 235 ALA A O 1
ATOM 1722 N N . PRO A 1 236 ? 16.727 -12.646 -10.170 1.00 92.44 236 PRO A N 1
ATOM 1723 C CA . PRO A 1 236 ? 15.377 -12.824 -9.627 1.00 92.44 236 PRO A CA 1
ATOM 1724 C C . PRO A 1 236 ? 15.097 -12.018 -8.349 1.00 92.44 236 PRO A C 1
ATOM 1726 O O . PRO A 1 236 ? 14.068 -11.345 -8.262 1.00 92.44 236 PRO A O 1
ATOM 1729 N N . ASP A 1 237 ? 16.037 -11.999 -7.403 1.00 92.25 237 ASP A N 1
ATOM 1730 C CA . ASP A 1 237 ? 15.887 -11.267 -6.139 1.00 92.25 237 ASP A CA 1
ATOM 1731 C C . ASP A 1 237 ? 15.880 -9.747 -6.347 1.00 92.25 237 ASP A C 1
ATOM 1733 O O . ASP A 1 237 ? 15.021 -9.034 -5.817 1.00 92.25 237 ASP A O 1
ATOM 1737 N N . ALA A 1 238 ? 16.781 -9.240 -7.194 1.00 95.06 238 ALA A N 1
ATOM 1738 C CA . ALA A 1 238 ? 16.828 -7.825 -7.555 1.00 95.06 238 ALA A CA 1
ATOM 1739 C C . ALA A 1 238 ? 15.552 -7.398 -8.298 1.00 95.06 238 ALA A C 1
ATOM 1741 O O . ALA A 1 238 ? 14.998 -6.328 -8.032 1.00 95.06 238 ALA A O 1
ATOM 1742 N N . ARG A 1 239 ? 15.034 -8.253 -9.186 1.00 94.69 239 ARG A N 1
ATOM 1743 C CA . ARG A 1 239 ? 13.760 -8.039 -9.883 1.00 94.69 239 ARG A CA 1
ATOM 1744 C C . ARG A 1 239 ? 12.595 -7.978 -8.899 1.00 94.69 239 ARG A C 1
ATOM 1746 O O . ARG A 1 239 ? 11.773 -7.070 -9.002 1.00 94.69 239 ARG A O 1
ATOM 1753 N N . ALA A 1 240 ? 12.538 -8.888 -7.926 1.00 93.25 240 ALA A N 1
ATOM 1754 C CA . ALA A 1 240 ? 11.507 -8.901 -6.891 1.00 93.25 240 ALA A CA 1
ATOM 1755 C C . ALA A 1 240 ? 11.553 -7.637 -6.015 1.00 93.25 240 ALA A C 1
ATOM 1757 O O . ALA A 1 240 ? 10.513 -7.057 -5.690 1.00 93.25 240 ALA A O 1
ATOM 1758 N N . GLN A 1 241 ? 12.752 -7.168 -5.662 1.00 95.50 241 GLN A N 1
ATOM 1759 C CA . GLN A 1 241 ? 12.929 -5.907 -4.942 1.00 95.50 241 GLN A CA 1
ATOM 1760 C C . GLN A 1 241 ? 12.462 -4.708 -5.780 1.00 95.50 241 GLN A C 1
ATOM 1762 O O . GLN A 1 241 ? 11.680 -3.888 -5.294 1.00 95.50 241 GLN A O 1
ATOM 1767 N N . LYS A 1 242 ? 12.875 -4.624 -7.051 1.00 96.38 242 LYS A N 1
ATOM 1768 C CA . LYS A 1 242 ? 12.452 -3.549 -7.962 1.00 96.38 242 LYS A CA 1
ATOM 1769 C C . LYS A 1 242 ? 10.956 -3.548 -8.227 1.00 96.38 242 LYS A C 1
ATOM 1771 O O . LYS A 1 242 ? 10.358 -2.476 -8.315 1.00 96.38 242 LYS A O 1
ATOM 1776 N N . LEU A 1 243 ? 10.339 -4.724 -8.281 1.00 96.75 243 LEU A N 1
ATOM 1777 C CA . LEU A 1 243 ? 8.894 -4.849 -8.394 1.00 96.75 243 LEU A CA 1
ATOM 1778 C C . LEU A 1 243 ? 8.192 -4.145 -7.217 1.00 96.75 243 LEU A C 1
ATOM 1780 O O . LEU A 1 243 ? 7.293 -3.333 -7.449 1.00 96.75 243 LEU A O 1
ATOM 1784 N N . ARG A 1 244 ? 8.657 -4.377 -5.979 1.00 97.69 244 ARG A N 1
ATOM 1785 C CA . ARG A 1 244 ? 8.130 -3.753 -4.746 1.00 97.69 244 ARG A CA 1
ATOM 1786 C C . ARG A 1 244 ? 8.409 -2.254 -4.639 1.00 97.69 244 ARG A C 1
ATOM 1788 O O . ARG A 1 244 ? 7.541 -1.501 -4.188 1.00 97.69 244 ARG A O 1
ATOM 1795 N N . GLU A 1 245 ? 9.570 -1.797 -5.108 1.00 97.50 245 GLU A N 1
ATOM 1796 C CA . GLU A 1 245 ? 9.833 -0.359 -5.269 1.00 97.50 245 GLU A CA 1
ATOM 1797 C C . GLU A 1 245 ? 8.791 0.274 -6.199 1.00 97.50 245 GLU A C 1
ATOM 1799 O O . GLU A 1 245 ? 8.152 1.261 -5.834 1.00 97.50 245 GLU A O 1
ATOM 1804 N N . GLY A 1 246 ? 8.557 -0.334 -7.366 1.00 97.75 246 GLY A N 1
ATOM 1805 C CA . GLY A 1 246 ? 7.576 0.160 -8.327 1.00 97.75 246 GLY A CA 1
ATOM 1806 C C . GLY A 1 246 ? 6.154 0.201 -7.788 1.00 97.75 246 GLY A C 1
ATOM 1807 O O . GLY A 1 246 ? 5.417 1.127 -8.102 1.00 97.75 246 GLY A O 1
ATOM 1808 N N . ILE A 1 247 ? 5.771 -0.726 -6.914 1.00 97.81 247 ILE A N 1
ATOM 1809 C CA . ILE A 1 247 ? 4.459 -0.685 -6.257 1.00 97.81 247 ILE A CA 1
ATOM 1810 C C . ILE A 1 247 ? 4.322 0.540 -5.353 1.00 97.81 247 ILE A C 1
ATOM 1812 O O . ILE A 1 247 ? 3.319 1.250 -5.420 1.00 97.81 247 ILE A O 1
ATOM 1816 N N . SER A 1 248 ? 5.347 0.822 -4.552 1.00 97.44 248 SER A N 1
ATOM 1817 C CA . SER A 1 248 ? 5.368 1.997 -3.671 1.00 97.44 248 SER A CA 1
ATOM 1818 C C . SER A 1 248 ? 5.310 3.295 -4.486 1.00 97.44 248 SER A C 1
ATOM 1820 O O . SER A 1 248 ? 4.566 4.219 -4.166 1.00 97.44 248 SER A O 1
ATOM 1822 N N . ILE A 1 249 ? 6.031 3.333 -5.610 1.00 97.69 249 ILE A N 1
ATOM 1823 C CA . ILE A 1 249 ? 6.008 4.442 -6.574 1.00 97.69 249 ILE A CA 1
ATOM 1824 C C . ILE A 1 249 ? 4.624 4.582 -7.209 1.00 97.69 249 ILE A C 1
ATOM 1826 O O . ILE A 1 249 ? 4.119 5.697 -7.341 1.00 97.69 249 ILE A O 1
ATOM 1830 N N . TYR A 1 250 ? 4.001 3.463 -7.585 1.00 97.62 250 TYR A N 1
ATOM 1831 C CA . TYR A 1 250 ? 2.664 3.451 -8.159 1.00 97.62 250 TYR A CA 1
ATOM 1832 C C . TYR A 1 250 ? 1.640 4.049 -7.203 1.00 97.62 250 TYR A C 1
ATOM 1834 O O . TYR A 1 250 ? 0.763 4.793 -7.632 1.00 97.62 250 TYR A O 1
ATOM 1842 N N . TYR A 1 251 ? 1.760 3.716 -5.923 1.00 96.31 251 TYR A N 1
ATOM 1843 C CA . TYR A 1 251 ? 0.839 4.154 -4.890 1.00 96.31 251 TYR A CA 1
ATOM 1844 C C . TYR A 1 251 ? 1.014 5.642 -4.552 1.00 96.31 251 TYR A C 1
ATOM 1846 O O . TYR A 1 251 ? 0.035 6.375 -4.455 1.00 96.31 251 TYR A O 1
ATOM 1854 N N . ASN A 1 252 ? 2.264 6.093 -4.409 1.00 95.38 252 ASN A N 1
ATOM 1855 C CA . ASN A 1 252 ? 2.585 7.413 -3.864 1.00 95.38 252 ASN A CA 1
ATOM 1856 C C . ASN A 1 252 ? 2.643 8.540 -4.913 1.00 95.38 252 ASN A C 1
ATOM 1858 O O . ASN A 1 252 ? 2.457 9.711 -4.581 1.00 95.38 252 ASN A O 1
ATOM 1862 N N . LEU A 1 253 ? 2.954 8.229 -6.176 1.00 94.62 253 LEU A N 1
ATOM 1863 C CA . LEU A 1 253 ? 3.125 9.243 -7.221 1.00 94.62 253 LEU A CA 1
ATOM 1864 C C . LEU A 1 253 ? 1.898 9.371 -8.131 1.00 94.62 253 LEU A C 1
ATOM 1866 O O . LEU A 1 253 ? 1.205 8.405 -8.441 1.00 94.62 253 LEU A O 1
ATOM 1870 N N . SER A 1 254 ? 1.680 10.580 -8.656 1.00 91.56 254 SER A N 1
ATOM 1871 C CA . SER A 1 254 ? 0.666 10.827 -9.686 1.00 91.56 254 SER A CA 1
ATOM 1872 C C . SER A 1 254 ? 0.980 10.070 -10.981 1.00 91.56 254 SER A C 1
ATOM 1874 O O . SER A 1 254 ? 2.132 9.744 -11.264 1.00 91.56 254 SER A O 1
ATOM 1876 N N . SER A 1 255 ? -0.022 9.824 -11.833 1.00 92.06 255 SER A N 1
ATOM 1877 C CA . SER A 1 255 ? 0.180 9.184 -13.150 1.00 92.06 255 SER A CA 1
ATOM 1878 C C . SER A 1 255 ? 1.289 9.837 -13.981 1.00 92.06 255 SER A C 1
ATOM 1880 O O . SER A 1 255 ? 2.065 9.128 -14.615 1.00 92.06 255 SER A O 1
ATOM 1882 N N . HIS A 1 256 ? 1.399 11.168 -13.934 1.00 91.75 256 HIS A N 1
ATOM 1883 C CA . HIS A 1 256 ? 2.441 11.902 -14.647 1.00 91.75 256 HIS A CA 1
ATOM 1884 C C . HIS A 1 256 ? 3.835 11.694 -14.036 1.00 91.75 256 HIS A C 1
ATOM 1886 O O . HIS A 1 256 ? 4.789 11.429 -14.757 1.00 91.75 256 HIS A O 1
ATOM 1892 N N . ALA A 1 257 ? 3.974 11.743 -12.709 1.00 92.75 257 ALA A N 1
ATOM 1893 C CA . ALA A 1 257 ? 5.268 11.504 -12.067 1.00 92.75 257 ALA A CA 1
ATOM 1894 C C . ALA A 1 257 ? 5.729 10.040 -12.229 1.00 92.75 257 ALA A C 1
ATOM 1896 O O . ALA A 1 257 ? 6.911 9.773 -12.442 1.00 92.75 257 ALA A O 1
ATOM 1897 N N . ARG A 1 258 ? 4.789 9.087 -12.213 1.00 95.19 258 ARG A N 1
ATOM 1898 C CA . ARG A 1 258 ? 5.048 7.652 -12.418 1.00 95.19 258 ARG A CA 1
ATOM 1899 C C . ARG A 1 258 ? 5.634 7.333 -13.794 1.00 95.19 258 ARG A C 1
ATOM 1901 O O . ARG A 1 258 ? 6.408 6.386 -13.913 1.00 95.19 258 ARG A O 1
ATOM 1908 N N . SER A 1 259 ? 5.303 8.100 -14.837 1.00 94.06 259 SER A N 1
ATOM 1909 C CA . SER A 1 259 ? 5.854 7.852 -16.178 1.00 94.06 259 SER A CA 1
ATOM 1910 C C . SER A 1 259 ? 7.350 8.143 -16.284 1.00 94.06 259 SER A C 1
ATOM 1912 O O . SER A 1 259 ? 7.991 7.611 -17.182 1.00 94.06 259 SER A O 1
ATOM 1914 N N . ALA A 1 260 ? 7.911 8.943 -15.372 1.00 94.75 260 ALA A N 1
ATOM 1915 C CA . ALA A 1 260 ? 9.342 9.241 -15.342 1.00 94.75 260 ALA A CA 1
ATOM 1916 C C . ALA A 1 260 ? 10.190 8.118 -14.712 1.00 94.75 260 ALA A C 1
ATOM 1918 O O . ALA A 1 260 ? 11.416 8.145 -14.815 1.00 94.75 260 ALA A O 1
ATOM 1919 N N . TRP A 1 261 ? 9.570 7.134 -14.049 1.00 96.88 261 TRP A N 1
ATOM 1920 C CA . TRP A 1 261 ? 10.302 6.020 -13.449 1.00 96.88 261 TRP A CA 1
ATOM 1921 C C . TRP A 1 261 ? 10.614 4.935 -14.485 1.00 96.88 261 TRP A C 1
ATOM 1923 O O . TRP A 1 261 ? 9.706 4.353 -15.086 1.00 96.88 261 TRP A O 1
ATOM 1933 N N . SER A 1 262 ? 11.907 4.651 -14.657 1.00 94.06 262 SER A N 1
ATOM 1934 C CA . SER A 1 262 ? 12.444 3.668 -15.608 1.00 94.06 262 SER A CA 1
ATOM 1935 C C . SER A 1 262 ? 12.713 2.293 -14.989 1.00 94.06 262 SER A C 1
ATOM 1937 O O . SER A 1 262 ? 13.170 1.390 -15.680 1.00 94.06 262 SER A O 1
ATOM 1939 N N . GLY A 1 263 ? 12.495 2.131 -13.681 1.00 93.81 263 GLY A N 1
ATOM 1940 C CA . GLY A 1 263 ? 12.912 0.944 -12.927 1.00 93.81 263 GLY A CA 1
ATOM 1941 C C . GLY A 1 263 ? 14.343 1.021 -12.377 1.00 93.81 263 GLY A C 1
ATOM 1942 O O . GLY A 1 263 ? 14.641 0.412 -11.349 1.00 93.81 263 GLY A O 1
ATOM 1943 N N . LEU A 1 264 ? 15.213 1.832 -12.989 1.00 94.12 264 LEU A N 1
ATOM 1944 C CA . LEU A 1 264 ? 16.604 2.026 -12.552 1.00 94.12 264 LEU A CA 1
ATOM 1945 C C . LEU A 1 264 ? 16.809 3.320 -11.758 1.00 94.12 264 LEU A C 1
ATOM 1947 O O . LEU A 1 264 ? 17.641 3.375 -10.856 1.00 94.12 264 LEU A O 1
ATOM 1951 N N . ASN A 1 265 ? 16.020 4.355 -12.039 1.00 96.25 265 ASN A N 1
ATOM 1952 C CA . ASN A 1 265 ? 16.206 5.693 -11.476 1.00 96.25 265 ASN A CA 1
ATOM 1953 C C . ASN A 1 265 ? 15.487 5.929 -10.135 1.00 96.25 265 ASN A C 1
ATOM 1955 O O . ASN A 1 265 ? 15.177 7.072 -9.809 1.00 96.25 265 ASN A O 1
ATOM 1959 N N . THR A 1 266 ? 15.240 4.886 -9.329 1.00 97.19 266 THR A N 1
ATOM 1960 C CA . THR A 1 266 ? 14.567 5.028 -8.021 1.00 97.19 266 THR A CA 1
ATOM 1961 C C . THR A 1 266 ? 15.241 6.088 -7.141 1.00 97.19 266 THR A C 1
ATOM 1963 O O . THR A 1 266 ? 14.549 6.883 -6.521 1.00 97.19 266 THR A O 1
ATOM 1966 N N . GLN A 1 267 ? 16.577 6.168 -7.147 1.00 96.88 267 GLN A N 1
ATOM 1967 C CA . GLN A 1 267 ? 17.346 7.128 -6.335 1.00 96.88 267 GLN A CA 1
ATOM 1968 C C . GLN A 1 267 ? 17.150 8.601 -6.735 1.00 96.88 267 GLN A C 1
ATOM 1970 O O . GLN A 1 267 ? 17.498 9.491 -5.968 1.00 96.88 267 GLN A O 1
ATOM 1975 N N . GLN A 1 268 ? 16.596 8.870 -7.921 1.00 97.31 268 GLN A N 1
ATOM 1976 C CA . GLN A 1 268 ? 16.332 10.226 -8.422 1.00 97.31 268 GLN A CA 1
ATOM 1977 C C . GLN A 1 268 ? 14.914 10.713 -8.080 1.00 97.31 268 GLN A C 1
ATOM 1979 O O . GLN A 1 268 ? 14.531 11.825 -8.443 1.00 97.31 268 GLN A O 1
ATOM 1984 N N . LEU A 1 269 ? 14.107 9.879 -7.420 1.00 96.50 269 LEU A N 1
ATOM 1985 C CA . LEU A 1 269 ? 12.746 10.227 -7.031 1.00 96.50 269 LEU A CA 1
ATOM 1986 C C . LEU A 1 269 ? 12.730 11.205 -5.845 1.00 96.50 269 LEU A C 1
ATOM 1988 O O . LEU A 1 269 ? 13.706 11.296 -5.098 1.00 96.50 269 LEU A O 1
ATOM 1992 N N . PRO A 1 270 ? 11.607 11.916 -5.616 1.00 95.94 270 PRO A N 1
ATOM 1993 C CA . PRO A 1 270 ? 11.470 12.797 -4.462 1.00 95.94 270 PRO A CA 1
ATOM 1994 C C . PRO A 1 270 ? 11.753 12.076 -3.138 1.00 95.94 270 PRO A C 1
ATOM 1996 O O . PRO A 1 270 ? 11.358 10.920 -2.954 1.00 95.94 270 PRO A O 1
ATOM 1999 N N . VAL A 1 271 ? 12.362 12.785 -2.183 1.00 96.81 271 VAL A N 1
ATOM 2000 C CA . VAL A 1 271 ? 12.752 12.247 -0.864 1.00 96.81 271 VAL A CA 1
ATOM 2001 C C . VAL A 1 271 ? 11.572 11.605 -0.130 1.00 96.81 271 VAL A C 1
ATOM 2003 O O . VAL A 1 271 ? 11.737 10.597 0.555 1.00 96.81 271 VAL A O 1
ATOM 2006 N N . GLU A 1 272 ? 10.362 12.136 -0.293 1.00 94.94 272 GLU A N 1
ATOM 2007 C CA . GLU A 1 272 ? 9.155 11.569 0.311 1.00 94.94 272 GLU A CA 1
ATOM 2008 C C . GLU A 1 272 ? 8.795 10.207 -0.282 1.00 94.94 272 GLU A C 1
ATOM 2010 O O . GLU A 1 272 ? 8.355 9.327 0.451 1.00 94.94 272 GLU A O 1
ATOM 2015 N N . THR A 1 273 ? 9.043 10.000 -1.578 1.00 96.88 273 THR A N 1
ATOM 2016 C CA . THR A 1 273 ? 8.823 8.700 -2.233 1.00 96.88 273 THR A CA 1
ATOM 2017 C C . THR A 1 273 ? 9.871 7.689 -1.789 1.00 96.88 273 THR A C 1
ATOM 2019 O O . THR A 1 273 ? 9.533 6.550 -1.485 1.00 96.88 273 THR A O 1
ATOM 2022 N N . LEU A 1 274 ? 11.134 8.108 -1.662 1.00 97.75 274 LEU A N 1
ATOM 2023 C CA . LEU A 1 274 ? 12.194 7.264 -1.097 1.00 97.75 274 LEU A CA 1
ATOM 2024 C C . LEU A 1 274 ? 11.881 6.852 0.349 1.00 97.75 274 LEU A C 1
ATOM 2026 O O . LEU A 1 274 ? 12.058 5.693 0.730 1.00 97.75 274 LEU A O 1
ATOM 2030 N N . ARG A 1 275 ? 11.367 7.790 1.154 1.00 97.44 275 ARG A N 1
ATOM 2031 C CA . ARG A 1 275 ? 10.906 7.519 2.521 1.00 97.44 275 ARG A CA 1
ATOM 2032 C C . ARG A 1 275 ? 9.727 6.550 2.533 1.00 97.44 275 ARG A C 1
ATOM 2034 O O . ARG A 1 275 ? 9.726 5.633 3.348 1.00 97.44 275 ARG A O 1
ATOM 2041 N N . HIS A 1 276 ? 8.760 6.734 1.635 1.00 97.62 276 HIS A N 1
ATOM 2042 C CA . HIS A 1 276 ? 7.617 5.834 1.487 1.00 97.62 276 HIS A CA 1
ATOM 2043 C C . HIS A 1 276 ? 8.074 4.406 1.171 1.00 97.62 276 HIS A C 1
ATOM 2045 O O . HIS A 1 276 ? 7.773 3.506 1.949 1.00 97.62 276 HIS A O 1
ATOM 2051 N N . ILE A 1 277 ? 8.925 4.221 0.155 1.00 98.00 277 ILE A N 1
ATOM 2052 C CA . ILE A 1 277 ? 9.533 2.924 -0.199 1.00 98.00 277 ILE A CA 1
ATOM 2053 C C . ILE A 1 277 ? 10.185 2.265 1.027 1.00 98.00 277 ILE A C 1
ATOM 2055 O O . ILE A 1 277 ? 9.921 1.102 1.339 1.00 98.00 277 ILE A O 1
ATOM 2059 N N . ARG A 1 278 ? 11.013 3.012 1.769 1.00 97.94 278 ARG A N 1
ATOM 2060 C CA . ARG A 1 278 ? 11.661 2.499 2.986 1.00 97.94 278 ARG A CA 1
ATOM 2061 C C . ARG A 1 278 ? 10.640 2.071 4.045 1.00 97.94 278 ARG A C 1
ATOM 2063 O O . ARG A 1 278 ? 10.809 1.016 4.655 1.00 97.94 278 ARG A O 1
ATOM 2070 N N . ASN A 1 279 ? 9.594 2.866 4.260 1.00 97.81 279 ASN A N 1
ATOM 2071 C CA . ASN A 1 279 ? 8.547 2.564 5.235 1.00 97.81 279 ASN A CA 1
ATOM 2072 C C . ASN A 1 279 ? 7.716 1.336 4.837 1.00 97.81 279 ASN A C 1
ATOM 2074 O O . ASN A 1 279 ? 7.326 0.570 5.722 1.00 97.81 279 ASN A O 1
ATOM 2078 N N . VAL A 1 280 ? 7.497 1.116 3.534 1.00 98.19 280 VAL A N 1
ATOM 2079 C CA . VAL A 1 280 ? 6.846 -0.095 3.015 1.00 98.19 280 VAL A CA 1
ATOM 2080 C C . VAL A 1 280 ? 7.676 -1.324 3.365 1.00 98.19 280 VAL A C 1
ATOM 2082 O O . VAL A 1 280 ? 7.158 -2.258 3.979 1.00 98.19 280 VAL A O 1
ATOM 2085 N N . PHE A 1 281 ? 8.981 -1.302 3.076 1.00 97.62 281 PHE A N 1
ATOM 2086 C CA . PHE A 1 281 ? 9.873 -2.412 3.424 1.00 97.62 281 PHE A CA 1
ATOM 2087 C C . PHE A 1 281 ? 9.953 -2.660 4.934 1.00 97.62 281 PHE A C 1
ATOM 2089 O O . PHE A 1 281 ? 9.930 -3.809 5.375 1.00 97.62 281 PHE A O 1
ATOM 2096 N N . MET A 1 282 ? 10.016 -1.599 5.743 1.00 97.50 282 MET A N 1
ATOM 2097 C CA . MET A 1 282 ? 9.991 -1.730 7.202 1.00 97.50 282 MET A CA 1
ATOM 2098 C C . MET A 1 282 ? 8.684 -2.352 7.704 1.00 97.50 282 MET A C 1
ATOM 2100 O O . MET A 1 282 ? 8.724 -3.229 8.565 1.00 97.50 282 MET A O 1
ATOM 2104 N N . GLY A 1 283 ? 7.537 -1.940 7.157 1.00 97.56 283 GLY A N 1
ATOM 2105 C CA . GLY A 1 283 ? 6.245 -2.518 7.519 1.00 97.56 283 GLY A CA 1
ATOM 2106 C C . GLY A 1 283 ? 6.126 -3.988 7.108 1.00 97.56 283 GLY A C 1
ATOM 2107 O O . GLY A 1 283 ? 5.644 -4.798 7.895 1.00 97.56 283 GLY A O 1
ATOM 2108 N N . ALA A 1 284 ? 6.632 -4.363 5.931 1.00 97.06 284 ALA A N 1
ATOM 2109 C CA . ALA A 1 284 ? 6.662 -5.759 5.491 1.00 97.06 284 ALA A CA 1
ATOM 2110 C C . ALA A 1 284 ? 7.488 -6.647 6.443 1.00 97.06 284 ALA A C 1
ATOM 2112 O O . ALA A 1 284 ? 7.027 -7.716 6.843 1.00 97.06 284 ALA A O 1
ATOM 2113 N N . ARG A 1 285 ? 8.661 -6.168 6.885 1.00 95.50 285 ARG A N 1
ATOM 2114 C CA . ARG A 1 285 ? 9.478 -6.854 7.906 1.00 95.50 285 ARG A CA 1
ATOM 2115 C C . ARG A 1 285 ? 8.761 -6.949 9.248 1.00 95.50 285 ARG A C 1
ATOM 2117 O O . ARG A 1 285 ? 8.798 -7.989 9.892 1.00 95.50 285 ARG A O 1
ATOM 2124 N N . GLN A 1 286 ? 8.070 -5.887 9.660 1.00 95.88 286 GLN A N 1
ATOM 2125 C CA . GLN A 1 286 ? 7.280 -5.911 10.888 1.00 95.88 286 GLN A CA 1
ATOM 2126 C C . GLN A 1 286 ? 6.183 -6.984 10.830 1.00 95.88 286 GLN A C 1
ATOM 2128 O O . GLN A 1 286 ? 5.983 -7.698 11.810 1.00 95.88 286 GLN A O 1
ATOM 2133 N N . ALA A 1 287 ? 5.491 -7.127 9.696 1.00 95.81 287 ALA A N 1
ATOM 2134 C CA . ALA A 1 287 ? 4.477 -8.163 9.513 1.00 95.81 287 ALA A CA 1
ATOM 2135 C C . ALA A 1 287 ? 5.057 -9.577 9.669 1.00 95.81 287 ALA A C 1
ATOM 2137 O O . ALA A 1 287 ? 4.438 -10.432 10.299 1.00 95.81 287 ALA A O 1
ATOM 2138 N N . GLU A 1 288 ? 6.254 -9.807 9.134 1.00 93.94 288 GLU A N 1
ATOM 2139 C CA . GLU A 1 288 ? 6.986 -11.065 9.290 1.00 93.94 288 GLU A CA 1
ATOM 2140 C C . GLU A 1 288 ? 7.359 -11.332 10.753 1.00 93.94 288 GLU A C 1
ATOM 2142 O O . GLU A 1 288 ? 7.071 -12.410 11.271 1.00 93.94 288 GLU A O 1
ATOM 2147 N N . SER A 1 289 ? 7.892 -10.330 11.461 1.00 91.75 289 SER A N 1
ATOM 2148 C CA . SER A 1 289 ? 8.210 -10.448 12.892 1.00 91.75 289 SER A CA 1
ATOM 2149 C C . SER A 1 289 ? 6.981 -10.763 13.751 1.00 91.75 289 SER A C 1
ATOM 2151 O O . SER A 1 289 ? 7.065 -11.556 14.688 1.00 91.75 289 SER A O 1
ATOM 2153 N N . LEU A 1 290 ? 5.834 -10.151 13.435 1.00 92.06 290 LEU A N 1
ATOM 2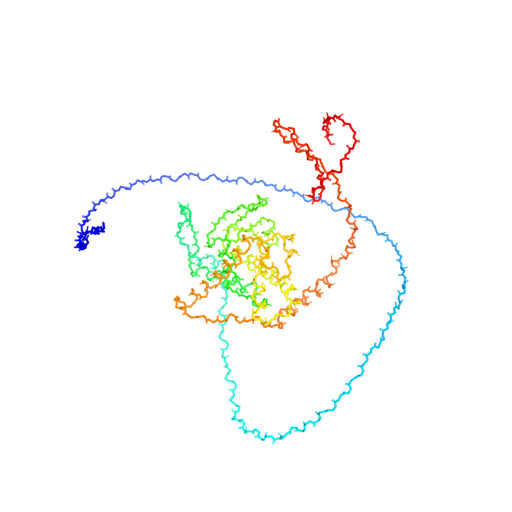154 C CA . LEU A 1 290 ? 4.572 -10.411 14.130 1.00 92.06 290 LEU A CA 1
ATOM 2155 C C . LEU A 1 290 ? 4.052 -11.829 13.860 1.00 92.06 290 LEU A C 1
ATOM 2157 O O . LEU A 1 290 ? 3.481 -12.441 14.761 1.00 92.06 290 LEU A O 1
ATOM 2161 N N . LEU A 1 291 ? 4.249 -12.356 12.646 1.00 88.62 291 LEU A N 1
ATOM 2162 C CA . LEU A 1 291 ? 3.863 -13.726 12.306 1.00 88.62 291 LEU A CA 1
ATOM 2163 C C . LEU A 1 291 ? 4.754 -14.759 13.013 1.00 88.62 291 LEU A C 1
ATOM 2165 O O . LEU A 1 291 ? 4.245 -15.769 13.488 1.00 88.62 291 LEU A O 1
ATOM 2169 N N . ALA A 1 292 ? 6.056 -14.486 13.133 1.00 87.69 292 ALA A N 1
ATOM 2170 C CA . ALA A 1 292 ? 7.033 -15.358 13.793 1.00 87.69 292 ALA A CA 1
ATOM 2171 C C . ALA A 1 292 ? 6.921 -15.391 15.335 1.00 87.69 292 ALA A C 1
ATOM 2173 O O . ALA A 1 292 ? 7.782 -15.951 16.008 1.00 87.69 292 ALA A O 1
ATOM 2174 N N . GLY A 1 293 ? 5.894 -14.768 15.926 1.00 79.56 293 GLY A N 1
ATOM 2175 C CA . GLY A 1 293 ? 5.721 -14.736 17.381 1.00 79.56 293 GLY A CA 1
ATOM 2176 C C . GLY A 1 293 ? 6.757 -13.877 18.118 1.00 79.56 293 GLY A C 1
ATOM 2177 O O . GLY A 1 293 ? 6.938 -14.045 19.320 1.00 79.56 293 GLY A O 1
ATOM 2178 N N . GLY A 1 294 ? 7.429 -12.948 17.424 1.00 62.53 294 GLY A N 1
ATOM 2179 C CA . GLY A 1 294 ? 8.351 -11.981 18.031 1.00 62.53 294 GLY A CA 1
ATOM 2180 C C . GLY A 1 294 ? 9.815 -12.423 18.161 1.00 62.53 294 GLY A C 1
ATOM 2181 O O . GLY A 1 294 ? 10.631 -11.612 18.594 1.00 62.53 294 GLY A O 1
ATOM 2182 N N . ALA A 1 295 ? 10.179 -13.641 17.749 1.00 38.31 295 ALA A N 1
ATOM 2183 C CA . ALA A 1 295 ? 11.574 -14.084 17.670 1.00 38.31 295 ALA A CA 1
ATOM 2184 C C . ALA A 1 295 ? 12.063 -14.030 16.211 1.00 38.31 295 ALA A C 1
ATOM 2186 O O . ALA A 1 295 ? 11.566 -14.755 15.355 1.00 38.31 295 ALA A O 1
ATOM 2187 N N . LEU A 1 296 ? 13.016 -13.146 15.903 1.00 41.91 296 LEU A N 1
ATOM 2188 C CA . LEU A 1 296 ? 13.605 -13.036 14.563 1.00 41.91 296 LEU A CA 1
ATOM 2189 C C . LEU A 1 296 ? 14.590 -14.189 14.303 1.00 41.91 296 LEU A C 1
ATOM 2191 O O . LEU A 1 296 ? 15.573 -14.322 15.032 1.00 41.91 296 LEU A O 1
ATOM 2195 N N . PRO A 1 297 ? 14.393 -14.944 13.211 1.00 41.25 297 PRO A N 1
ATOM 2196 C CA . PRO A 1 297 ? 15.406 -14.963 12.158 1.00 41.25 297 PRO A CA 1
ATOM 2197 C C . PRO A 1 297 ? 14.801 -14.773 10.755 1.00 41.25 297 PRO A C 1
ATOM 2199 O O . PRO A 1 297 ? 13.650 -15.110 10.493 1.00 41.25 297 PRO A O 1
ATOM 2202 N N . MET A 1 298 ? 15.598 -14.190 9.857 1.00 40.12 298 MET A N 1
ATOM 2203 C CA . MET A 1 298 ? 15.237 -13.827 8.479 1.00 40.12 298 MET A CA 1
ATOM 2204 C C . MET A 1 298 ? 15.254 -15.037 7.528 1.00 40.12 298 MET A C 1
ATOM 2206 O O . MET A 1 298 ? 16.320 -15.633 7.363 1.00 40.12 298 MET A O 1
ATOM 2210 N N . PRO A 1 299 ? 14.174 -15.311 6.781 1.00 41.84 299 PRO A N 1
ATOM 2211 C CA . PRO A 1 299 ? 14.267 -15.923 5.463 1.00 41.84 299 PRO A CA 1
ATOM 2212 C C . PRO A 1 299 ? 14.242 -14.850 4.359 1.00 41.84 299 PRO A C 1
ATOM 2214 O O . PRO A 1 299 ? 13.588 -13.811 4.470 1.00 41.84 299 PRO A O 1
ATOM 2217 N N . SER A 1 300 ? 14.959 -15.100 3.265 1.00 44.47 300 SER A N 1
ATOM 2218 C CA . SER A 1 300 ? 14.773 -14.368 2.012 1.00 44.47 300 SER A CA 1
ATOM 2219 C C . SER A 1 300 ? 13.325 -14.539 1.544 1.00 44.47 300 SER A C 1
ATOM 2221 O O . SER A 1 300 ? 12.786 -15.645 1.533 1.00 44.47 300 SER A O 1
ATOM 2223 N N . ILE A 1 301 ? 12.663 -13.439 1.173 1.00 48.53 301 ILE A N 1
ATOM 2224 C CA . ILE A 1 301 ? 11.357 -13.520 0.512 1.00 48.53 301 ILE A CA 1
ATOM 2225 C C . ILE A 1 301 ? 11.608 -14.210 -0.832 1.00 48.53 301 ILE A C 1
ATOM 2227 O O . ILE A 1 301 ? 12.335 -13.626 -1.639 1.00 48.53 301 ILE A O 1
ATOM 2231 N N . PRO A 1 302 ? 11.055 -15.411 -1.091 1.00 47.00 302 PRO A N 1
ATOM 2232 C CA . PRO A 1 302 ? 11.304 -16.089 -2.352 1.00 47.00 302 PRO A CA 1
ATOM 2233 C C . PRO A 1 302 ? 10.856 -15.182 -3.497 1.00 47.00 302 PRO A C 1
ATOM 2235 O O . PRO A 1 302 ? 9.767 -14.595 -3.455 1.00 47.00 302 PRO A O 1
ATOM 2238 N N . ALA A 1 303 ? 11.725 -15.027 -4.498 1.00 49.56 303 ALA A N 1
ATOM 2239 C CA . ALA A 1 303 ? 11.379 -14.322 -5.718 1.00 49.56 303 ALA A CA 1
ATOM 2240 C C . ALA A 1 303 ? 10.097 -14.943 -6.301 1.00 49.56 303 ALA A C 1
ATOM 2242 O O . ALA A 1 303 ? 9.924 -16.166 -6.257 1.00 49.56 303 ALA A O 1
ATOM 2243 N N . PRO A 1 304 ? 9.171 -14.130 -6.827 1.00 49.19 304 PRO A N 1
ATOM 2244 C CA . PRO A 1 304 ? 7.994 -14.687 -7.461 1.00 49.19 304 PRO A CA 1
ATOM 2245 C C . PRO A 1 304 ? 8.415 -15.552 -8.643 1.00 49.19 304 PRO A C 1
ATOM 2247 O O . PRO A 1 304 ? 9.317 -15.175 -9.393 1.00 49.19 304 PRO A O 1
ATOM 2250 N N . ALA A 1 305 ? 7.769 -16.710 -8.804 1.00 49.03 305 ALA A N 1
ATOM 2251 C CA . ALA A 1 305 ? 8.075 -17.613 -9.903 1.00 49.03 305 ALA A CA 1
ATOM 2252 C C . ALA A 1 305 ? 7.986 -16.832 -11.235 1.00 49.03 305 ALA A C 1
ATOM 2254 O O . ALA A 1 305 ? 6.924 -16.276 -11.542 1.00 49.03 305 ALA A O 1
ATOM 2255 N N . PRO A 1 306 ? 9.075 -16.758 -12.026 1.00 50.34 306 PRO A N 1
ATOM 2256 C CA . PRO A 1 306 ? 9.181 -15.849 -13.172 1.00 50.34 306 PRO A CA 1
ATOM 2257 C C . PRO A 1 306 ? 8.091 -16.083 -14.231 1.00 50.34 306 PRO A C 1
ATOM 2259 O O . PRO A 1 306 ? 7.680 -15.150 -14.921 1.00 50.34 306 PRO A O 1
ATOM 2262 N N . LEU A 1 307 ? 7.565 -17.309 -14.306 1.00 48.41 307 LEU A N 1
ATOM 2263 C CA . LEU A 1 307 ? 6.528 -17.713 -15.255 1.00 48.41 307 LEU A CA 1
ATOM 2264 C C . LEU A 1 307 ? 5.164 -17.047 -15.009 1.00 48.41 307 LEU A C 1
ATOM 2266 O O . LEU A 1 307 ? 4.440 -16.787 -15.970 1.00 48.41 307 LEU A O 1
ATOM 2270 N N . VAL A 1 308 ? 4.804 -16.727 -13.759 1.00 55.97 308 VAL A N 1
ATOM 2271 C CA . VAL A 1 308 ? 3.461 -16.195 -13.455 1.00 55.97 308 VAL A CA 1
ATOM 2272 C C . VAL A 1 308 ? 3.342 -14.734 -13.897 1.00 55.97 308 VAL A C 1
ATOM 2274 O O . VAL A 1 308 ? 2.376 -14.352 -14.553 1.00 55.97 308 VAL A O 1
ATOM 2277 N N . LEU A 1 309 ? 4.366 -13.922 -13.629 1.00 54.84 309 LEU A N 1
ATOM 2278 C CA . LEU A 1 309 ? 4.368 -12.502 -13.994 1.00 54.84 309 LEU A CA 1
ATOM 2279 C C . LEU A 1 309 ? 4.458 -12.279 -15.505 1.00 54.84 309 LEU A C 1
ATOM 2281 O O . LEU A 1 309 ? 3.790 -11.384 -16.023 1.00 54.84 309 LEU A O 1
ATOM 2285 N N . ALA A 1 310 ? 5.245 -13.097 -16.211 1.00 53.62 310 ALA A N 1
ATOM 2286 C CA . ALA A 1 310 ? 5.335 -13.032 -17.666 1.00 53.62 310 ALA A CA 1
ATOM 2287 C C . ALA A 1 310 ? 3.978 -13.341 -18.311 1.00 53.62 310 ALA A C 1
ATOM 2289 O O . ALA A 1 310 ? 3.535 -12.572 -19.160 1.00 53.62 310 ALA A O 1
ATOM 2290 N N . ARG A 1 311 ? 3.292 -14.395 -17.841 1.00 57.41 311 ARG A N 1
ATOM 2291 C CA . ARG A 1 311 ? 1.963 -14.796 -18.318 1.00 57.41 311 ARG A CA 1
ATOM 2292 C C . ARG A 1 311 ? 0.891 -13.751 -18.023 1.00 57.41 311 ARG A C 1
ATOM 2294 O O . ARG A 1 311 ? 0.139 -13.399 -18.919 1.00 57.41 311 ARG A O 1
ATOM 2301 N N . VAL A 1 312 ? 0.842 -13.201 -16.809 1.00 59.38 312 VAL A N 1
ATOM 2302 C CA . VAL A 1 312 ? -0.127 -12.142 -16.471 1.00 59.38 312 VAL A CA 1
ATOM 2303 C C . VAL A 1 312 ? 0.131 -10.882 -17.303 1.00 59.38 312 VAL A C 1
ATOM 2305 O O . VAL A 1 312 ? -0.815 -10.249 -17.775 1.00 59.38 312 VAL A O 1
ATOM 2308 N N . ALA A 1 313 ? 1.397 -10.516 -17.533 1.00 56.38 313 ALA A N 1
ATOM 2309 C CA . ALA A 1 313 ? 1.739 -9.368 -18.367 1.00 56.38 313 ALA A CA 1
ATOM 2310 C C . ALA A 1 313 ? 1.340 -9.580 -19.838 1.00 56.38 313 ALA A C 1
ATOM 2312 O O . ALA A 1 313 ? 0.744 -8.674 -20.426 1.00 56.38 313 ALA A O 1
ATOM 2313 N N . THR A 1 314 ? 1.610 -10.754 -20.422 1.00 55.34 314 THR A N 1
ATOM 2314 C CA . THR A 1 314 ? 1.202 -11.072 -21.800 1.00 55.34 314 THR A CA 1
ATOM 2315 C C . THR A 1 314 ? -0.306 -11.237 -21.932 1.00 55.34 314 THR A C 1
ATOM 2317 O O . THR A 1 314 ? -0.873 -10.633 -22.837 1.00 55.34 314 THR A O 1
ATOM 2320 N N . GLU A 1 315 ? -0.978 -11.931 -21.008 1.00 53.69 315 GLU A N 1
ATOM 2321 C CA . GLU A 1 315 ? -2.438 -12.098 -21.013 1.00 53.69 315 GLU A CA 1
ATOM 2322 C C . GLU A 1 315 ? -3.155 -10.745 -20.908 1.00 53.69 315 GLU A C 1
ATOM 2324 O O . GLU A 1 315 ? -4.072 -10.475 -21.685 1.00 53.69 315 GLU A O 1
ATOM 2329 N N . THR A 1 316 ? -2.687 -9.842 -20.038 1.00 54.25 316 THR A N 1
ATOM 2330 C CA . THR A 1 316 ? -3.254 -8.486 -19.910 1.00 54.25 316 THR A CA 1
ATOM 2331 C C . THR A 1 316 ? -3.025 -7.651 -21.175 1.00 54.25 316 THR A C 1
ATOM 2333 O O . THR A 1 316 ? -3.924 -6.921 -21.595 1.00 54.25 316 THR A O 1
ATOM 2336 N N . LEU A 1 317 ? -1.860 -7.776 -21.823 1.00 49.59 317 LEU A N 1
ATOM 2337 C CA . LEU A 1 317 ? -1.585 -7.125 -23.110 1.00 49.59 317 LEU A CA 1
ATOM 2338 C C . LEU A 1 317 ? -2.483 -7.683 -24.228 1.00 49.59 317 LEU A C 1
ATOM 2340 O O . LEU A 1 317 ? -3.037 -6.905 -25.007 1.00 49.59 317 LEU A O 1
ATOM 2344 N N . THR A 1 318 ? -2.705 -9.000 -24.273 1.00 44.59 318 THR A N 1
ATOM 2345 C CA . THR A 1 318 ? -3.588 -9.635 -25.264 1.00 44.59 318 THR A CA 1
ATOM 2346 C C . THR A 1 318 ? -5.070 -9.358 -25.014 1.00 44.59 318 THR A C 1
ATOM 2348 O O . THR A 1 318 ? -5.805 -9.117 -25.967 1.00 44.59 318 THR A O 1
ATOM 2351 N N . HIS A 1 319 ? -5.537 -9.292 -23.762 1.00 41.00 319 HIS A N 1
ATOM 2352 C CA . HIS A 1 319 ? -6.933 -8.955 -23.461 1.00 41.00 319 HIS A CA 1
ATOM 2353 C C . HIS A 1 319 ? -7.237 -7.465 -23.661 1.00 41.00 319 HIS A C 1
ATOM 2355 O O . HIS A 1 319 ? -8.337 -7.113 -24.094 1.00 41.00 319 HIS A O 1
ATOM 2361 N N . ALA A 1 320 ? -6.254 -6.589 -23.428 1.00 41.97 320 ALA A N 1
ATOM 2362 C CA . ALA A 1 320 ? -6.348 -5.183 -23.811 1.00 41.97 320 ALA A CA 1
ATOM 2363 C C . ALA A 1 320 ? -6.412 -5.000 -25.340 1.00 41.97 320 ALA A C 1
ATOM 2365 O O . ALA A 1 320 ? -7.064 -4.062 -25.802 1.00 41.97 320 ALA A O 1
ATOM 2366 N N . ALA A 1 321 ? -5.790 -5.901 -26.111 1.00 40.69 321 ALA A N 1
ATOM 2367 C CA . ALA A 1 321 ? -5.874 -5.934 -27.571 1.00 40.69 321 ALA A CA 1
ATOM 2368 C C . ALA A 1 321 ? -7.165 -6.598 -28.102 1.00 40.69 321 ALA A C 1
ATOM 2370 O O . ALA A 1 321 ? -7.631 -6.238 -29.178 1.00 40.69 321 ALA A O 1
ATOM 2371 N N . ALA A 1 322 ? -7.771 -7.525 -27.348 1.00 39.28 322 ALA A N 1
ATOM 2372 C CA . ALA A 1 322 ? -8.923 -8.327 -27.780 1.00 39.28 322 ALA A CA 1
ATOM 2373 C C . ALA A 1 322 ? -10.302 -7.821 -27.300 1.00 39.28 322 ALA A C 1
ATOM 2375 O O . ALA A 1 322 ? -11.314 -8.445 -27.605 1.00 39.28 322 ALA A O 1
ATOM 2376 N N . SER A 1 323 ? -10.387 -6.705 -26.565 1.00 32.19 323 SER A N 1
ATOM 2377 C CA . SER A 1 323 ? -11.680 -6.089 -26.219 1.00 32.19 323 SER A CA 1
ATOM 2378 C C . SER A 1 323 ? -12.259 -5.297 -27.405 1.00 32.19 323 SER A C 1
ATOM 2380 O O . SER A 1 323 ? -11.747 -4.213 -27.703 1.00 32.19 323 SER A O 1
ATOM 2382 N N . PRO A 1 324 ? -13.387 -5.716 -28.021 1.00 41.19 324 PRO A N 1
ATOM 2383 C CA . PRO A 1 324 ? -13.999 -5.017 -29.160 1.00 41.19 324 PRO A CA 1
ATOM 2384 C C . PRO A 1 324 ? -14.608 -3.642 -28.807 1.00 41.19 324 PRO A C 1
ATOM 2386 O O . PRO A 1 324 ? -15.156 -2.957 -29.668 1.00 41.19 324 PRO A O 1
ATOM 2389 N N . HIS A 1 325 ? -14.501 -3.199 -27.549 1.00 35.41 325 HIS A N 1
ATOM 2390 C CA . HIS A 1 325 ? -14.921 -1.868 -27.097 1.00 35.41 325 HIS A CA 1
ATOM 2391 C C . HIS A 1 325 ? -13.791 -0.845 -26.946 1.00 35.41 325 HIS A C 1
ATOM 2393 O O . HIS A 1 325 ? -14.075 0.327 -26.701 1.00 35.41 325 HIS A O 1
ATOM 2399 N N . ARG A 1 326 ? -12.527 -1.211 -27.190 1.00 41.97 326 ARG A N 1
ATOM 2400 C CA . ARG A 1 326 ? -11.489 -0.213 -27.484 1.00 41.97 326 ARG A CA 1
ATOM 2401 C C . ARG A 1 326 ? -11.355 -0.072 -28.991 1.00 41.97 326 ARG A C 1
ATOM 2403 O O . ARG A 1 326 ? -10.406 -0.553 -29.599 1.00 41.97 326 ARG A O 1
ATOM 2410 N N . ARG A 1 327 ? -12.306 0.647 -29.598 1.00 38.12 327 ARG A N 1
ATOM 2411 C CA . ARG A 1 327 ? -12.024 1.356 -30.852 1.00 38.12 327 ARG A CA 1
ATOM 2412 C C . ARG A 1 327 ? -10.728 2.118 -30.605 1.00 38.12 327 ARG A C 1
ATOM 2414 O O . ARG A 1 327 ? -10.680 2.928 -29.681 1.00 38.12 327 ARG A O 1
ATOM 2421 N N . ALA A 1 328 ? -9.695 1.825 -31.387 1.00 42.97 328 ALA A N 1
ATOM 2422 C CA . ALA A 1 328 ? -8.533 2.680 -31.481 1.00 42.97 328 ALA A CA 1
ATOM 2423 C C . ALA A 1 328 ? -9.047 4.070 -31.863 1.00 42.97 328 ALA A C 1
ATOM 2425 O O . ALA A 1 328 ? -9.349 4.345 -33.023 1.00 42.97 328 ALA A O 1
ATOM 2426 N N . THR A 1 329 ? -9.223 4.942 -30.874 1.00 40.72 329 THR A N 1
ATOM 2427 C CA . THR A 1 329 ? -9.182 6.370 -31.116 1.00 40.72 329 THR A CA 1
ATOM 2428 C C . THR A 1 329 ? -7.796 6.577 -31.698 1.00 40.72 329 THR A C 1
ATOM 2430 O O . THR A 1 329 ? -6.804 6.527 -30.971 1.00 40.72 329 THR A O 1
ATOM 2433 N N . GLN A 1 330 ? -7.716 6.743 -33.025 1.00 41.97 330 GLN A N 1
ATOM 2434 C CA . GLN A 1 330 ? -6.624 7.505 -33.612 1.00 41.97 330 GLN A CA 1
ATOM 2435 C C . GLN A 1 330 ? -6.430 8.684 -32.672 1.00 41.97 330 GLN A C 1
ATOM 2437 O O . GLN A 1 330 ? -7.393 9.400 -32.381 1.00 41.97 330 GLN A O 1
ATOM 2442 N N . VAL A 1 331 ? -5.233 8.792 -32.100 1.00 43.47 331 VAL A N 1
ATOM 2443 C CA . VAL A 1 331 ? -4.857 9.932 -31.280 1.00 43.47 331 VAL A CA 1
ATOM 2444 C C . VAL A 1 331 ? -4.998 11.119 -32.215 1.00 43.47 331 VAL A C 1
ATOM 2446 O O . VAL A 1 331 ? -4.111 11.392 -33.021 1.00 43.47 331 VAL A O 1
ATOM 2449 N N . ALA A 1 332 ? -6.170 11.758 -32.187 1.00 44.06 332 ALA A N 1
ATOM 2450 C CA . ALA A 1 332 ? -6.392 13.022 -32.843 1.00 44.06 332 ALA A CA 1
ATOM 2451 C C . ALA A 1 332 ? -5.247 13.885 -32.341 1.00 44.06 332 ALA A C 1
ATOM 2453 O O . ALA A 1 332 ? -5.101 14.044 -31.125 1.00 44.06 332 ALA A O 1
ATOM 2454 N N . LYS A 1 333 ? -4.372 14.300 -33.264 1.00 45.69 333 LYS A N 1
ATOM 2455 C CA . LYS A 1 333 ? -3.198 15.119 -32.977 1.00 45.69 333 LYS A CA 1
ATOM 2456 C C . LYS A 1 333 ? -3.655 16.187 -31.994 1.00 45.69 333 LYS A C 1
ATOM 2458 O O . LYS A 1 333 ? -4.502 17.003 -32.356 1.00 45.69 333 LYS A O 1
ATOM 2463 N N . ALA A 1 334 ? -3.210 16.067 -30.740 1.00 59.78 334 ALA A N 1
ATOM 2464 C CA . ALA A 1 334 ? -3.768 16.856 -29.654 1.00 59.78 334 ALA A CA 1
ATOM 2465 C C . ALA A 1 334 ? -3.692 18.318 -30.080 1.00 59.78 334 ALA A C 1
ATOM 2467 O O . ALA A 1 334 ? -2.624 18.781 -30.497 1.00 59.78 334 ALA A O 1
ATOM 2468 N N . ALA A 1 335 ? -4.840 19.000 -30.080 1.00 74.50 335 ALA A N 1
ATOM 2469 C CA . ALA A 1 335 ? -4.880 20.396 -30.473 1.00 74.50 335 ALA A CA 1
ATOM 2470 C C . ALA A 1 335 ? -3.825 21.142 -29.640 1.00 74.50 335 ALA A C 1
ATOM 2472 O O . ALA A 1 335 ? -3.720 20.875 -28.436 1.00 74.50 335 ALA A O 1
ATOM 2473 N N . PRO A 1 336 ? -3.009 22.015 -30.258 1.00 81.31 336 PRO A N 1
ATOM 2474 C CA . PRO A 1 336 ? -1.972 22.718 -29.522 1.00 81.31 336 PRO A CA 1
ATOM 2475 C C . PRO A 1 336 ? -2.613 23.450 -28.335 1.00 81.31 336 PRO A C 1
ATOM 2477 O O . PRO A 1 336 ? -3.720 23.987 -28.472 1.00 81.31 336 PRO A O 1
ATOM 2480 N N . PRO A 1 337 ? -1.965 23.428 -27.158 1.00 82.81 337 PRO A N 1
ATOM 2481 C CA . PRO A 1 337 ? -2.555 23.988 -25.957 1.00 82.81 337 PRO A CA 1
ATOM 2482 C C . PRO A 1 337 ? -2.808 25.483 -26.161 1.00 82.81 337 PRO A C 1
ATOM 2484 O O . PRO A 1 337 ? -1.977 26.209 -26.712 1.00 82.81 337 PRO A O 1
ATOM 2487 N N . LYS A 1 338 ? -3.989 25.939 -25.748 1.00 88.19 338 LYS A N 1
ATOM 2488 C CA . LYS A 1 338 ? -4.410 27.331 -25.926 1.00 88.19 338 LYS A CA 1
ATOM 2489 C C . LYS A 1 338 ? -3.845 28.176 -24.795 1.00 88.19 338 LYS A C 1
ATOM 2491 O O . LYS A 1 338 ? -3.773 27.712 -23.663 1.00 88.19 338 LYS A O 1
ATOM 2496 N N . VAL A 1 339 ? -3.486 29.420 -25.082 1.00 88.50 339 VAL A N 1
ATOM 2497 C CA . VAL A 1 339 ? -3.138 30.390 -24.038 1.00 88.50 339 VAL A CA 1
ATOM 2498 C C . VAL A 1 339 ? -4.391 30.704 -23.223 1.00 88.50 339 VAL A C 1
ATOM 2500 O O . VAL A 1 339 ? -5.401 31.115 -23.793 1.00 88.50 339 VAL A O 1
ATOM 2503 N N . VAL A 1 340 ? -4.334 30.488 -21.909 1.00 89.62 340 VAL A N 1
ATOM 2504 C CA . VAL A 1 340 ? -5.451 30.746 -20.981 1.00 89.62 340 VAL A CA 1
ATOM 2505 C C . VAL A 1 340 ? -5.264 32.020 -20.164 1.00 89.62 340 VAL A C 1
ATOM 2507 O O . VAL A 1 340 ? -6.237 32.541 -19.631 1.00 89.62 340 VAL A O 1
ATOM 2510 N N . GLY A 1 341 ? -4.045 32.556 -20.090 1.00 86.44 341 GLY A N 1
ATOM 2511 C CA . GLY A 1 341 ? -3.785 33.832 -19.432 1.00 86.44 341 GLY A CA 1
ATOM 2512 C C . GLY A 1 341 ? -2.305 34.192 -19.385 1.00 86.44 341 GLY A C 1
ATOM 2513 O O . GLY A 1 341 ? -1.445 33.379 -19.727 1.00 86.44 341 GLY A O 1
ATOM 2514 N N . THR A 1 342 ? -2.020 35.409 -18.929 1.00 88.69 342 THR A N 1
ATOM 2515 C CA . THR A 1 342 ? -0.660 35.900 -18.685 1.00 88.69 342 THR A CA 1
ATOM 2516 C C . THR A 1 342 ? -0.484 36.162 -17.194 1.00 88.69 342 THR A C 1
ATOM 2518 O O . THR A 1 342 ? -1.354 36.745 -16.549 1.00 88.69 342 THR A O 1
ATOM 2521 N N . ILE A 1 343 ? 0.640 35.716 -16.644 1.00 79.88 343 ILE A N 1
ATOM 2522 C CA . ILE A 1 343 ? 1.052 35.932 -15.261 1.00 79.88 343 ILE A CA 1
ATOM 2523 C C . ILE A 1 343 ? 2.206 36.930 -15.294 1.00 79.88 343 ILE A C 1
ATOM 2525 O O . ILE A 1 343 ? 3.286 36.617 -15.798 1.00 79.88 343 ILE A O 1
ATOM 2529 N N . ALA A 1 344 ? 1.979 38.124 -14.759 1.00 83.06 344 ALA A N 1
ATOM 2530 C CA . ALA A 1 344 ? 3.012 39.135 -14.594 1.00 83.06 344 ALA A CA 1
ATOM 2531 C C . ALA A 1 344 ? 3.555 39.092 -13.164 1.00 83.06 344 ALA A C 1
ATOM 2533 O O . ALA A 1 344 ? 2.793 39.081 -12.196 1.00 83.06 344 ALA A O 1
ATOM 2534 N N . TRP A 1 345 ? 4.878 39.073 -13.030 1.00 67.50 345 TRP A N 1
ATOM 2535 C CA . TRP A 1 345 ? 5.557 39.238 -11.755 1.00 67.50 345 TRP A CA 1
ATOM 2536 C C . TRP A 1 345 ? 6.409 40.502 -11.801 1.00 67.50 345 TRP A C 1
ATOM 2538 O O . TRP A 1 345 ? 7.365 40.600 -12.575 1.00 67.50 345 TRP A O 1
ATOM 2548 N N . ALA A 1 346 ? 6.047 41.468 -10.960 1.00 75.00 346 ALA A N 1
ATOM 2549 C CA . ALA A 1 346 ? 6.837 42.658 -10.705 1.00 75.00 346 ALA A CA 1
ATOM 2550 C C . ALA A 1 346 ? 7.517 42.502 -9.345 1.00 75.00 346 ALA A C 1
ATOM 2552 O O . ALA A 1 346 ? 6.851 42.307 -8.325 1.00 75.00 346 ALA A O 1
ATOM 2553 N N . LYS A 1 347 ? 8.847 42.585 -9.323 1.00 64.06 347 LYS A N 1
ATOM 2554 C CA . LYS A 1 347 ? 9.591 42.702 -8.073 1.00 64.06 347 LYS A CA 1
ATOM 2555 C C . LYS A 1 347 ? 9.757 44.189 -7.777 1.00 64.06 347 LYS A C 1
ATOM 2557 O O . LYS A 1 347 ? 10.394 44.897 -8.544 1.00 64.06 347 LYS A O 1
ATOM 2562 N N . SER A 1 348 ? 9.156 44.664 -6.692 1.00 52.94 348 SER A N 1
ATOM 2563 C CA . SER A 1 348 ? 9.394 46.015 -6.188 1.00 52.94 348 SER A CA 1
ATOM 2564 C C . SER A 1 348 ? 10.623 45.970 -5.285 1.00 52.94 348 SER A C 1
ATOM 2566 O O . SER A 1 348 ? 10.536 45.605 -4.116 1.00 52.94 348 SER A O 1
ATOM 2568 N N . ASP A 1 349 ? 11.790 46.272 -5.841 1.00 69.56 349 ASP A N 1
ATOM 2569 C CA . ASP A 1 349 ? 12.941 46.701 -5.054 1.00 69.56 349 ASP A CA 1
ATOM 2570 C C . ASP A 1 349 ? 13.393 48.093 -5.516 1.00 69.56 349 ASP A C 1
ATOM 2572 O O . ASP A 1 349 ? 13.193 48.500 -6.662 1.00 69.56 349 ASP A O 1
ATOM 2576 N N . ALA A 1 350 ? 13.976 48.856 -4.586 1.00 66.44 350 ALA A N 1
ATOM 2577 C CA . ALA A 1 350 ? 14.382 50.252 -4.774 1.00 66.44 350 ALA A CA 1
ATOM 2578 C C . ALA A 1 350 ? 15.500 50.451 -5.823 1.00 66.44 350 ALA A C 1
ATOM 2580 O O . ALA A 1 350 ?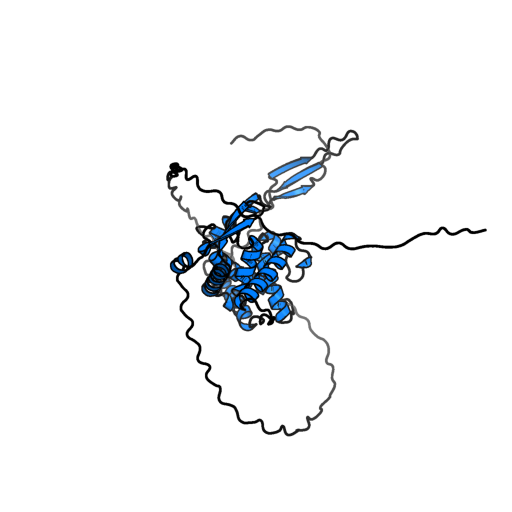 15.965 51.566 -6.030 1.00 66.44 350 ALA A O 1
ATOM 2581 N N . GLN A 1 351 ? 15.940 49.374 -6.478 1.00 59.31 351 GLN A N 1
ATOM 2582 C CA . GLN A 1 351 ? 17.057 49.329 -7.424 1.00 59.31 351 GLN A CA 1
ATOM 2583 C C . GLN A 1 351 ? 16.616 48.974 -8.854 1.00 59.31 351 GLN A C 1
ATOM 2585 O O . GLN A 1 351 ? 17.456 48.659 -9.693 1.00 59.31 351 GLN A O 1
ATOM 2590 N N . GLY A 1 352 ? 15.317 49.067 -9.160 1.00 59.06 352 GLY A N 1
ATOM 2591 C CA . GLY A 1 352 ? 14.800 48.850 -10.514 1.00 59.06 352 GLY A CA 1
ATOM 2592 C C . GLY A 1 352 ? 14.541 47.376 -10.824 1.00 59.06 352 GLY A C 1
ATOM 2593 O O . GLY A 1 352 ? 15.085 46.823 -11.780 1.00 59.06 352 GLY A O 1
ATOM 2594 N N . GLY A 1 353 ? 13.704 46.731 -10.013 1.00 56.50 353 GLY A N 1
ATOM 2595 C CA . GLY A 1 353 ? 13.329 45.333 -10.189 1.00 56.50 353 GLY A CA 1
ATOM 2596 C C . GLY A 1 353 ? 12.672 45.052 -11.543 1.00 56.50 353 GLY A C 1
ATOM 2597 O O . GLY A 1 353 ? 11.702 45.690 -11.951 1.00 56.50 353 GLY A O 1
ATOM 2598 N N . GLY A 1 354 ? 13.220 44.068 -12.258 1.00 66.00 354 GLY A N 1
ATOM 2599 C CA . GLY A 1 354 ? 12.760 43.685 -13.590 1.00 66.00 354 GLY A CA 1
ATOM 2600 C C . GLY A 1 354 ? 11.356 43.075 -13.586 1.00 66.00 354 GLY A C 1
ATOM 2601 O O . GLY A 1 354 ? 11.046 42.187 -12.790 1.00 66.00 354 GLY A O 1
ATOM 2602 N N . HIS A 1 355 ? 10.528 43.519 -14.528 1.00 78.50 355 HIS A N 1
ATOM 2603 C CA . HIS A 1 355 ? 9.225 42.931 -14.825 1.00 78.50 355 HIS A CA 1
ATOM 2604 C C . HIS A 1 355 ? 9.395 41.630 -15.622 1.00 78.50 355 HIS A C 1
ATOM 2606 O O . HIS A 1 355 ? 10.167 41.587 -16.586 1.00 78.50 355 HIS A O 1
ATOM 2612 N N . ARG A 1 356 ? 8.688 40.558 -15.244 1.00 79.81 356 ARG A N 1
ATOM 2613 C CA . ARG A 1 356 ? 8.666 39.300 -16.011 1.00 79.81 356 ARG A CA 1
ATOM 2614 C C . ARG A 1 356 ? 7.233 38.869 -16.283 1.00 79.81 356 ARG A C 1
ATOM 2616 O O . ARG A 1 356 ? 6.447 38.741 -15.352 1.00 79.81 356 ARG A O 1
ATOM 2623 N N . GLU A 1 357 ? 6.931 38.577 -17.542 1.00 83.12 357 GLU A N 1
ATOM 2624 C CA . GLU A 1 357 ? 5.651 38.003 -17.961 1.00 83.12 357 GLU A CA 1
ATOM 2625 C C . GLU A 1 357 ? 5.813 36.548 -18.398 1.00 83.12 357 GLU A C 1
ATOM 2627 O O . GLU A 1 357 ? 6.765 36.172 -19.094 1.00 83.12 357 GLU A O 1
ATOM 2632 N N . TYR A 1 358 ? 4.847 35.731 -18.000 1.00 84.06 358 TYR A N 1
ATOM 2633 C CA . TYR A 1 358 ? 4.743 34.334 -18.378 1.00 84.06 358 TYR A CA 1
ATOM 2634 C C . TYR A 1 358 ? 3.364 34.047 -18.958 1.00 84.06 358 TYR A C 1
ATOM 2636 O O . TYR A 1 358 ? 2.362 34.570 -18.483 1.00 84.06 358 TYR A O 1
ATOM 2644 N N . VAL A 1 359 ? 3.303 33.169 -19.951 1.00 89.06 359 VAL A N 1
ATOM 2645 C CA . VAL A 1 359 ? 2.058 32.725 -20.576 1.00 89.06 359 VAL A CA 1
ATOM 2646 C C . VAL A 1 359 ? 1.658 31.379 -19.988 1.00 89.06 359 VAL A C 1
ATOM 2648 O O . VAL A 1 359 ? 2.443 30.430 -20.034 1.00 89.06 359 VAL A O 1
ATOM 2651 N N . ALA A 1 360 ? 0.444 31.294 -19.452 1.00 81.44 360 ALA A N 1
ATOM 2652 C CA . ALA A 1 360 ? -0.168 30.056 -18.991 1.00 81.44 360 ALA A CA 1
ATOM 2653 C C . ALA A 1 360 ? -0.978 29.410 -20.122 1.00 81.44 360 ALA A C 1
ATOM 2655 O O . ALA A 1 360 ? -1.734 30.078 -20.834 1.00 81.44 360 ALA A O 1
ATOM 2656 N N . TYR A 1 361 ? -0.834 28.098 -20.267 1.00 88.69 361 TYR A N 1
ATOM 2657 C CA . TYR A 1 361 ? -1.480 27.293 -21.295 1.00 88.69 361 TYR A CA 1
ATOM 2658 C C . TYR A 1 361 ? -2.568 26.393 -20.694 1.00 88.69 361 TYR A C 1
ATOM 2660 O O . TYR A 1 361 ? -2.528 26.044 -19.515 1.00 88.69 361 TYR A O 1
ATOM 2668 N N . SER A 1 362 ? -3.549 25.999 -21.506 1.00 83.12 362 SER A N 1
ATOM 2669 C CA . SER A 1 362 ? -4.720 25.209 -21.094 1.00 83.12 362 SER A CA 1
ATOM 2670 C C . SER A 1 362 ? -4.385 23.815 -20.565 1.00 83.12 362 SER A C 1
ATOM 2672 O O . SER A 1 362 ? -5.235 23.163 -19.971 1.00 83.12 362 SER A O 1
ATOM 2674 N N . ASP A 1 363 ? -3.164 23.344 -20.801 1.00 82.31 363 ASP A N 1
ATOM 2675 C CA . ASP A 1 363 ? -2.633 22.084 -20.283 1.00 82.31 363 ASP A CA 1
ATOM 2676 C C . ASP A 1 363 ? -1.799 22.264 -19.000 1.00 82.31 363 ASP A C 1
ATOM 2678 O O . ASP A 1 363 ? -1.143 21.327 -18.549 1.00 82.31 363 ASP A O 1
ATOM 2682 N N . GLY A 1 364 ? -1.814 23.465 -18.411 1.00 77.62 364 GLY A N 1
ATOM 2683 C CA . GLY A 1 364 ? -1.121 23.793 -17.167 1.00 77.62 364 GLY A CA 1
ATOM 2684 C C . GLY A 1 364 ? 0.350 24.171 -17.336 1.00 77.62 364 GLY A C 1
ATOM 2685 O O . GLY A 1 364 ? 1.005 24.492 -16.344 1.00 77.62 364 GLY A O 1
ATOM 2686 N N . ARG A 1 365 ? 0.893 24.171 -18.562 1.00 86.06 365 ARG A N 1
ATOM 2687 C CA . ARG A 1 365 ? 2.258 24.663 -18.797 1.00 86.06 365 ARG A CA 1
ATOM 2688 C C . ARG A 1 365 ? 2.333 26.180 -18.636 1.00 86.06 365 ARG A C 1
ATOM 2690 O O . ARG A 1 365 ? 1.386 26.901 -18.939 1.00 86.06 365 ARG A O 1
ATOM 2697 N N . VAL A 1 366 ? 3.499 26.662 -18.207 1.00 83.06 366 VAL A N 1
ATOM 2698 C CA . VAL A 1 366 ? 3.825 28.089 -18.117 1.00 83.06 366 VAL A CA 1
ATOM 2699 C C . VAL A 1 366 ? 5.112 28.341 -18.898 1.00 83.06 366 VAL A C 1
ATOM 2701 O O . VAL A 1 366 ? 6.145 27.738 -18.609 1.00 83.06 366 VAL A O 1
ATOM 2704 N N . GLY A 1 367 ? 5.051 29.199 -19.915 1.00 85.19 367 GLY A N 1
ATOM 2705 C CA . GLY A 1 367 ? 6.193 29.553 -20.764 1.00 85.19 367 GLY A CA 1
ATOM 2706 C C . GLY A 1 367 ? 6.619 31.006 -20.568 1.00 85.19 367 GLY A C 1
ATOM 2707 O O . GLY A 1 367 ? 5.778 31.863 -20.310 1.00 85.19 367 GLY A O 1
ATOM 2708 N N . LYS A 1 368 ? 7.916 31.310 -20.710 1.00 82.75 368 LYS A N 1
ATOM 2709 C CA . LYS A 1 368 ? 8.378 32.707 -20.782 1.00 82.75 368 LYS A CA 1
ATOM 2710 C C . LYS A 1 368 ? 7.814 33.349 -22.046 1.00 82.75 368 LYS A C 1
ATOM 2712 O O . LYS A 1 368 ? 7.983 32.800 -23.135 1.00 82.75 368 LYS A O 1
ATOM 2717 N N . GLN A 1 369 ? 7.160 34.496 -21.903 1.00 76.31 369 GLN A N 1
ATOM 2718 C CA . GLN A 1 369 ? 6.727 35.265 -23.062 1.00 76.31 369 GLN A CA 1
ATOM 2719 C C . GLN A 1 369 ? 7.971 35.842 -23.748 1.00 76.31 369 GLN A C 1
ATOM 2721 O O . GLN A 1 369 ? 8.819 36.438 -23.082 1.00 76.31 369 GLN A O 1
ATOM 2726 N N . ALA A 1 370 ? 8.116 35.645 -25.062 1.00 64.69 370 ALA A N 1
ATOM 2727 C CA . ALA A 1 370 ? 9.161 36.336 -25.813 1.00 64.69 370 ALA A CA 1
ATOM 2728 C C . ALA A 1 370 ? 8.950 37.854 -25.650 1.00 64.69 370 ALA A C 1
ATOM 2730 O O . ALA A 1 370 ? 7.797 38.298 -25.726 1.00 64.69 370 ALA A O 1
ATOM 2731 N N . PRO A 1 371 ? 10.008 38.646 -25.393 1.00 54.88 371 PRO A N 1
ATOM 2732 C CA . PRO A 1 371 ? 9.867 40.077 -25.171 1.00 54.88 371 PRO A CA 1
ATOM 2733 C C . PRO A 1 371 ? 9.212 40.708 -26.401 1.00 54.88 371 PRO A C 1
ATOM 2735 O O . PRO A 1 371 ? 9.781 40.717 -27.491 1.00 54.88 371 PRO A O 1
ATOM 2738 N N . ARG A 1 372 ? 7.985 41.210 -26.238 1.00 54.12 372 ARG A N 1
ATOM 2739 C CA . ARG A 1 372 ? 7.356 42.048 -27.255 1.00 54.12 372 ARG A CA 1
ATOM 2740 C C . ARG A 1 372 ? 8.003 43.420 -27.150 1.00 54.12 372 ARG A C 1
ATOM 2742 O O . ARG A 1 372 ? 7.766 44.149 -26.193 1.00 54.12 372 ARG A O 1
ATOM 2749 N N . HIS A 1 373 ? 8.858 43.752 -28.110 1.00 43.91 373 HIS A N 1
ATOM 2750 C CA . HIS A 1 373 ? 9.302 45.127 -28.278 1.00 43.91 373 HIS A CA 1
ATOM 2751 C C . HIS A 1 373 ? 8.090 45.994 -28.641 1.00 43.91 373 HIS A C 1
ATOM 2753 O O . HIS A 1 373 ? 7.504 45.822 -29.705 1.00 43.91 373 HIS A O 1
ATOM 2759 N N . GLY A 1 374 ? 7.747 46.928 -27.753 1.00 45.53 374 GLY A N 1
ATOM 2760 C CA . GLY A 1 374 ? 6.910 48.084 -28.067 1.00 45.53 374 GLY A CA 1
ATOM 2761 C C . GLY A 1 374 ? 5.518 48.075 -27.437 1.00 45.53 374 GLY A C 1
ATOM 2762 O O . GLY A 1 374 ? 4.654 47.300 -27.831 1.00 45.53 374 GLY A O 1
ATOM 2763 N N . GLY A 1 375 ? 5.301 49.028 -26.524 1.00 38.66 375 GLY A N 1
ATOM 2764 C CA . GLY A 1 375 ? 3.975 49.496 -26.118 1.00 38.66 375 GLY A CA 1
ATOM 2765 C C . GLY A 1 375 ? 3.678 49.325 -24.631 1.00 38.66 375 GLY A C 1
ATOM 2766 O O . GLY A 1 375 ? 3.132 48.310 -24.217 1.00 38.66 375 GLY A O 1
ATOM 2767 N N . ASN A 1 376 ? 3.984 50.350 -23.831 1.00 41.03 376 ASN A N 1
ATOM 2768 C CA . ASN A 1 376 ? 3.325 50.542 -22.539 1.00 41.03 376 ASN A CA 1
ATOM 2769 C C . ASN A 1 376 ? 1.822 50.709 -22.794 1.00 41.03 376 ASN A C 1
ATOM 2771 O O . ASN A 1 376 ? 1.502 51.543 -23.624 1.00 41.03 376 ASN A O 1
ATOM 2775 N N . TYR A 1 377 ? 0.958 49.911 -22.148 1.00 33.62 377 TYR A N 1
ATOM 2776 C CA . TYR A 1 377 ? -0.276 50.270 -21.410 1.00 33.62 377 TYR A CA 1
ATOM 2777 C C . TYR A 1 377 ? -1.012 48.983 -20.980 1.00 33.62 377 TYR A C 1
ATOM 2779 O O . TYR A 1 377 ? -1.152 48.040 -21.756 1.00 33.62 377 TYR A O 1
ATOM 2787 N N . ILE A 1 378 ? -1.514 48.965 -19.740 1.00 30.88 378 ILE A N 1
ATOM 2788 C CA . ILE A 1 378 ? -2.385 47.920 -19.183 1.00 30.88 378 ILE A CA 1
ATOM 2789 C C . ILE A 1 378 ? -3.835 48.397 -19.314 1.00 30.88 378 ILE A C 1
ATOM 2791 O O . ILE A 1 378 ? -4.179 49.457 -18.798 1.00 30.88 378 ILE A O 1
ATOM 2795 N N . THR A 1 379 ? -4.704 47.605 -19.941 1.00 36.34 379 THR A N 1
ATOM 2796 C CA . THR A 1 379 ? -6.161 47.699 -19.749 1.00 36.34 379 THR A CA 1
ATOM 2797 C C . THR A 1 379 ? -6.745 46.304 -19.572 1.00 36.34 379 THR A C 1
ATOM 2799 O O . THR A 1 379 ? -6.483 45.394 -20.355 1.00 36.34 379 THR A O 1
ATOM 2802 N N . TRP A 1 380 ? -7.525 46.138 -18.505 1.00 32.56 380 TRP A N 1
ATOM 2803 C CA . TRP A 1 380 ? -8.246 44.915 -18.173 1.00 32.56 380 TRP A CA 1
ATOM 2804 C C . TRP A 1 380 ? -9.729 45.147 -18.476 1.00 32.56 380 TRP A C 1
ATOM 2806 O O . TRP A 1 380 ? -10.334 46.052 -17.906 1.00 32.56 380 TRP A O 1
ATOM 2816 N N . THR A 1 381 ? -10.318 44.361 -19.376 1.00 36.88 381 THR A N 1
ATOM 2817 C CA . THR A 1 381 ? -11.777 44.289 -19.550 1.00 36.88 381 THR A CA 1
ATOM 2818 C C . THR A 1 381 ? -12.217 42.849 -19.292 1.00 36.88 381 THR A C 1
ATOM 2820 O O . THR A 1 381 ? -11.817 41.954 -20.041 1.00 36.88 381 THR A O 1
ATOM 2823 N N . PRO A 1 382 ? -13.010 42.579 -18.240 1.00 41.16 382 PRO A N 1
ATOM 2824 C CA . PRO A 1 382 ? -13.588 41.260 -18.040 1.00 41.16 382 PRO A CA 1
ATOM 2825 C C . PRO A 1 382 ? -14.638 40.996 -19.120 1.00 41.16 382 PRO A C 1
ATOM 2827 O O . PRO A 1 382 ? -15.476 41.850 -19.414 1.00 41.16 382 PRO A O 1
ATOM 2830 N N . ARG A 1 383 ? -14.614 39.795 -19.699 1.00 34.59 383 ARG A N 1
ATOM 2831 C CA . ARG A 1 383 ? -15.683 39.321 -20.580 1.00 34.59 383 ARG A CA 1
ATOM 2832 C C . ARG A 1 383 ? -16.843 38.852 -19.700 1.00 34.59 383 ARG A C 1
ATOM 2834 O O . ARG A 1 383 ? -16.670 37.932 -18.905 1.00 34.59 383 ARG A O 1
ATOM 2841 N N . ALA A 1 384 ? -17.991 39.511 -19.813 1.00 42.69 384 ALA A N 1
ATOM 2842 C CA . ALA A 1 384 ? -19.243 39.037 -19.238 1.00 42.69 384 ALA A CA 1
ATOM 2843 C C . ALA A 1 384 ? -19.866 37.983 -20.167 1.00 42.69 384 ALA A C 1
ATOM 2845 O O . ALA A 1 384 ? -19.938 38.230 -21.370 1.00 42.69 384 ALA A O 1
ATOM 2846 N N . GLY A 1 385 ? -20.335 36.871 -19.586 1.00 47.78 385 GLY A N 1
ATOM 2847 C CA . GLY A 1 385 ? -21.191 35.864 -20.233 1.00 47.78 385 GLY A CA 1
ATOM 2848 C C . GLY A 1 385 ? -20.462 34.860 -21.107 1.00 47.78 385 GLY A C 1
ATOM 2849 O O . GLY A 1 385 ? -20.229 35.189 -22.290 1.00 47.78 385 GLY A O 1
#

Sequence (385 aa):
MQKPDSSFAAPVRNVLALALLAAGVTASTLPLRPAAVPQPLLSQSAKPLAIAAVPAARHVVAAGPAAEEPADTEEGDEAGEEEPVLQQLPLAPAEAEPAIIAVAEKEPLPDLQQLRSRLKWVQVQVGGREMVTPDAQSRLLLARSAAARAGLADVGLDFRDVYGVINAETSWVPRSGMGRNGVTSQGLAQFEPGTAKAVGLRNPNDAVEAVHAAARLLKEAAVWSAQRVARLDLAPDARAQKLREGISIYYNLSSHARSAWSGLNTQQLPVETLRHIRNVFMGARQAESLLAGGALPMPSIPAPAPLVLARVATETLTHAAASPHRRATQVAKAAPPKVVGTIAWAKSDAQGGGHREYVAYSDGRVGKQAPRHGGNYITWTPRAG

InterPro domains:
  IPR023346 Lysozyme-like domain superfamily [SSF53955] (151-221)

pLDDT: mean 71.72, std 25.79, range [27.98, 98.62]